Protein AF-A0A6A2X2U3-F1 (afdb_monomer)

pLDDT: mean 80.84, std 17.58, range [35.91, 98.75]

Mean predicted aligned error: 11.23 Å

InterPro domains:
  IPR001087 GDSL lipase/esterase [PF00657] (99-297)
  IPR036514 SGNH hydrolase superfamily [G3DSA:3.40.50.1110] (88-307)
  IPR051238 GDSL esterase/lipase [PTHR45650] (95-307)

Radius of gyration: 24.6 Å; Cα contacts (8 Å, |Δi|>4): 732; chains: 1; bounding box: 71×50×64 Å

Solvent-accessible surface area (backbone atoms only — not comparable to full-atom values): 21151 Å² total; per-residue (Å²): 94,79,47,57,79,91,69,77,51,69,67,60,55,51,57,52,50,53,50,51,46,56,50,51,58,55,55,56,53,72,72,69,52,85,81,70,88,70,76,79,75,85,73,80,83,71,89,75,70,47,60,88,83,22,41,35,42,49,70,55,65,50,74,38,86,92,75,30,38,26,34,38,36,33,41,35,20,41,38,85,63,50,80,75,50,70,53,73,43,78,71,36,45,72,41,64,64,22,45,34,37,40,26,10,35,74,60,14,57,34,47,34,70,82,47,71,44,80,51,54,36,63,41,47,53,28,12,70,74,30,96,85,43,48,54,24,31,56,19,33,32,56,41,39,62,51,52,48,37,52,77,50,69,48,93,64,75,68,42,25,56,82,73,57,60,79,75,59,50,68,46,17,38,26,42,9,8,23,40,14,8,68,46,76,79,20,28,66,66,50,62,42,20,49,70,52,31,52,53,52,47,49,53,50,49,52,53,40,18,75,74,61,36,57,71,53,31,50,56,50,42,19,50,18,43,36,38,38,44,53,41,57,21,41,38,73,45,24,37,74,30,67,91,84,30,64,50,54,81,75,35,56,73,70,56,44,53,54,50,50,51,56,55,43,51,53,54,52,48,52,45,40,76,74,33,50,53,40,57,29,39,30,50,70,72,74,64,68,48,24,30,38,40,27,72,75,73,46,69,91,92,55,59,84,50,35,63,47,42,40,31,52,58,33,98,85,43,49,46,56,33,79,71,42,78,55,52,92,73,58,73,78,28,40,20,27,23,21,70,34,46,12,30,52,38,25,52,56,50,34,51,39,18,36,73,36,90,46,56,60,49,12,26,91,46,18,52,50,57,50,46,48,50,57,40,68,47,80,84,60,87,40,75,88,59,78,91,53,80,73,78,67,75,118

Secondary structure (DSSP, 8-state):
-EE-TTS--HHHHHHHHHHHHHHHHHHHHHTSSS-------------PPPPTT-EEEEEEEEE-TTT-EEEEEEEEE-TT--EEEEEEEEEEE-S---EEEEESTTT-SSTTTTSSSS----STTTTTTSTT---S-SSSS--HHHHHHHHTT-SSPPPBTTT--GGGGGG--B---TT--SSTT-SSSS---HHHHHHHHHHHHHHHHHHH-HHHHHHHHTTSEEEEE--HHHIIIIIT-TTT--HHHH--HHHHHHHHHHHHHHHHHHHHHTT--EEEEPPPP-GGGSHHHHHHH--TT--GGGSSBSSPB-TTSSSBPTTPPPPS--TT-SBSSSSSBPHHHHHHHHHHHHHS--TTTSBSS-HHHHHHHHHH-SSS-STT----GGGG--

Structure (mmCIF, N/CA/C/O backbone):
data_AF-A0A6A2X2U3-F1
#
_entry.id   AF-A0A6A2X2U3-F1
#
loop_
_atom_site.group_PDB
_atom_site.id
_atom_site.type_symbol
_atom_site.label_atom_id
_atom_site.label_alt_id
_atom_site.label_comp_id
_atom_site.label_asym_id
_atom_site.label_entity_id
_atom_site.label_seq_id
_atom_site.pdbx_PDB_ins_code
_atom_site.Cartn_x
_atom_site.Cartn_y
_atom_site.Cartn_z
_atom_site.occupancy
_atom_site.B_iso_or_equiv
_atom_site.auth_seq_id
_atom_site.auth_comp_id
_atom_site.auth_asym_id
_atom_site.auth_atom_id
_atom_site.pdbx_PDB_model_num
ATOM 1 N N . MET A 1 1 ? -27.324 -20.670 22.900 1.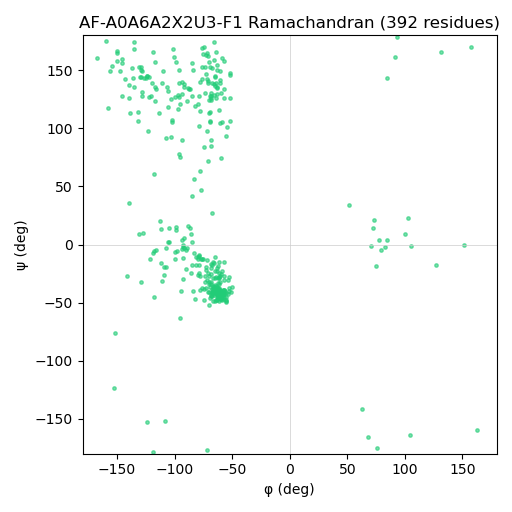00 55.88 1 MET A N 1
ATOM 2 C CA . MET A 1 1 ? -26.498 -21.735 23.526 1.00 55.88 1 MET A CA 1
ATOM 3 C C . MET A 1 1 ? -27.253 -22.321 24.722 1.00 55.88 1 MET A C 1
ATOM 5 O O . MET A 1 1 ? -28.111 -21.627 25.259 1.00 55.88 1 MET A O 1
ATOM 9 N N . ILE A 1 2 ? -26.998 -23.580 25.097 1.00 48.19 2 ILE A N 1
ATOM 10 C CA . ILE A 1 2 ? -27.663 -24.288 26.213 1.00 48.19 2 ILE A CA 1
ATOM 11 C C . ILE A 1 2 ? -26.578 -24.692 27.224 1.00 48.19 2 ILE A C 1
ATOM 13 O O . ILE A 1 2 ? -25.584 -25.285 26.809 1.00 48.19 2 ILE A O 1
ATOM 17 N N . PHE A 1 3 ? -26.740 -24.352 28.509 1.00 48.88 3 PHE A N 1
ATOM 18 C CA . PHE A 1 3 ? -25.723 -24.582 29.550 1.00 48.88 3 PHE A CA 1
ATOM 19 C C . PHE A 1 3 ? -26.286 -25.288 30.783 1.00 48.88 3 PHE A C 1
ATOM 21 O O . PHE A 1 3 ? -27.420 -25.026 31.195 1.00 48.88 3 PHE A O 1
ATOM 28 N N . SER A 1 4 ? -25.461 -26.154 31.380 1.00 45.06 4 SER A N 1
ATOM 29 C CA . SER A 1 4 ? -25.748 -26.778 32.670 1.00 45.06 4 SER A CA 1
ATOM 30 C C . SER A 1 4 ? -25.469 -25.764 33.785 1.00 45.06 4 SER A C 1
ATOM 32 O O . SER A 1 4 ? -24.451 -25.063 33.708 1.00 45.06 4 SER A O 1
ATOM 34 N N . PRO A 1 5 ? -26.302 -25.698 34.839 1.00 43.38 5 PRO A N 1
ATOM 35 C CA . PRO A 1 5 ? -26.158 -24.732 35.932 1.00 43.38 5 PRO A CA 1
ATOM 36 C C . PRO A 1 5 ? -24.805 -24.781 36.666 1.00 43.38 5 PRO A C 1
ATOM 38 O O . PRO A 1 5 ? -24.460 -23.829 37.351 1.00 43.38 5 PRO A O 1
ATOM 41 N N . HIS A 1 6 ? -24.005 -25.838 36.488 1.00 48.50 6 HIS A N 1
ATOM 42 C CA . HIS A 1 6 ? -22.693 -26.003 37.133 1.00 48.50 6 HIS A CA 1
ATOM 43 C C . HIS A 1 6 ? -21.511 -25.464 36.295 1.00 48.50 6 HIS A C 1
ATOM 45 O O . HIS A 1 6 ? -20.361 -25.666 36.662 1.00 48.50 6 HIS A O 1
ATOM 51 N N . SER A 1 7 ? -21.770 -24.811 35.153 1.00 48.62 7 SER A N 1
ATOM 52 C CA . SER A 1 7 ? -20.733 -24.416 34.172 1.00 48.62 7 SER A CA 1
ATOM 53 C C . SER A 1 7 ? -20.808 -22.956 33.707 1.00 48.62 7 SER A C 1
ATOM 55 O O . SER A 1 7 ? -20.141 -22.567 32.749 1.00 48.62 7 SER A O 1
ATOM 57 N N . MET A 1 8 ? -21.654 -22.139 34.338 1.00 47.50 8 MET A N 1
ATOM 58 C CA . MET A 1 8 ? -22.009 -20.818 33.821 1.00 47.50 8 MET A CA 1
ATOM 59 C C . MET A 1 8 ? -21.137 -19.709 34.432 1.00 47.50 8 MET A C 1
ATOM 61 O O . MET A 1 8 ? -21.593 -18.936 35.267 1.00 47.50 8 MET A O 1
ATOM 65 N N . GLU A 1 9 ? -19.882 -19.598 33.993 1.00 56.22 9 GLU A N 1
ATOM 66 C CA . GLU A 1 9 ? -19.089 -18.387 34.240 1.00 56.22 9 GLU A CA 1
ATOM 67 C C . GLU A 1 9 ? -19.475 -17.297 33.234 1.00 56.22 9 GLU A C 1
ATOM 69 O O . GLU A 1 9 ? -19.340 -17.476 32.019 1.00 56.22 9 GLU A O 1
ATOM 74 N N . VAL A 1 10 ? -19.937 -16.150 33.738 1.00 48.91 10 VAL A N 1
ATOM 75 C CA . VAL A 1 10 ? -20.360 -14.979 32.943 1.00 48.91 10 VAL A CA 1
ATOM 76 C C . VAL A 1 10 ? -19.276 -14.546 31.948 1.00 48.91 10 VAL A C 1
ATOM 78 O O . VAL A 1 10 ? -19.573 -14.197 30.803 1.00 48.91 10 VAL A O 1
ATOM 81 N N . GLU A 1 11 ? -18.008 -14.631 32.346 1.00 45.41 11 GLU A N 1
ATOM 82 C CA . GLU A 1 11 ? -16.863 -14.260 31.517 1.00 45.41 11 GLU A CA 1
ATOM 83 C C . GLU A 1 11 ? -16.690 -15.186 30.298 1.00 45.41 11 GLU A C 1
ATOM 85 O O . GLU A 1 11 ? -16.454 -14.714 29.181 1.00 45.41 11 GLU A O 1
ATOM 90 N N . SER A 1 12 ? -16.939 -16.489 30.465 1.00 52.69 12 SER A N 1
ATOM 91 C CA . SER A 1 12 ? -16.893 -17.471 29.372 1.00 52.69 12 SER A CA 1
ATOM 92 C C . SER A 1 12 ? -17.976 -17.215 28.312 1.00 52.69 12 SER A C 1
ATOM 94 O O . SER A 1 12 ? -17.721 -17.315 27.107 1.00 52.69 12 SER A O 1
ATOM 96 N N . VAL A 1 13 ? -19.177 -16.811 28.744 1.00 52.16 13 VAL A N 1
ATOM 97 C CA . VAL A 1 13 ? -20.322 -16.509 27.870 1.00 52.16 13 VAL A CA 1
ATOM 98 C C . VAL A 1 13 ? -20.067 -15.230 27.076 1.00 52.16 13 VAL A C 1
ATOM 100 O O . VAL A 1 13 ? -20.326 -15.186 25.870 1.00 52.16 13 VAL A O 1
ATOM 103 N N . VAL A 1 14 ? -19.484 -14.213 27.714 1.00 49.09 14 VAL A N 1
ATOM 104 C CA . VAL A 1 14 ? -19.066 -12.969 27.057 1.00 49.09 14 VAL A CA 1
ATOM 105 C C . VAL A 1 14 ? -18.014 -13.239 25.980 1.00 49.09 14 VAL A C 1
ATOM 107 O O . VAL A 1 14 ? -18.177 -12.787 24.847 1.00 49.09 14 VAL A O 1
ATOM 110 N N . GLN A 1 15 ? -16.965 -14.006 26.288 1.00 50.81 15 GLN A N 1
ATOM 111 C CA . GLN A 1 15 ? -15.899 -14.308 25.324 1.00 50.81 15 GLN A CA 1
ATOM 112 C C . GLN A 1 15 ? -16.407 -15.100 24.113 1.00 50.81 15 GLN A C 1
ATOM 114 O O . GLN A 1 15 ? -15.981 -14.872 22.978 1.00 50.81 15 GLN A O 1
ATOM 119 N N . ARG A 1 16 ? -17.362 -16.011 24.319 1.00 55.75 16 ARG A N 1
ATOM 120 C CA . ARG A 1 16 ? -17.980 -16.779 23.228 1.00 55.75 16 ARG A CA 1
ATOM 121 C C . ARG A 1 16 ? -18.924 -15.925 22.380 1.00 55.75 16 ARG A C 1
ATOM 123 O O . ARG A 1 16 ? -18.927 -16.059 21.159 1.00 55.75 16 ARG A O 1
ATOM 130 N N . SER A 1 17 ? -19.656 -15.005 23.008 1.00 49.09 17 SER A N 1
ATOM 131 C CA . SER A 1 17 ? -20.518 -14.034 22.319 1.00 49.09 17 SER A CA 1
ATOM 132 C C . SER A 1 17 ? -19.698 -13.053 21.477 1.00 49.09 17 SER A C 1
ATOM 134 O O . SER A 1 17 ? -20.058 -12.788 20.334 1.00 49.09 17 SER A O 1
ATOM 136 N N . LYS A 1 18 ? -18.540 -12.596 21.983 1.00 51.84 18 LYS A N 1
ATOM 137 C CA . LYS A 1 18 ? -17.572 -11.803 21.205 1.00 51.84 18 LYS A CA 1
ATOM 138 C C . LYS A 1 18 ? -17.141 -12.530 19.929 1.00 51.84 18 LYS A C 1
ATOM 140 O O . LYS A 1 18 ? -17.209 -11.947 18.852 1.00 51.84 18 LYS A O 1
ATOM 145 N N . ARG A 1 19 ? -16.761 -13.812 20.027 1.00 53.75 19 ARG A N 1
ATOM 146 C CA . ARG A 1 19 ? -16.397 -14.617 18.846 1.00 53.75 19 ARG A CA 1
ATOM 147 C C . ARG A 1 19 ? -17.550 -14.733 17.853 1.00 53.75 19 ARG A C 1
ATOM 149 O O . ARG A 1 19 ? -17.322 -14.547 16.670 1.00 53.75 19 ARG A O 1
ATOM 156 N N . LEU A 1 20 ? -18.774 -14.988 18.316 1.00 53.91 20 LEU A N 1
ATOM 157 C CA . LEU A 1 20 ? -19.942 -15.104 17.436 1.00 53.91 20 LEU A CA 1
ATOM 158 C C . LEU A 1 20 ? -20.249 -13.807 16.678 1.00 53.91 20 LEU A C 1
ATOM 160 O O . LEU A 1 20 ? -20.569 -13.878 15.499 1.00 53.91 20 LEU A O 1
ATOM 164 N N . VAL A 1 21 ? -20.113 -12.637 17.310 1.00 53.34 21 VAL A N 1
ATOM 165 C CA . VAL A 1 21 ? -20.295 -11.340 16.629 1.00 53.34 21 VAL A CA 1
ATOM 166 C C . VAL A 1 21 ? -19.186 -11.092 15.604 1.00 53.34 21 VAL A C 1
ATOM 168 O O . VAL A 1 21 ? -19.468 -10.654 14.491 1.00 53.34 21 VAL A O 1
ATOM 171 N N . ILE A 1 22 ? -17.938 -11.432 15.939 1.00 52.25 22 ILE A N 1
ATOM 172 C CA . ILE A 1 22 ? -16.806 -11.358 15.003 1.00 52.25 22 ILE A CA 1
ATOM 173 C C . ILE A 1 22 ? -17.035 -12.284 13.796 1.00 52.25 22 ILE A C 1
ATOM 175 O O . ILE A 1 22 ? -16.857 -11.854 12.660 1.00 52.25 22 ILE A O 1
ATOM 179 N N . GLU A 1 23 ? -17.463 -13.529 14.015 1.00 52.78 23 GLU A N 1
ATOM 180 C CA . GLU A 1 23 ? -17.752 -14.488 12.939 1.00 52.78 23 GLU A CA 1
ATOM 181 C C . GLU A 1 23 ? -18.994 -14.101 12.118 1.00 52.78 23 GLU A C 1
ATOM 183 O O . GLU A 1 23 ? -18.986 -14.242 10.898 1.00 52.78 23 GLU A O 1
ATOM 188 N N . ALA A 1 24 ? -20.039 -13.550 12.740 1.00 50.00 24 ALA A N 1
ATOM 189 C CA . ALA A 1 24 ? -21.219 -13.052 12.029 1.00 50.00 24 ALA A CA 1
ATOM 190 C C . ALA A 1 24 ? -20.881 -11.858 11.117 1.00 50.00 24 ALA A C 1
ATOM 192 O O . ALA A 1 24 ? -21.387 -11.776 9.998 1.00 50.00 24 ALA A O 1
ATOM 193 N N . ASN A 1 25 ? -19.980 -10.971 11.557 1.00 48.16 25 ASN A N 1
ATOM 194 C CA . ASN A 1 25 ? -19.471 -9.880 10.725 1.00 48.16 25 ASN A CA 1
ATOM 195 C C . ASN A 1 25 ? -18.648 -10.402 9.535 1.00 48.16 25 ASN A C 1
ATOM 197 O O . ASN A 1 25 ? -18.836 -9.916 8.423 1.00 48.16 25 ASN A O 1
ATOM 201 N N . LYS A 1 26 ? -17.822 -11.440 9.729 1.00 46.94 26 LYS A N 1
ATOM 202 C CA . LYS A 1 26 ? -17.119 -12.119 8.623 1.00 46.94 26 LYS A CA 1
ATOM 203 C C . LYS A 1 26 ? -18.092 -12.787 7.642 1.00 46.94 26 LYS A C 1
ATOM 205 O O . LYS A 1 26 ? -17.928 -12.676 6.433 1.00 46.94 26 LYS A O 1
ATOM 210 N N . ALA A 1 27 ? -19.142 -13.447 8.138 1.00 43.47 27 ALA A N 1
ATOM 211 C CA . ALA A 1 27 ? -20.135 -14.126 7.301 1.00 43.47 27 ALA A CA 1
ATOM 212 C C . ALA A 1 27 ? -20.971 -13.156 6.446 1.00 43.47 27 ALA A C 1
ATOM 214 O O . ALA A 1 27 ? -21.380 -13.505 5.340 1.00 43.47 27 ALA A O 1
ATOM 215 N N . ARG A 1 28 ? -21.183 -11.915 6.908 1.00 40.94 28 ARG A N 1
ATOM 216 C CA . ARG A 1 28 ? -21.839 -10.861 6.117 1.00 40.94 28 ARG A CA 1
ATOM 217 C C . ARG A 1 28 ? -21.071 -10.526 4.830 1.00 40.94 28 ARG A C 1
ATOM 219 O O . ARG A 1 28 ? -21.701 -10.125 3.858 1.00 40.94 28 ARG A O 1
ATOM 226 N N . GLN A 1 29 ? -19.753 -10.723 4.782 1.00 41.22 29 GLN A N 1
ATOM 227 C CA . GLN A 1 29 ? -18.959 -10.485 3.570 1.00 41.22 29 GLN A CA 1
ATOM 228 C C . GLN A 1 29 ? -19.063 -11.596 2.528 1.00 41.22 29 GLN A C 1
ATOM 230 O O . GLN A 1 29 ? -18.995 -11.307 1.337 1.00 41.22 29 GLN A O 1
ATOM 235 N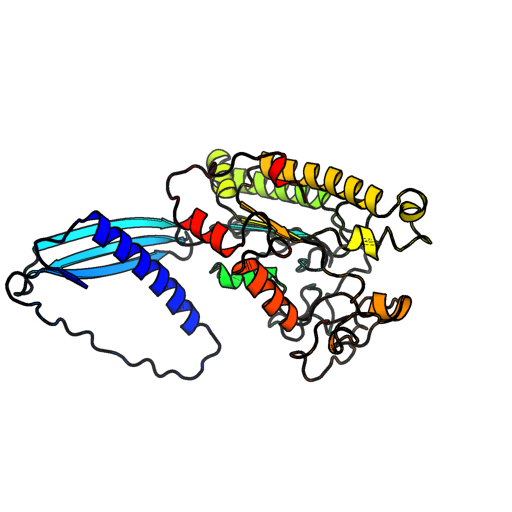 N . LEU A 1 30 ? -19.339 -12.841 2.934 1.00 40.59 30 LEU A N 1
ATOM 236 C CA . LEU A 1 30 ? -19.655 -13.915 1.981 1.00 40.59 30 LEU A CA 1
ATOM 237 C C . LEU A 1 30 ? -20.934 -13.614 1.175 1.00 40.59 30 LEU A C 1
ATOM 239 O O . LEU A 1 30 ? -21.131 -14.175 0.103 1.00 40.59 30 LEU A O 1
ATOM 243 N N . LEU A 1 31 ? -21.777 -12.694 1.658 1.00 39.88 31 LEU A N 1
ATOM 244 C CA . LEU A 1 31 ? -22.985 -12.216 0.978 1.00 39.88 31 LEU A CA 1
ATOM 245 C C . LEU A 1 31 ? -22.738 -11.009 0.046 1.00 39.88 31 LEU A C 1
ATOM 247 O O . LEU A 1 31 ? -23.683 -10.555 -0.599 1.00 39.88 31 LEU A O 1
ATOM 251 N N . LEU A 1 32 ? -21.506 -10.482 -0.020 1.00 39.59 32 LEU A N 1
ATOM 252 C CA . LEU A 1 32 ? -21.112 -9.351 -0.877 1.00 39.59 32 LEU A CA 1
ATOM 253 C C . LEU A 1 32 ? -20.236 -9.761 -2.077 1.00 39.59 32 LEU A C 1
ATOM 255 O O . LEU A 1 32 ? -19.942 -8.918 -2.922 1.00 39.59 32 LEU A O 1
ATOM 259 N N . ALA A 1 33 ? -19.864 -11.041 -2.197 1.00 35.91 33 ALA A N 1
ATOM 260 C CA . ALA A 1 33 ? -19.330 -11.600 -3.440 1.00 35.91 33 ALA A CA 1
ATOM 261 C C . ALA A 1 33 ? -20.398 -11.542 -4.561 1.00 35.91 33 ALA A C 1
ATOM 263 O O . ALA A 1 33 ? -21.597 -11.525 -4.251 1.00 35.91 33 ALA A O 1
ATOM 264 N N . PRO A 1 34 ? -20.012 -11.513 -5.857 1.00 36.78 34 PRO A N 1
ATOM 265 C CA . PRO A 1 34 ? -20.964 -11.453 -6.963 1.00 36.78 34 PRO A CA 1
ATOM 266 C C . PRO A 1 34 ? -21.997 -12.566 -6.804 1.00 36.78 34 PRO A C 1
ATOM 268 O O . PRO A 1 34 ? -21.643 -13.729 -6.612 1.00 36.78 34 PRO A O 1
ATOM 271 N N . ARG A 1 35 ? -23.279 -12.188 -6.813 1.00 37.81 35 ARG A N 1
ATOM 272 C CA . ARG A 1 35 ? -24.403 -13.079 -6.515 1.00 37.81 35 ARG A CA 1
ATOM 273 C C . ARG A 1 35 ? -24.367 -14.319 -7.412 1.00 37.81 35 ARG A C 1
ATOM 275 O O . ARG A 1 35 ? -24.903 -14.299 -8.514 1.00 37.81 35 ARG A O 1
ATOM 282 N N . ILE A 1 36 ? -23.887 -15.440 -6.881 1.00 37.91 36 ILE A N 1
ATOM 283 C CA . ILE A 1 36 ? -24.574 -16.703 -7.134 1.00 37.91 36 ILE A CA 1
ATOM 284 C C . ILE A 1 36 ? -25.896 -16.566 -6.388 1.00 37.91 36 ILE A C 1
ATOM 286 O O . ILE A 1 36 ? -25.910 -16.203 -5.212 1.00 37.91 36 ILE A O 1
ATOM 290 N N . SER A 1 37 ? -27.006 -16.772 -7.089 1.00 38.12 37 SER A N 1
ATOM 291 C CA . SER A 1 37 ? -28.370 -16.722 -6.568 1.00 38.12 37 SER A CA 1
ATOM 292 C C . SER A 1 37 ? -28.575 -17.744 -5.444 1.00 38.12 37 SER A C 1
ATOM 294 O O . SER A 1 37 ? -29.207 -18.782 -5.634 1.00 38.12 37 SER A O 1
ATOM 296 N N . GLN A 1 38 ? -28.040 -17.479 -4.256 1.00 43.69 38 GLN A N 1
ATOM 297 C CA . GLN A 1 38 ? -28.439 -18.190 -3.060 1.00 43.69 38 GLN A CA 1
ATOM 298 C C . GLN A 1 38 ? -29.760 -17.582 -2.620 1.00 43.69 38 GLN A C 1
ATOM 300 O O . GLN A 1 38 ? -29.827 -16.483 -2.070 1.00 43.69 38 GLN A O 1
ATOM 305 N N . VAL A 1 39 ? -30.833 -18.302 -2.934 1.00 41.09 39 VAL A N 1
ATOM 306 C CA . VAL A 1 39 ? -32.145 -18.104 -2.333 1.00 41.09 39 VAL A CA 1
ATOM 307 C C . VAL A 1 39 ? -31.933 -18.126 -0.823 1.00 41.09 39 VAL A C 1
ATOM 309 O O . VAL A 1 39 ? -31.643 -19.175 -0.250 1.00 41.09 39 VAL A O 1
ATOM 312 N N . GLY A 1 40 ? -32.010 -16.961 -0.181 1.00 40.34 40 GLY A N 1
ATOM 313 C CA . GLY A 1 40 ? -31.912 -16.867 1.267 1.00 40.34 40 GLY A CA 1
ATOM 314 C C . GLY A 1 40 ? -33.025 -17.706 1.883 1.00 40.34 40 GLY A C 1
ATOM 315 O O . GLY A 1 40 ? -34.192 -17.319 1.840 1.00 40.34 40 GLY A O 1
ATOM 316 N N . SER A 1 41 ? -32.687 -18.875 2.429 1.00 42.56 41 SER A N 1
ATOM 317 C CA . SER A 1 41 ? -33.669 -19.690 3.130 1.00 42.56 41 SER A CA 1
ATOM 318 C C . SER A 1 41 ? -34.011 -18.975 4.430 1.00 42.56 41 SER A C 1
ATOM 320 O O . SER A 1 41 ? -33.161 -18.842 5.316 1.00 42.56 41 SER A O 1
ATOM 322 N N . ARG A 1 42 ? -35.250 -18.501 4.558 1.00 45.25 42 ARG A N 1
ATOM 323 C CA . ARG A 1 42 ? -35.768 -17.978 5.820 1.00 45.25 42 ARG A CA 1
ATOM 324 C C . ARG A 1 42 ? -35.903 -19.158 6.785 1.00 45.25 42 ARG A C 1
ATOM 326 O O . ARG A 1 42 ? -36.925 -19.833 6.799 1.00 45.25 42 ARG A O 1
ATOM 333 N N . GLN A 1 43 ? -34.850 -19.450 7.545 1.00 47.59 43 GLN A N 1
ATOM 334 C CA . GLN A 1 43 ? -34.925 -20.455 8.598 1.00 47.59 43 GLN A CA 1
ATOM 335 C C . GLN A 1 43 ? -35.627 -19.848 9.805 1.00 47.59 43 GLN A C 1
ATOM 337 O O . GLN A 1 43 ? -35.140 -18.907 10.433 1.00 47.59 43 GLN A O 1
ATOM 342 N N . GLU A 1 44 ? -36.798 -20.385 10.122 1.00 45.50 44 GLU A N 1
ATOM 343 C CA . GLU A 1 44 ? -37.494 -20.059 11.352 1.00 45.50 44 GLU A CA 1
ATOM 344 C C . GLU A 1 44 ? -36.731 -20.701 12.519 1.00 45.50 44 GLU A C 1
ATOM 346 O O . GLU A 1 44 ? -36.863 -21.892 12.801 1.00 45.50 44 GLU A O 1
ATOM 351 N N . VAL A 1 45 ? -35.888 -19.917 13.194 1.00 49.91 45 VAL A N 1
ATOM 352 C CA . VAL A 1 45 ? -35.209 -20.363 14.415 1.00 49.91 45 VAL A CA 1
ATOM 353 C C . VAL A 1 45 ? -36.238 -20.374 15.544 1.00 49.91 45 VAL A C 1
ATOM 355 O O . VAL A 1 45 ? -36.380 -19.411 16.299 1.00 49.91 45 VAL A O 1
ATOM 358 N N . ARG A 1 46 ? -37.006 -21.462 15.644 1.00 57.22 46 ARG A N 1
ATOM 359 C CA . ARG A 1 46 ? -37.976 -21.638 16.729 1.00 57.22 46 ARG A CA 1
ATOM 360 C C . ARG A 1 46 ? -37.254 -21.796 18.059 1.00 57.22 46 ARG A C 1
ATOM 362 O O . ARG A 1 46 ? -36.237 -22.484 18.188 1.00 57.22 46 ARG A O 1
ATOM 369 N N . TRP A 1 47 ? -37.796 -21.162 19.091 1.00 63.69 47 TRP A N 1
ATOM 370 C CA . TRP A 1 47 ? -37.322 -21.386 20.445 1.00 63.69 47 TRP A CA 1
ATOM 371 C C . TRP A 1 47 ? -37.699 -22.810 20.886 1.00 63.69 47 TRP A C 1
ATOM 373 O O . TRP A 1 47 ? -38.853 -23.083 21.184 1.00 63.69 47 TRP A O 1
ATOM 383 N N . CYS A 1 48 ? -36.724 -23.721 20.939 1.00 73.19 48 CYS A N 1
ATOM 384 C CA . CYS A 1 48 ? -36.884 -25.002 21.638 1.00 73.19 48 CYS A CA 1
ATOM 385 C C . CYS A 1 48 ? -36.572 -24.836 23.131 1.00 73.19 48 CYS A C 1
ATOM 387 O O . CYS A 1 48 ? -35.500 -24.316 23.472 1.00 73.19 48 CYS A O 1
ATOM 389 N N . SER A 1 49 ? -37.489 -25.271 23.995 1.00 78.56 49 SER A N 1
ATOM 390 C CA . SER A 1 49 ? -37.280 -25.317 25.446 1.00 78.56 49 SER A CA 1
ATOM 391 C C . SER A 1 49 ? -36.080 -26.225 25.783 1.00 78.56 49 SER A C 1
ATOM 393 O O . SER A 1 49 ? -35.989 -27.326 25.231 1.00 78.56 49 SER A O 1
ATOM 395 N N . PRO A 1 50 ? -35.117 -25.776 26.613 1.00 80.44 50 PRO A N 1
ATOM 396 C CA . PRO A 1 50 ? -34.040 -26.636 27.100 1.00 80.44 50 PRO A CA 1
ATOM 397 C C . PRO A 1 50 ? -34.567 -27.651 28.141 1.00 80.44 50 PRO A C 1
ATOM 399 O O . PRO A 1 50 ? -35.659 -27.465 28.678 1.00 80.44 50 PRO A O 1
ATOM 402 N N . PRO A 1 51 ? -33.810 -28.713 28.478 1.00 87.00 51 PRO A N 1
ATOM 403 C CA . PRO A 1 51 ? -34.219 -29.665 29.513 1.00 87.00 51 PRO A CA 1
ATOM 404 C C . PRO A 1 51 ? -34.479 -29.001 30.876 1.00 87.00 51 PRO A C 1
ATOM 406 O O . PRO A 1 51 ? -33.971 -27.920 31.172 1.00 87.00 51 PRO A O 1
ATOM 409 N N . SER A 1 52 ? -35.260 -29.655 31.738 1.00 86.12 52 SER A N 1
ATOM 410 C CA . SER A 1 52 ? -35.574 -29.113 33.068 1.00 86.12 52 SER A CA 1
ATOM 411 C C . SER A 1 52 ? -34.313 -28.836 33.892 1.00 86.12 52 SER A C 1
ATOM 413 O O . SER A 1 52 ? -33.405 -29.664 33.933 1.00 86.12 52 SER A O 1
ATOM 415 N N . GLY A 1 53 ? -34.250 -27.660 34.523 1.00 82.50 53 GLY A N 1
ATOM 416 C CA . GLY A 1 53 ? -33.076 -27.185 35.267 1.00 82.50 53 GLY A CA 1
ATOM 417 C C . GLY A 1 53 ? -31.982 -26.531 34.412 1.00 82.50 53 GLY A C 1
ATOM 418 O O . GLY A 1 53 ? -30.997 -26.047 34.964 1.00 82.50 53 GLY A O 1
ATOM 419 N N . TRP A 1 54 ? -32.141 -26.480 33.086 1.00 81.94 54 TRP A N 1
ATOM 420 C CA . TRP A 1 54 ? -31.188 -25.830 32.186 1.00 81.94 54 TRP A CA 1
ATOM 421 C C . TRP A 1 54 ? -31.598 -24.401 31.844 1.00 81.94 54 TRP A C 1
ATOM 423 O O . TRP A 1 54 ? -32.781 -24.070 31.740 1.00 81.94 54 TRP A O 1
ATOM 433 N N . VAL A 1 55 ? -30.586 -23.572 31.593 1.00 80.38 55 VAL A N 1
ATOM 434 C CA . VAL A 1 55 ? -30.753 -22.189 31.148 1.00 80.38 55 VAL A CA 1
ATOM 435 C C . VAL A 1 55 ? -30.396 -22.089 29.671 1.00 80.38 55 VAL A C 1
ATOM 437 O O . VAL A 1 55 ? -29.350 -22.568 29.216 1.00 80.38 55 VAL A O 1
ATOM 440 N N . LYS A 1 56 ? -31.273 -21.441 28.907 1.00 80.94 56 LYS A N 1
ATOM 441 C CA . LYS A 1 56 ? -31.032 -21.090 27.512 1.00 80.94 56 LYS A CA 1
ATOM 442 C C . LYS A 1 56 ? -30.619 -19.631 27.416 1.00 80.94 56 LYS A C 1
ATOM 444 O O . LYS A 1 56 ? -31.327 -18.742 27.881 1.00 80.94 56 LYS A O 1
ATOM 449 N N . VAL A 1 57 ? -29.486 -19.407 26.760 1.00 80.81 57 VAL A N 1
ATOM 450 C CA . VAL A 1 57 ? -28.948 -18.072 26.496 1.00 80.81 57 VAL A CA 1
ATOM 451 C C . VAL A 1 57 ? -29.168 -17.743 25.025 1.00 80.81 57 VAL A C 1
ATOM 453 O O . VAL A 1 57 ? -28.656 -18.439 24.134 1.00 80.81 57 VAL A O 1
ATOM 456 N N . ASN A 1 58 ? -29.939 -16.688 24.777 1.00 80.31 58 ASN A N 1
ATOM 457 C CA . ASN A 1 58 ? -30.079 -16.047 23.475 1.00 80.31 58 ASN A CA 1
ATOM 458 C C . ASN A 1 58 ? -29.125 -14.857 23.433 1.00 80.31 58 ASN A C 1
ATOM 460 O O . ASN A 1 58 ? -29.187 -14.027 24.329 1.00 80.31 58 ASN A O 1
ATOM 464 N N . THR A 1 59 ? -28.269 -14.777 22.419 1.00 76.25 59 THR A N 1
ATOM 465 C CA . THR A 1 59 ? -27.300 -13.687 22.263 1.00 76.25 59 THR A CA 1
ATOM 466 C C . THR A 1 59 ? -27.463 -13.038 20.903 1.00 76.25 59 THR A C 1
ATOM 468 O O . THR A 1 59 ? -27.678 -13.747 19.918 1.00 76.25 59 THR A O 1
ATOM 471 N N . ASP A 1 60 ? -27.299 -11.729 20.845 1.00 76.81 60 ASP A N 1
ATOM 472 C CA . ASP A 1 60 ? -27.250 -10.940 19.622 1.00 76.81 60 ASP A CA 1
ATOM 473 C C . ASP A 1 60 ? -26.094 -9.931 19.679 1.00 76.81 60 ASP A C 1
ATOM 475 O O . ASP A 1 60 ? -25.354 -9.828 20.665 1.00 76.81 60 ASP A O 1
ATOM 479 N N . GLY A 1 61 ? -25.879 -9.234 18.568 1.00 77.62 61 GLY A N 1
ATOM 480 C CA . GLY A 1 61 ? -24.853 -8.213 18.461 1.00 77.62 61 GLY A CA 1
ATOM 481 C C . GLY A 1 61 ? -25.279 -7.098 17.528 1.00 77.62 61 GLY A C 1
ATOM 482 O O . GLY A 1 61 ? -26.013 -7.320 16.567 1.00 77.62 61 GLY A O 1
ATOM 483 N N . ALA A 1 62 ? -24.787 -5.901 17.818 1.00 74.56 62 ALA A N 1
ATOM 484 C CA . ALA A 1 62 ? -24.938 -4.729 16.979 1.00 74.56 62 ALA A CA 1
ATOM 485 C C . ALA A 1 62 ? -23.552 -4.237 16.564 1.00 74.56 62 ALA A C 1
ATOM 487 O O . ALA A 1 62 ? -22.627 -4.208 17.379 1.00 74.56 62 ALA A O 1
ATOM 488 N N . HIS A 1 63 ? -23.423 -3.841 15.302 1.00 67.00 63 HIS A N 1
ATOM 489 C CA . HIS A 1 63 ? -22.210 -3.260 14.745 1.00 67.00 63 HIS A CA 1
ATOM 490 C C . HIS A 1 63 ? -22.553 -1.950 14.045 1.00 67.00 63 HIS A C 1
ATOM 492 O O . HIS A 1 63 ? -23.480 -1.890 13.235 1.00 67.00 63 HIS A O 1
ATOM 498 N N . ARG A 1 64 ? -21.787 -0.910 14.353 1.00 64.31 64 ARG A N 1
ATOM 499 C CA . ARG A 1 64 ? -21.858 0.393 13.706 1.00 64.31 64 ARG A CA 1
ATOM 500 C C . ARG A 1 64 ? -20.701 0.524 12.719 1.00 64.31 64 ARG A C 1
ATOM 502 O O . ARG A 1 64 ? -19.557 0.675 13.132 1.00 64.31 64 ARG A O 1
ATOM 509 N N . SER A 1 65 ? -21.004 0.458 11.424 1.00 53.22 65 SER A N 1
ATOM 510 C CA . SER A 1 65 ? -20.008 0.439 10.339 1.00 53.22 65 SER A CA 1
ATOM 511 C C . SER A 1 65 ? -19.190 1.728 10.214 1.00 53.22 65 SER A C 1
ATOM 513 O O . SER A 1 65 ? -18.036 1.685 9.805 1.00 53.22 65 SER A O 1
ATOM 515 N N . ASP A 1 66 ? -19.758 2.869 10.605 1.00 53.78 66 ASP A N 1
ATOM 516 C CA . ASP A 1 66 ? -19.089 4.176 10.606 1.00 53.78 66 ASP A CA 1
ATOM 517 C C . ASP A 1 66 ? -17.916 4.229 11.606 1.00 53.78 66 ASP A C 1
ATOM 519 O O . ASP A 1 66 ? -16.787 4.608 11.280 1.00 53.78 66 ASP A O 1
ATOM 523 N N . SER A 1 67 ? -18.187 3.782 12.828 1.00 57.28 67 SER A N 1
ATOM 524 C CA . SER A 1 67 ? -17.311 3.876 13.998 1.00 57.28 67 SER A CA 1
ATOM 525 C C . SER A 1 67 ? -16.544 2.585 14.289 1.00 57.28 67 SER A C 1
ATOM 527 O O . SER A 1 67 ? -15.634 2.584 15.113 1.00 57.28 67 SER A O 1
ATOM 529 N N . GLY A 1 68 ? -16.916 1.468 13.658 1.00 62.12 68 GLY A N 1
ATOM 530 C CA . GLY A 1 68 ? -16.380 0.137 13.953 1.00 62.12 68 GLY A CA 1
ATOM 531 C C . GLY A 1 68 ? -16.832 -0.433 15.304 1.00 62.12 68 GLY A C 1
ATOM 532 O O . GLY A 1 68 ? -16.463 -1.560 15.661 1.00 62.12 68 GLY A O 1
ATOM 533 N N . LEU A 1 69 ? -17.621 0.332 16.070 1.00 67.62 69 LEU A N 1
ATOM 534 C CA . LEU A 1 69 ? -18.069 -0.029 17.407 1.00 67.62 69 LEU A CA 1
ATOM 535 C C . LEU A 1 69 ? -19.042 -1.193 17.335 1.00 67.62 69 LEU A C 1
ATOM 537 O O . LEU A 1 69 ? -20.019 -1.181 16.586 1.00 67.62 69 LEU A O 1
ATOM 541 N N . SER A 1 70 ? -18.774 -2.193 18.160 1.00 75.88 70 SER A N 1
ATOM 542 C CA . SER A 1 70 ? -19.642 -3.346 18.308 1.00 75.88 70 SER A CA 1
ATOM 543 C C . SER A 1 70 ? -20.042 -3.512 19.764 1.00 75.88 70 SER A C 1
ATOM 545 O O . SER A 1 70 ? -19.264 -3.251 20.687 1.00 75.88 70 SER A O 1
ATOM 547 N N . ALA A 1 71 ? -21.268 -3.962 19.967 1.00 78.06 71 ALA A N 1
ATOM 548 C CA . ALA A 1 71 ? -21.795 -4.363 21.258 1.00 78.06 71 ALA A CA 1
ATOM 549 C C . ALA A 1 71 ? -22.456 -5.731 21.108 1.00 78.06 71 ALA A C 1
ATOM 551 O O . ALA A 1 71 ? -22.918 -6.094 20.025 1.00 78.06 71 ALA A O 1
ATOM 552 N N . CYS A 1 72 ? -22.486 -6.496 22.190 1.00 81.06 72 CYS A N 1
ATOM 553 C CA . CYS A 1 72 ? -23.218 -7.748 22.246 1.00 81.06 72 CYS A CA 1
ATOM 554 C C . CYS A 1 72 ? -24.132 -7.766 23.461 1.00 81.06 72 CYS A C 1
ATOM 556 O O . CYS A 1 72 ? -23.840 -7.155 24.492 1.00 81.06 72 CYS A O 1
ATOM 558 N N . GLY A 1 73 ? -25.247 -8.465 23.319 1.00 82.88 73 GLY A N 1
ATOM 559 C CA . GLY A 1 73 ? -26.235 -8.617 24.364 1.00 82.88 73 GLY A CA 1
ATOM 560 C C . GLY A 1 73 ? -26.704 -10.051 24.468 1.00 82.88 73 GLY A C 1
ATOM 561 O O . GLY A 1 73 ? -26.417 -10.904 23.621 1.00 82.88 73 GLY A O 1
ATOM 562 N N . GLY A 1 74 ? -27.421 -10.330 25.544 1.00 87.12 74 GLY A N 1
ATOM 563 C CA . GLY A 1 74 ? -28.090 -11.602 25.673 1.00 87.12 74 GLY A CA 1
ATOM 564 C C . GLY A 1 74 ? -29.101 -11.660 26.797 1.00 87.12 74 GLY A C 1
ATOM 565 O O . GLY A 1 74 ? -29.096 -10.864 27.735 1.00 87.12 74 GLY A O 1
ATOM 566 N N . VAL A 1 75 ? -29.986 -12.639 26.671 1.00 86.75 75 VAL A N 1
ATOM 567 C CA . VAL A 1 75 ? -31.102 -12.886 27.575 1.00 86.75 75 VAL A CA 1
ATOM 568 C C . VAL A 1 75 ? -31.056 -14.344 28.013 1.00 86.75 75 VAL A C 1
ATOM 570 O O . VAL A 1 75 ? -31.015 -15.250 27.175 1.00 86.75 75 VAL A O 1
ATOM 573 N N . ASN A 1 76 ? -31.098 -14.559 29.324 1.00 86.38 76 ASN A N 1
ATOM 574 C CA . ASN A 1 76 ? -31.116 -15.872 29.953 1.00 86.38 76 ASN A CA 1
ATOM 575 C C . ASN A 1 76 ? -32.561 -16.249 30.279 1.00 86.38 76 ASN A C 1
ATOM 577 O O . ASN A 1 76 ? -33.287 -15.466 30.899 1.00 86.38 76 ASN A O 1
ATOM 581 N N . ARG A 1 77 ? -32.982 -17.445 29.866 1.00 87.38 77 ARG A N 1
ATOM 582 C CA . ARG A 1 77 ? -34.318 -17.981 30.146 1.00 87.38 77 ARG A CA 1
ATOM 583 C C . ARG A 1 77 ? -34.240 -19.395 30.703 1.00 87.38 77 ARG A C 1
ATOM 585 O O . ARG A 1 77 ? -33.380 -20.166 30.276 1.00 87.38 77 ARG A O 1
ATOM 592 N N . ASP A 1 78 ? -35.133 -19.732 31.626 1.00 87.75 78 ASP A N 1
ATOM 593 C CA . ASP A 1 78 ? -35.288 -21.106 32.114 1.00 87.75 78 ASP A CA 1
ATOM 594 C C . ASP A 1 78 ? -35.935 -22.024 31.052 1.00 87.75 78 ASP A C 1
ATOM 596 O O . ASP A 1 78 ? -36.241 -21.616 29.923 1.00 87.75 78 ASP A O 1
ATOM 600 N N . ASN A 1 79 ? -36.175 -23.283 31.419 1.00 86.00 79 ASN A N 1
ATOM 601 C CA . ASN A 1 79 ? -36.856 -24.252 30.565 1.00 86.00 79 ASN A CA 1
ATOM 602 C C . ASN A 1 79 ? -38.331 -23.923 30.277 1.00 86.00 79 ASN A C 1
ATOM 604 O O . ASN A 1 79 ? -38.903 -24.458 29.331 1.00 86.00 79 ASN A O 1
ATOM 608 N N . ARG A 1 80 ? -38.959 -23.027 31.036 1.00 89.06 80 ARG A N 1
ATOM 609 C CA . ARG A 1 80 ? -40.332 -22.553 30.800 1.00 89.06 80 ARG A CA 1
ATOM 610 C C . ARG A 1 80 ? -40.369 -21.270 29.966 1.00 89.06 80 ARG A C 1
ATOM 612 O O . ARG A 1 80 ? -41.446 -20.811 29.608 1.00 89.06 80 ARG A O 1
ATOM 619 N N . GLY A 1 81 ? -39.206 -20.711 29.628 1.00 85.38 81 GLY A N 1
ATOM 620 C CA . GLY A 1 81 ? -39.086 -19.442 28.917 1.00 85.38 81 GLY A CA 1
ATOM 621 C C . GLY A 1 81 ? -39.136 -18.215 29.832 1.00 85.38 81 GLY A C 1
ATOM 622 O O . GLY A 1 81 ? -39.073 -17.095 29.321 1.00 85.38 81 GLY A O 1
ATOM 623 N N . SER A 1 82 ? -39.202 -18.398 31.155 1.00 89.62 82 SER A N 1
ATOM 624 C CA . SER A 1 82 ? -39.189 -17.305 32.128 1.00 89.62 82 SER A CA 1
ATOM 625 C C . SER A 1 82 ? -37.848 -16.582 32.072 1.00 89.62 82 SER A C 1
ATOM 627 O O . SER A 1 82 ? -36.791 -17.213 32.007 1.00 89.62 82 SER A O 1
ATOM 629 N N . TRP A 1 83 ? -37.880 -15.252 32.097 1.00 88.25 83 TRP A N 1
ATOM 630 C CA . TRP A 1 83 ? -36.672 -14.437 32.118 1.00 88.25 83 TRP A CA 1
ATOM 631 C C . TRP A 1 83 ? -35.945 -14.573 33.458 1.00 88.25 83 TRP A C 1
ATOM 633 O O . TRP A 1 83 ? -36.547 -14.378 34.509 1.00 88.25 83 TRP A O 1
ATOM 643 N N . LEU A 1 84 ? -34.651 -14.888 33.408 1.00 86.06 84 LEU A N 1
ATOM 644 C CA . LEU A 1 84 ? -33.797 -15.019 34.593 1.00 86.06 84 LEU A CA 1
ATOM 645 C C . LEU A 1 84 ? -32.803 -13.860 34.742 1.00 86.06 84 LEU A C 1
ATOM 647 O O . LEU A 1 84 ? -32.234 -13.666 35.810 1.00 86.06 84 LEU A O 1
ATOM 651 N N . GLY A 1 85 ? -32.544 -13.121 33.663 1.00 83.38 85 GLY A N 1
ATOM 652 C CA . GLY A 1 85 ? -31.541 -12.062 33.627 1.00 83.38 85 GLY A CA 1
ATOM 653 C C . GLY A 1 85 ? -31.066 -11.769 32.207 1.00 83.38 85 GLY A C 1
ATOM 654 O O . GLY A 1 85 ? -31.379 -12.494 31.258 1.00 83.38 85 GLY A O 1
ATOM 655 N N . GLY A 1 86 ? -30.304 -10.695 32.041 1.00 86.00 86 GLY A N 1
ATOM 656 C CA . GLY A 1 86 ? -29.724 -10.321 30.757 1.00 86.00 86 GLY A CA 1
ATOM 657 C C . GLY A 1 86 ? -28.403 -9.592 30.928 1.00 86.00 86 GLY A C 1
ATOM 658 O O . GLY A 1 86 ? -28.051 -9.172 32.029 1.00 86.00 86 GLY A O 1
ATOM 659 N N . PHE A 1 87 ? -27.671 -9.457 29.832 1.00 81.62 87 PHE A N 1
ATOM 660 C CA . PHE A 1 87 ? -26.441 -8.684 29.787 1.00 81.62 87 PHE A CA 1
ATOM 661 C C . PHE A 1 87 ? -26.393 -7.851 28.512 1.00 81.62 87 PHE A C 1
ATOM 663 O O . PHE A 1 87 ? -26.947 -8.223 27.480 1.00 81.62 87 PHE A O 1
ATOM 670 N N . SER A 1 88 ? -25.691 -6.730 28.597 1.00 82.44 88 SER A N 1
ATOM 671 C CA . SER A 1 88 ? -25.234 -5.954 27.455 1.00 82.44 88 SER A CA 1
ATOM 672 C C . SER A 1 88 ? -23.791 -5.570 27.731 1.00 82.44 88 SER A C 1
ATOM 674 O O . SER A 1 88 ? -23.446 -5.210 28.859 1.00 82.44 88 SER A O 1
ATOM 676 N N . LYS A 1 89 ? -22.928 -5.706 26.729 1.00 74.94 89 LYS A N 1
ATOM 677 C CA . LYS A 1 89 ? -21.520 -5.355 26.838 1.00 74.94 89 LYS A CA 1
ATOM 678 C C . LYS A 1 89 ? -21.059 -4.685 25.559 1.00 74.94 89 LYS A C 1
ATOM 680 O O . LYS A 1 89 ? -21.165 -5.248 24.469 1.00 74.94 89 LYS A O 1
ATOM 685 N N . THR A 1 90 ? -20.476 -3.503 25.709 1.00 71.56 90 THR A N 1
ATOM 686 C CA . THR A 1 90 ? -19.675 -2.898 24.650 1.00 71.56 90 THR A CA 1
ATOM 687 C C . THR A 1 90 ? -18.509 -3.836 24.366 1.00 71.56 90 THR A C 1
ATOM 689 O O . THR A 1 90 ? -17.692 -4.115 25.245 1.00 71.56 90 THR A O 1
ATOM 692 N N . VAL A 1 91 ? -18.465 -4.384 23.152 1.00 66.06 91 VAL A N 1
ATOM 693 C CA . VAL A 1 91 ? -17.340 -5.208 22.707 1.00 66.06 91 VAL A CA 1
ATOM 694 C C . VAL A 1 91 ? -16.162 -4.295 22.420 1.00 66.06 91 VAL A C 1
ATOM 696 O O . VAL A 1 91 ? -15.059 -4.648 22.800 1.00 66.06 91 VAL A O 1
ATOM 699 N N . GLY A 1 92 ? -16.415 -3.114 21.852 1.00 62.66 92 GLY A N 1
ATOM 700 C CA . GLY A 1 92 ? -15.403 -2.157 21.413 1.00 62.66 92 GLY A CA 1
ATOM 701 C C . GLY A 1 92 ? -15.275 -2.174 19.891 1.00 62.66 92 GLY A C 1
ATOM 702 O O . GLY A 1 92 ? -16.163 -2.669 19.192 1.00 62.66 92 GLY A O 1
ATOM 703 N N . MET A 1 93 ? -14.188 -1.622 19.359 1.00 64.25 93 MET A N 1
ATOM 704 C CA . MET A 1 93 ? -13.921 -1.688 17.921 1.00 64.25 93 MET A CA 1
ATOM 705 C C . MET A 1 93 ? -13.604 -3.120 17.495 1.00 64.25 93 MET A C 1
ATOM 707 O O . MET A 1 93 ? -12.690 -3.742 18.028 1.00 64.25 93 MET A O 1
ATOM 711 N N . CYS A 1 94 ? -14.363 -3.634 16.528 1.00 63.97 94 CYS A N 1
ATOM 712 C CA . CYS A 1 94 ? -14.127 -4.954 15.931 1.00 63.97 94 CYS A CA 1
ATOM 713 C C . CYS A 1 94 ? -13.514 -4.876 14.525 1.00 63.97 94 CYS A C 1
ATOM 715 O O . CYS A 1 94 ? -13.284 -5.915 13.909 1.00 63.97 94 CYS A O 1
ATOM 717 N N . SER A 1 95 ? -13.240 -3.664 14.039 1.00 72.00 95 SER A N 1
ATOM 718 C CA . SER A 1 95 ? -12.580 -3.375 12.768 1.00 72.00 95 SER A CA 1
ATOM 719 C C . SER A 1 95 ? -11.256 -2.652 13.008 1.00 72.00 95 SER A C 1
ATOM 721 O O . SER A 1 95 ? -11.062 -2.008 14.044 1.00 72.00 95 SER A O 1
ATOM 723 N N . VAL A 1 96 ? -10.346 -2.742 12.039 1.00 85.06 96 VAL A N 1
ATOM 724 C CA . VAL A 1 96 ? -9.168 -1.868 12.016 1.00 85.06 96 VAL A CA 1
ATOM 725 C C . VAL A 1 96 ? -9.666 -0.442 11.735 1.00 85.06 96 VAL A C 1
ATOM 727 O O . VAL A 1 96 ? -10.458 -0.266 10.810 1.00 85.06 96 VAL A O 1
ATOM 730 N N . PRO A 1 97 ? -9.304 0.571 12.545 1.00 87.06 97 PRO A N 1
ATOM 731 C CA . PRO A 1 97 ? -9.838 1.924 12.377 1.00 87.06 97 PRO A CA 1
ATOM 732 C C . PRO A 1 97 ? -9.362 2.605 11.098 1.00 87.06 97 PRO A C 1
ATOM 734 O O . PRO A 1 97 ? -10.126 3.348 10.484 1.00 87.06 97 PRO A O 1
ATOM 737 N N . CYS A 1 98 ? -8.096 2.380 10.755 1.00 93.31 98 CYS A N 1
ATOM 738 C CA . CYS A 1 98 ? -7.379 3.128 9.739 1.00 93.31 98 CYS A CA 1
ATOM 739 C C . CYS A 1 98 ? -6.217 2.319 9.173 1.00 93.31 98 CYS A C 1
ATOM 741 O O . CYS A 1 98 ? -5.614 1.501 9.879 1.00 93.31 98 CYS A O 1
ATOM 743 N N . TYR A 1 99 ? -5.913 2.576 7.905 1.00 96.94 99 TYR A N 1
ATOM 744 C CA . TYR A 1 99 ? -4.862 1.900 7.165 1.00 96.94 99 TYR A CA 1
ATOM 745 C C . TYR A 1 99 ? -4.073 2.884 6.294 1.00 96.94 99 TYR A C 1
ATOM 747 O O . TYR A 1 99 ? -4.618 3.467 5.360 1.00 96.94 99 TYR A O 1
ATOM 755 N N . PHE A 1 100 ? -2.799 3.100 6.620 1.00 98.44 100 PHE A N 1
ATOM 756 C CA . PHE A 1 100 ? -1.913 4.020 5.901 1.00 98.44 100 PHE A CA 1
ATOM 757 C C . PHE A 1 100 ? -0.905 3.248 5.058 1.00 98.44 100 PHE A C 1
ATOM 759 O O . PHE A 1 100 ? -0.313 2.284 5.538 1.00 98.44 100 PHE A O 1
ATOM 766 N N . ILE A 1 101 ? -0.696 3.687 3.819 1.00 98.75 101 ILE A N 1
ATOM 767 C CA . ILE A 1 101 ? 0.104 2.960 2.827 1.00 98.75 101 ILE A CA 1
ATOM 768 C C . ILE A 1 101 ? 1.247 3.853 2.352 1.00 98.75 101 ILE A C 1
ATOM 770 O O . ILE A 1 101 ? 1.013 4.974 1.904 1.00 98.75 101 ILE A O 1
ATOM 774 N N . PHE A 1 102 ? 2.469 3.340 2.419 1.00 98.69 102 PHE A N 1
ATOM 775 C CA . PHE A 1 102 ? 3.687 3.951 1.896 1.00 98.69 102 PHE A CA 1
ATOM 776 C C . PHE A 1 102 ? 4.316 2.992 0.895 1.00 98.69 102 PHE A C 1
ATOM 778 O O . PHE A 1 102 ? 4.297 1.779 1.106 1.00 98.69 102 PHE A O 1
ATOM 785 N N . GLY A 1 103 ? 4.914 3.515 -0.168 1.00 97.94 103 GLY A N 1
ATOM 786 C CA . GLY A 1 103 ? 5.556 2.636 -1.131 1.00 97.94 103 GLY A CA 1
ATOM 787 C C . GLY A 1 103 ? 5.846 3.235 -2.490 1.00 97.94 103 GLY A C 1
ATOM 788 O O . GLY A 1 103 ? 5.924 4.454 -2.651 1.00 97.94 103 GLY A O 1
ATOM 789 N N . ASP A 1 104 ? 6.023 2.347 -3.458 1.00 96.56 104 ASP A N 1
ATOM 790 C CA . ASP A 1 104 ? 6.323 2.675 -4.847 1.00 96.56 104 ASP A CA 1
ATOM 791 C C . ASP A 1 104 ? 5.130 2.416 -5.788 1.00 96.56 104 ASP A C 1
ATOM 793 O O . ASP A 1 104 ? 3.966 2.500 -5.386 1.00 96.56 104 ASP A O 1
ATOM 797 N N . SER A 1 105 ? 5.403 2.123 -7.061 1.00 96.06 105 SER A N 1
ATOM 798 C CA . SER A 1 105 ? 4.393 1.813 -8.073 1.00 96.06 105 SER A CA 1
ATOM 799 C C . SER A 1 105 ? 3.543 0.591 -7.731 1.00 96.06 105 SER A C 1
ATOM 801 O O . SER A 1 105 ? 2.398 0.527 -8.172 1.00 96.06 105 SER A O 1
ATOM 803 N N . LEU A 1 106 ? 4.043 -0.352 -6.926 1.00 95.81 106 LEU A N 1
ATOM 804 C CA . LEU A 1 106 ? 3.275 -1.532 -6.512 1.00 95.81 106 LEU A CA 1
ATOM 805 C C . LEU A 1 106 ? 2.067 -1.170 -5.640 1.00 95.81 106 LEU A C 1
ATOM 807 O O . LEU A 1 106 ? 1.094 -1.925 -5.595 1.00 95.81 106 LEU A O 1
ATOM 811 N N . SER A 1 107 ? 2.121 -0.007 -4.991 1.00 97.38 107 SER A N 1
ATOM 812 C CA . SER A 1 107 ? 1.086 0.477 -4.082 1.00 97.38 107 SER A CA 1
ATOM 813 C C . SER A 1 107 ? 0.440 1.786 -4.538 1.00 97.38 107 SER A C 1
ATOM 815 O O . SER A 1 107 ? -0.523 2.210 -3.904 1.00 97.38 107 SER A O 1
ATOM 817 N N . ASP A 1 108 ? 0.934 2.452 -5.588 1.00 97.56 108 ASP A N 1
ATOM 818 C CA . ASP A 1 108 ? 0.367 3.719 -6.066 1.00 97.56 108 ASP A CA 1
ATOM 819 C C . ASP A 1 108 ? -1.049 3.518 -6.626 1.00 97.56 108 ASP A C 1
ATOM 821 O O . ASP A 1 108 ? -1.355 2.553 -7.330 1.00 97.56 108 ASP A O 1
ATOM 825 N N . VAL A 1 109 ? -1.930 4.457 -6.291 1.00 95.75 109 VAL A N 1
ATOM 826 C CA . VAL A 1 109 ? -3.334 4.454 -6.692 1.00 95.75 109 VAL A CA 1
ATOM 827 C C . VAL A 1 109 ? -3.783 5.759 -7.353 1.00 95.75 109 VAL A C 1
ATOM 829 O O . VAL A 1 109 ? -4.997 5.873 -7.505 1.00 95.75 109 VAL A O 1
ATOM 832 N N . ASN A 1 110 ? -2.873 6.708 -7.696 1.00 95.62 110 ASN A N 1
ATOM 833 C CA . ASN A 1 110 ? -3.059 7.953 -8.512 1.00 95.62 110 ASN A CA 1
ATOM 834 C C . ASN A 1 110 ? -2.076 9.088 -8.118 1.00 95.62 110 ASN A C 1
ATOM 836 O O . ASN A 1 110 ? -2.123 10.171 -8.699 1.00 95.62 110 ASN A O 1
ATOM 840 N N . ASN A 1 111 ? -1.189 8.922 -7.135 1.00 97.50 111 ASN A N 1
ATOM 841 C CA . ASN A 1 111 ? -0.334 10.028 -6.684 1.00 97.50 111 ASN A CA 1
ATOM 842 C C . ASN A 1 111 ? 0.591 10.549 -7.798 1.00 97.50 111 ASN A C 1
ATOM 844 O O . ASN A 1 111 ? 0.889 11.745 -7.837 1.00 97.50 111 ASN A O 1
ATOM 848 N N . ASN A 1 112 ? 0.959 9.699 -8.760 1.00 96.31 112 ASN A N 1
ATOM 849 C CA . ASN A 1 112 ? 1.799 10.095 -9.886 1.00 96.31 112 ASN A CA 1
ATOM 850 C C . ASN A 1 112 ? 1.073 10.854 -11.005 1.00 96.31 112 ASN A C 1
ATOM 852 O O . ASN A 1 112 ? 1.726 11.527 -11.804 1.00 96.31 112 ASN A O 1
ATOM 856 N N . ASN A 1 113 ? -0.259 10.817 -11.092 1.00 95.12 113 ASN A N 1
ATOM 857 C CA . ASN A 1 113 ? -0.968 11.262 -12.301 1.00 95.12 113 ASN A CA 1
ATOM 858 C C . ASN A 1 113 ? -0.757 12.752 -12.631 1.00 95.12 113 ASN A C 1
ATOM 860 O O . ASN A 1 113 ? -0.756 13.133 -13.806 1.00 95.12 113 ASN A O 1
ATOM 864 N N . LYS A 1 114 ? -0.519 13.594 -11.616 1.00 93.81 114 LYS A N 1
ATOM 865 C CA . LYS A 1 114 ? -0.270 15.040 -11.775 1.00 93.81 114 LYS A CA 1
ATOM 866 C C . LYS A 1 114 ? 1.211 15.447 -11.778 1.00 93.81 114 LYS A C 1
ATOM 868 O O . LYS A 1 114 ? 1.489 16.616 -12.019 1.00 93.81 114 LYS A O 1
ATOM 873 N N . LEU A 1 115 ? 2.142 14.524 -11.535 1.00 94.81 115 LEU A N 1
ATOM 874 C CA . LEU A 1 115 ? 3.590 14.800 -11.537 1.00 94.81 115 LEU A CA 1
ATOM 875 C C . LEU A 1 115 ? 4.131 14.947 -12.965 1.00 94.81 115 LEU A C 1
ATOM 877 O O . LEU A 1 115 ? 3.463 14.527 -13.896 1.00 94.81 115 LEU A O 1
ATOM 881 N N . VAL A 1 116 ? 5.315 15.498 -13.214 1.00 92.94 116 VAL A N 1
ATOM 882 C CA . VAL A 1 116 ? 5.926 15.421 -14.555 1.00 92.94 116 VAL A CA 1
ATOM 883 C C . VAL A 1 116 ? 6.853 14.205 -14.604 1.00 92.94 116 VAL A C 1
ATOM 885 O O . VAL A 1 116 ? 8.026 14.268 -14.251 1.00 92.94 116 VAL A O 1
ATOM 888 N N . THR A 1 117 ? 6.304 13.052 -14.995 1.00 91.19 117 THR A N 1
ATOM 889 C CA . THR A 1 117 ? 7.016 11.763 -14.948 1.00 91.19 117 THR A CA 1
ATOM 890 C C . THR A 1 117 ? 6.482 10.763 -15.969 1.00 91.19 117 THR A C 1
ATOM 892 O O . THR A 1 117 ? 5.312 10.835 -16.358 1.00 91.19 117 THR A O 1
ATOM 895 N N . THR A 1 118 ? 7.342 9.836 -16.394 1.00 88.31 118 THR A N 1
ATOM 896 C CA . THR A 1 118 ? 6.992 8.667 -17.218 1.00 88.31 118 THR A CA 1
ATOM 897 C C . THR A 1 118 ? 6.415 7.523 -16.386 1.00 88.31 118 THR A C 1
ATOM 899 O O . THR A 1 118 ? 5.720 6.671 -16.929 1.00 88.31 118 THR A O 1
ATOM 902 N N . ALA A 1 119 ? 6.621 7.527 -15.064 1.00 91.44 119 ALA A N 1
ATOM 903 C CA . ALA A 1 119 ? 6.028 6.570 -14.136 1.00 91.44 119 ALA A CA 1
ATOM 904 C C . ALA A 1 119 ? 4.558 6.921 -13.851 1.00 91.44 119 ALA A C 1
ATOM 906 O O . ALA A 1 119 ? 4.197 7.282 -12.730 1.00 91.44 119 ALA A O 1
ATOM 907 N N . LYS A 1 120 ? 3.712 6.869 -14.883 1.00 91.94 120 LYS A N 1
ATOM 908 C CA . LYS A 1 120 ? 2.260 7.063 -14.801 1.00 91.94 120 LYS A CA 1
ATOM 909 C C . LYS A 1 120 ? 1.559 6.016 -15.636 1.00 91.94 120 LYS A C 1
ATOM 911 O O . LYS A 1 120 ? 2.023 5.691 -16.723 1.00 91.94 120 LYS A O 1
ATOM 916 N N . VAL A 1 121 ? 0.415 5.557 -15.149 1.00 93.75 121 VAL A N 1
ATOM 917 C CA . VAL A 1 121 ? -0.356 4.466 -15.761 1.00 93.75 121 VAL A CA 1
ATOM 918 C C . VAL A 1 121 ? -1.861 4.745 -15.728 1.00 93.75 121 VAL A C 1
ATOM 920 O O . VAL A 1 121 ? -2.694 3.867 -15.536 1.00 93.75 121 VAL A O 1
ATOM 923 N N . ASN A 1 122 ? -2.245 6.011 -15.899 1.00 93.75 122 ASN A N 1
ATOM 924 C CA . ASN A 1 122 ? -3.642 6.442 -15.998 1.00 93.75 122 ASN A CA 1
ATOM 925 C C . ASN A 1 122 ? -4.199 6.312 -17.428 1.00 93.75 122 ASN A C 1
ATOM 927 O O . ASN A 1 122 ? -4.898 7.200 -17.918 1.00 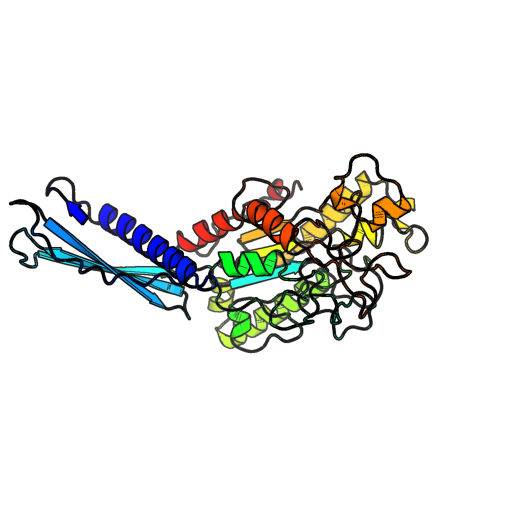93.75 122 ASN A O 1
ATOM 931 N N . TYR A 1 123 ? -3.872 5.208 -18.099 1.00 94.19 123 TYR A N 1
ATOM 932 C CA . TYR A 1 123 ? -4.288 4.889 -19.462 1.00 94.19 123 TYR A CA 1
ATOM 933 C C . TYR A 1 123 ? -4.504 3.377 -19.639 1.00 94.19 123 TYR A C 1
ATOM 935 O O . TYR A 1 123 ? -3.985 2.568 -18.875 1.00 94.19 123 TYR A O 1
ATOM 943 N N . SER A 1 124 ? -5.267 2.991 -20.664 1.00 93.19 124 SER A N 1
ATOM 944 C CA . SER A 1 124 ? -5.481 1.583 -21.043 1.00 93.19 124 SER A CA 1
ATOM 945 C C . SER A 1 124 ? -4.167 0.918 -21.498 1.00 93.19 124 SER A C 1
ATOM 947 O O . SER A 1 124 ? -3.442 1.571 -22.253 1.00 93.19 124 SER A O 1
ATOM 949 N N . PRO A 1 125 ? -3.850 -0.341 -21.127 1.00 93.62 125 PRO A N 1
ATOM 950 C CA . PRO A 1 125 ? -4.737 -1.354 -20.536 1.00 93.62 125 PRO A CA 1
ATOM 951 C C . PRO A 1 125 ? -4.652 -1.495 -19.008 1.00 93.62 125 PRO A C 1
ATOM 953 O O . PRO A 1 125 ? -5.170 -2.467 -18.454 1.00 93.62 125 PRO A O 1
ATOM 956 N N . TYR A 1 126 ? -4.006 -0.562 -18.305 1.00 94.50 126 TYR A N 1
ATOM 957 C CA . TYR A 1 126 ? -3.959 -0.624 -16.847 1.00 94.50 126 TYR A CA 1
ATOM 958 C C . TYR A 1 126 ? -5.363 -0.567 -16.256 1.00 94.50 126 TYR A C 1
ATOM 960 O O . TYR A 1 126 ? -6.231 0.165 -16.740 1.00 94.50 126 TYR A O 1
ATOM 968 N N . VAL A 1 127 ? -5.555 -1.356 -15.198 1.00 91.44 127 VAL A N 1
ATOM 969 C CA . VAL A 1 127 ? -6.804 -1.519 -14.450 1.00 91.44 127 VAL A CA 1
ATOM 970 C C . VAL A 1 127 ? -8.032 -1.833 -15.313 1.00 91.44 127 VAL A C 1
ATOM 972 O O . VAL A 1 127 ? -9.147 -1.427 -14.988 1.00 91.44 127 VAL A O 1
ATOM 975 N N . ILE A 1 128 ? -7.836 -2.584 -16.402 1.00 90.38 128 ILE A N 1
ATOM 976 C CA . ILE A 1 128 ? -8.912 -3.069 -17.279 1.00 90.38 128 ILE A CA 1
ATOM 977 C C . ILE A 1 128 ? -9.973 -3.899 -16.536 1.00 90.38 128 ILE A C 1
ATOM 979 O O . ILE A 1 128 ? -11.146 -3.842 -16.897 1.00 90.38 128 ILE A O 1
ATOM 983 N N . ASP A 1 129 ? -9.588 -4.609 -15.473 1.00 86.62 129 ASP A N 1
ATOM 984 C CA . ASP A 1 129 ? -10.489 -5.426 -14.649 1.00 86.62 129 ASP A CA 1
ATOM 985 C C . ASP A 1 129 ? -11.041 -4.657 -13.436 1.00 86.62 129 ASP A C 1
ATOM 987 O O . ASP A 1 129 ? -11.848 -5.172 -12.657 1.00 86.62 129 ASP A O 1
ATOM 991 N N . PHE A 1 130 ? -10.627 -3.400 -13.256 1.00 87.75 130 PHE A N 1
ATOM 992 C CA . PHE A 1 130 ? -11.066 -2.572 -12.144 1.00 87.75 130 PHE A CA 1
ATOM 993 C C . PHE A 1 130 ? -12.286 -1.723 -12.544 1.00 87.75 130 PHE A C 1
ATOM 995 O O . PHE A 1 130 ? -12.227 -0.979 -13.526 1.00 87.75 130 PHE A O 1
ATOM 1002 N N . PRO A 1 131 ? -13.385 -1.724 -11.763 1.00 82.81 131 PRO A N 1
ATOM 1003 C CA . PRO A 1 131 ? -14.644 -1.087 -12.170 1.00 82.81 131 PRO A CA 1
ATOM 1004 C C . PRO A 1 131 ? -14.576 0.415 -12.484 1.00 82.81 131 PRO A C 1
ATOM 1006 O O . PRO A 1 131 ? -15.454 0.935 -13.166 1.00 82.81 131 PRO A O 1
ATOM 1009 N N . GLN A 1 132 ? -13.583 1.133 -11.950 1.00 82.75 132 GLN A N 1
ATOM 1010 C CA . GLN A 1 132 ? -13.454 2.588 -12.101 1.00 82.75 132 GLN A CA 1
ATOM 1011 C C . GLN A 1 132 ? -12.585 3.016 -13.298 1.00 82.75 132 GLN A C 1
ATOM 1013 O O . GLN A 1 132 ? -12.433 4.215 -13.531 1.00 82.75 132 GLN A O 1
ATOM 1018 N N . GLY A 1 133 ? -12.041 2.067 -14.068 1.00 81.94 133 GLY A N 1
ATOM 1019 C CA . GLY A 1 133 ? -11.126 2.352 -15.174 1.00 81.94 133 GLY A CA 1
ATOM 1020 C C . GLY A 1 133 ? -9.765 2.899 -14.710 1.00 81.94 133 GLY A C 1
ATOM 1021 O O . GLY A 1 133 ? -9.450 2.800 -13.524 1.00 81.94 133 GLY A O 1
ATOM 1022 N N . PRO A 1 134 ? -8.945 3.471 -15.620 1.00 85.75 134 PRO A N 1
ATOM 1023 C CA . PRO A 1 134 ? -7.570 3.916 -15.356 1.00 85.75 134 PRO A CA 1
ATOM 1024 C C . PRO A 1 134 ? -7.407 4.904 -14.193 1.00 85.75 134 PRO A C 1
ATOM 1026 O O . PRO A 1 134 ? -7.484 6.118 -14.368 1.00 85.75 134 PRO A O 1
ATOM 1029 N N . THR A 1 135 ? -7.119 4.390 -12.995 1.00 87.00 135 THR A N 1
ATOM 1030 C CA . THR A 1 135 ? -6.883 5.209 -11.795 1.00 87.00 135 THR A CA 1
ATOM 1031 C C . THR A 1 135 ? -5.418 5.600 -11.609 1.00 87.00 135 THR A C 1
ATOM 1033 O O . THR A 1 135 ? -5.139 6.567 -10.910 1.00 87.00 135 THR A O 1
ATOM 1036 N N . GLY A 1 136 ? -4.474 4.879 -12.221 1.00 93.31 136 GLY A N 1
ATOM 1037 C CA . GLY A 1 136 ? -3.037 5.008 -11.938 1.00 93.31 136 GLY A CA 1
ATOM 1038 C C . GLY A 1 136 ? -2.464 3.894 -11.053 1.00 93.31 136 GLY A C 1
ATOM 1039 O O . GLY A 1 136 ? -1.437 4.108 -10.422 1.00 93.31 136 GLY A O 1
ATOM 1040 N N . ARG A 1 137 ? -3.116 2.722 -10.995 1.00 96.62 137 ARG A N 1
ATOM 1041 C CA . ARG A 1 137 ? -2.534 1.510 -10.394 1.00 96.62 137 ARG A CA 1
ATOM 1042 C C . ARG A 1 137 ? -1.734 0.755 -11.444 1.00 96.62 137 ARG A C 1
ATOM 1044 O O . ARG A 1 137 ? -2.230 0.525 -12.546 1.00 96.62 137 ARG A O 1
ATOM 1051 N N . PHE A 1 138 ? -0.534 0.321 -11.086 1.00 96.12 138 PHE A N 1
ATOM 1052 C CA . PHE A 1 138 ? 0.383 -0.383 -11.981 1.00 96.12 138 PHE A CA 1
ATOM 1053 C C . PHE A 1 138 ? 0.050 -1.878 -12.055 1.00 96.12 138 PHE A C 1
ATOM 1055 O O . PHE A 1 138 ? 0.854 -2.735 -11.723 1.00 96.12 138 PHE A O 1
ATOM 1062 N N . THR A 1 139 ? -1.181 -2.215 -12.422 1.00 95.62 139 THR A N 1
ATOM 1063 C CA . THR A 1 139 ? -1.636 -3.601 -12.589 1.00 95.62 139 THR A CA 1
ATOM 1064 C C . THR A 1 139 ? -2.886 -3.629 -13.474 1.00 95.62 139 THR A C 1
ATOM 1066 O O . THR A 1 139 ? -3.416 -2.577 -13.834 1.00 95.62 139 THR A O 1
ATOM 1069 N N . ASN A 1 140 ? -3.386 -4.811 -13.824 1.00 94.12 140 ASN A N 1
ATOM 1070 C CA . ASN A 1 140 ? -4.632 -4.979 -14.572 1.00 94.12 140 ASN A CA 1
ATOM 1071 C C . ASN A 1 140 ? -5.902 -4.854 -13.706 1.00 94.12 140 ASN A C 1
ATOM 1073 O O . ASN A 1 140 ? -6.980 -4.690 -14.268 1.00 94.12 140 ASN A O 1
ATOM 1077 N N . GLY A 1 141 ? -5.789 -4.865 -12.372 1.00 94.50 141 GLY A N 1
ATOM 1078 C CA . GLY A 1 141 ? -6.928 -4.791 -11.444 1.00 94.50 141 GLY A CA 1
ATOM 1079 C C . GLY A 1 141 ? -6.578 -4.181 -10.079 1.00 94.50 141 GLY A C 1
ATOM 1080 O O . GLY A 1 141 ? -6.103 -3.048 -10.001 1.00 94.50 141 GLY A O 1
ATOM 1081 N N . ARG A 1 142 ? -6.835 -4.906 -8.982 1.00 95.44 142 ARG A N 1
ATOM 1082 C CA . ARG A 1 142 ? -6.490 -4.481 -7.610 1.00 95.44 142 ARG A CA 1
ATOM 1083 C C . ARG A 1 142 ? -4.995 -4.637 -7.296 1.00 95.44 142 ARG A C 1
ATOM 1085 O O . ARG A 1 142 ? -4.367 -5.632 -7.671 1.00 95.44 142 ARG A O 1
ATOM 1092 N N . THR A 1 143 ? -4.442 -3.690 -6.536 1.00 96.88 143 THR A N 1
ATOM 1093 C CA . THR A 1 143 ? -3.128 -3.855 -5.889 1.00 96.88 143 THR A CA 1
ATOM 1094 C C . THR A 1 143 ? -3.231 -4.794 -4.682 1.00 96.88 143 THR A C 1
ATOM 1096 O O . THR A 1 143 ? -4.326 -5.129 -4.221 1.00 96.88 143 THR A O 1
ATOM 1099 N N . ILE A 1 144 ? -2.088 -5.197 -4.117 1.00 95.00 144 ILE A N 1
ATOM 1100 C CA . ILE A 1 144 ? -2.039 -5.947 -2.848 1.00 95.00 144 ILE A CA 1
ATOM 1101 C C . ILE A 1 144 ? -2.806 -5.192 -1.750 1.00 95.00 144 ILE A C 1
ATOM 1103 O O . ILE A 1 144 ? -3.611 -5.771 -1.019 1.00 95.00 144 ILE A O 1
ATOM 1107 N N . GLN A 1 145 ? -2.621 -3.875 -1.686 1.00 96.81 145 GLN A N 1
ATOM 1108 C CA . GLN A 1 145 ? -3.230 -3.013 -0.681 1.00 96.81 145 GLN A CA 1
ATOM 1109 C C . GLN A 1 145 ? -4.745 -2.943 -0.829 1.00 96.81 145 GLN A C 1
ATOM 1111 O O . GLN A 1 145 ? -5.449 -3.006 0.174 1.00 96.81 145 GLN A O 1
ATOM 1116 N N . ASP A 1 146 ? -5.265 -2.874 -2.053 1.00 95.94 146 ASP A N 1
ATOM 1117 C CA . ASP A 1 146 ? -6.709 -2.902 -2.292 1.00 95.94 146 ASP A CA 1
ATOM 1118 C C . ASP A 1 146 ? -7.344 -4.201 -1.773 1.00 95.94 146 ASP A C 1
ATOM 1120 O O . ASP A 1 146 ? -8.399 -4.177 -1.134 1.00 95.94 146 ASP A O 1
ATOM 1124 N N . ILE A 1 147 ? -6.689 -5.343 -2.008 1.00 94.81 147 ILE A N 1
ATOM 1125 C CA . ILE A 1 147 ? -7.167 -6.651 -1.542 1.00 94.81 147 ILE A CA 1
ATOM 1126 C C . ILE A 1 147 ? -7.092 -6.717 -0.009 1.00 94.81 147 ILE A C 1
ATOM 1128 O O . ILE A 1 147 ? -8.037 -7.167 0.641 1.00 94.81 147 ILE A O 1
ATOM 1132 N N . ILE A 1 148 ? -6.013 -6.212 0.599 1.00 94.19 148 ILE A N 1
ATOM 1133 C CA . ILE A 1 148 ? -5.878 -6.118 2.062 1.00 94.19 148 ILE A CA 1
ATOM 1134 C C . ILE A 1 148 ? -6.983 -5.253 2.668 1.00 94.19 148 ILE A C 1
ATOM 1136 O O . ILE A 1 148 ? -7.573 -5.640 3.674 1.00 94.19 148 ILE A O 1
ATOM 1140 N N . VAL A 1 149 ? -7.293 -4.108 2.064 1.00 93.19 149 VAL A N 1
ATOM 1141 C CA . VAL A 1 149 ? -8.356 -3.199 2.516 1.00 93.19 149 VAL A CA 1
ATOM 1142 C C . VAL A 1 149 ? -9.702 -3.924 2.569 1.00 93.19 149 VAL A C 1
ATOM 1144 O O . VAL A 1 149 ? -10.414 -3.826 3.573 1.00 93.19 149 VAL A O 1
ATOM 1147 N N . GLN A 1 150 ? -10.005 -4.739 1.555 1.00 88.62 150 GLN A N 1
ATOM 1148 C CA . GLN A 1 150 ? -11.192 -5.598 1.548 1.00 88.62 150 GLN A CA 1
ATOM 1149 C C . GLN A 1 150 ? -11.146 -6.648 2.672 1.00 88.62 150 GLN A C 1
ATOM 1151 O O . GLN A 1 150 ? -12.120 -6.802 3.408 1.00 88.62 150 GLN A O 1
ATOM 1156 N N . LEU A 1 151 ? -10.005 -7.319 2.869 1.00 87.69 151 LEU A N 1
ATOM 1157 C CA . LEU A 1 151 ? -9.801 -8.302 3.948 1.00 87.69 151 LEU A CA 1
ATOM 1158 C C . LEU A 1 151 ? -9.803 -7.691 5.362 1.00 87.69 151 LEU A C 1
ATOM 1160 O O . LEU A 1 151 ? -9.920 -8.414 6.356 1.00 87.69 151 LEU A O 1
ATOM 1164 N N . LEU A 1 152 ? -9.619 -6.376 5.479 1.00 87.94 152 LEU A N 1
ATOM 1165 C CA . LEU A 1 152 ? -9.688 -5.623 6.731 1.00 87.94 152 LEU A CA 1
ATOM 1166 C C . LEU A 1 152 ? -11.078 -5.032 7.008 1.00 87.94 152 LEU A C 1
ATOM 1168 O O . LEU A 1 152 ? -11.259 -4.389 8.045 1.00 87.94 152 LEU A O 1
ATOM 1172 N N . ASP A 1 153 ? -12.056 -5.321 6.148 1.00 81.44 153 ASP A N 1
ATOM 1173 C CA . ASP A 1 153 ? -13.464 -4.928 6.262 1.00 81.44 153 ASP A CA 1
ATOM 1174 C C . ASP A 1 153 ? -13.752 -3.438 5.989 1.00 81.44 153 ASP A C 1
ATOM 1176 O O . ASP A 1 153 ? -14.803 -2.920 6.388 1.00 81.44 153 ASP A O 1
ATOM 1180 N N . PHE A 1 154 ? -12.857 -2.736 5.288 1.00 85.69 154 PHE A N 1
ATOM 1181 C CA . PHE A 1 154 ? -13.127 -1.372 4.829 1.00 85.69 154 PHE A CA 1
ATOM 1182 C C . PHE A 1 154 ? -14.174 -1.379 3.706 1.00 85.69 154 PHE A C 1
ATOM 1184 O O . PHE A 1 154 ? -14.189 -2.260 2.849 1.00 85.69 154 PHE A O 1
ATOM 1191 N N . GLN A 1 155 ? -15.074 -0.392 3.725 1.00 83.50 155 GLN A N 1
ATOM 1192 C CA . GLN A 1 155 ? -16.139 -0.261 2.719 1.00 83.50 155 GLN A CA 1
ATOM 1193 C C . GLN A 1 155 ? -15.645 0.373 1.414 1.00 83.50 155 GLN A C 1
ATOM 1195 O O . GLN A 1 155 ? -16.219 0.129 0.357 1.00 83.50 155 GLN A O 1
ATOM 1200 N N . GLU A 1 156 ? -14.593 1.183 1.500 1.00 89.19 156 GLU A N 1
ATOM 1201 C CA . GLU A 1 156 ? -14.013 1.941 0.396 1.00 89.19 156 GLU A CA 1
ATOM 1202 C C . GLU A 1 156 ? -12.502 1.697 0.353 1.00 89.19 156 GLU A C 1
ATOM 1204 O O . GLU A 1 156 ? -11.885 1.395 1.380 1.00 89.19 156 GLU A O 1
ATOM 1209 N N . PHE A 1 157 ? -11.910 1.819 -0.837 1.00 93.50 157 PHE A N 1
ATOM 1210 C CA . PHE A 1 157 ? -10.458 1.773 -0.993 1.00 93.50 157 PHE A CA 1
ATOM 1211 C C . PHE A 1 157 ? -9.797 2.989 -0.341 1.00 93.50 157 PHE A C 1
ATOM 1213 O O . PHE A 1 157 ? -10.393 4.061 -0.266 1.00 93.50 157 PHE A O 1
ATOM 1220 N N . ILE A 1 158 ? -8.550 2.833 0.107 1.00 96.81 158 ILE A N 1
ATOM 1221 C CA . ILE A 1 158 ? -7.810 3.943 0.710 1.00 96.81 158 ILE A CA 1
ATOM 1222 C C . ILE A 1 158 ? -7.445 4.966 -0.377 1.00 96.81 158 ILE A C 1
ATOM 1224 O O . ILE A 1 158 ? -6.797 4.598 -1.363 1.00 96.81 158 ILE A O 1
ATOM 1228 N N . PRO A 1 159 ? -7.836 6.244 -0.218 1.00 96.69 159 PRO A N 1
ATOM 1229 C CA . PRO A 1 159 ? -7.612 7.260 -1.236 1.00 96.69 159 PRO A CA 1
ATOM 1230 C C . PRO A 1 159 ? -6.134 7.686 -1.320 1.00 96.69 159 PRO A C 1
ATOM 1232 O O . PRO A 1 159 ? -5.413 7.645 -0.318 1.00 96.69 159 PRO A O 1
ATOM 1235 N N . PRO A 1 160 ? -5.676 8.153 -2.494 1.00 97.69 160 PRO A N 1
ATOM 1236 C CA . PRO A 1 160 ? -4.345 8.725 -2.680 1.00 97.69 160 PRO A CA 1
ATOM 1237 C C . PRO A 1 160 ? -4.247 10.103 -2.015 1.00 97.69 160 PRO A C 1
ATOM 1239 O O . PRO A 1 160 ? -5.159 10.925 -2.140 1.00 97.69 160 PRO A O 1
ATOM 1242 N N . PHE A 1 161 ? -3.099 10.413 -1.412 1.00 98.31 161 PHE A N 1
ATOM 1243 C CA . PHE A 1 161 ? -2.823 11.717 -0.796 1.00 98.31 161 PHE A CA 1
ATOM 1244 C C . PHE A 1 161 ? -3.142 12.906 -1.717 1.00 98.31 161 PHE A C 1
ATOM 1246 O O . PHE A 1 161 ? -3.657 13.936 -1.268 1.00 98.31 161 PHE A O 1
ATOM 1253 N N . ALA A 1 162 ? -2.892 12.754 -3.022 1.00 96.50 162 ALA A N 1
ATOM 1254 C CA . ALA A 1 162 ? -3.168 13.775 -4.027 1.00 96.50 162 ALA A CA 1
ATOM 1255 C C . ALA A 1 162 ? -4.625 14.287 -4.013 1.00 96.50 162 ALA A C 1
ATOM 1257 O O . ALA A 1 162 ? -4.861 15.460 -4.331 1.00 96.50 162 ALA A O 1
ATOM 1258 N N . THR A 1 163 ? -5.595 13.446 -3.631 1.00 95.31 163 THR A N 1
ATOM 1259 C CA . THR A 1 163 ? -7.025 13.795 -3.632 1.00 95.31 163 THR A CA 1
ATOM 1260 C C . THR A 1 163 ? -7.713 13.689 -2.274 1.00 95.31 163 THR A C 1
ATOM 1262 O O . THR A 1 163 ? -8.808 14.228 -2.163 1.00 95.31 163 THR A O 1
ATOM 1265 N N . SER A 1 164 ? -7.109 13.068 -1.253 1.00 96.12 164 SER A N 1
ATOM 1266 C CA . SER A 1 164 ? -7.758 12.863 0.055 1.00 96.12 164 SER A CA 1
ATOM 1267 C C . SER A 1 164 ? -8.086 14.170 0.787 1.00 96.12 164 SER A C 1
ATOM 1269 O O . SER A 1 164 ? -7.200 15.008 0.973 1.00 96.12 164 SER A O 1
ATOM 1271 N N . ARG A 1 165 ? -9.321 14.354 1.269 1.00 93.12 165 ARG A N 1
ATOM 1272 C CA . ARG A 1 165 ? -9.771 15.544 2.024 1.00 93.12 165 ARG A CA 1
ATOM 1273 C C . ARG A 1 165 ? -10.802 15.184 3.099 1.00 93.12 165 ARG A C 1
ATOM 1275 O O . ARG A 1 165 ? -11.544 14.227 2.975 1.00 93.12 165 ARG A O 1
ATOM 1282 N N . GLY A 1 166 ? -10.943 16.006 4.138 1.00 93.19 166 GLY A N 1
ATOM 1283 C CA . GLY A 1 166 ? -12.041 15.850 5.103 1.00 93.19 166 GLY A CA 1
ATOM 1284 C C . GLY A 1 166 ? -12.002 14.521 5.872 1.00 93.19 166 GLY A C 1
ATOM 1285 O O . GLY A 1 166 ? -10.939 14.075 6.282 1.00 93.19 166 GLY A O 1
ATOM 1286 N N . GLN A 1 167 ? -13.163 13.902 6.121 1.00 91.44 167 GLN A N 1
ATOM 1287 C CA . GLN A 1 167 ? -13.273 12.752 7.037 1.00 91.44 167 GLN A CA 1
ATOM 1288 C C . GLN A 1 167 ? -12.686 11.435 6.508 1.00 91.44 167 GLN A C 1
ATOM 1290 O O . GLN A 1 167 ? -12.345 10.581 7.325 1.00 91.44 167 GLN A O 1
ATOM 1295 N N . GLU A 1 168 ? -12.523 11.254 5.193 1.00 93.00 168 GLU A N 1
ATOM 1296 C CA . GLU A 1 168 ? -11.926 10.022 4.636 1.00 93.00 168 GLU A CA 1
ATOM 1297 C C . GLU A 1 168 ? -10.481 9.813 5.112 1.00 93.00 168 GLU A C 1
ATOM 1299 O O . GLU A 1 168 ? -10.073 8.675 5.334 1.00 93.00 168 GLU A O 1
ATOM 1304 N N . ILE A 1 169 ? -9.742 10.893 5.409 1.00 96.19 169 ILE A N 1
ATOM 1305 C CA . ILE A 1 169 ? -8.358 10.799 5.905 1.00 96.19 169 ILE A CA 1
ATOM 1306 C C . ILE A 1 169 ? -8.275 10.056 7.247 1.00 96.19 169 ILE A C 1
ATOM 1308 O O . ILE A 1 169 ? -7.244 9.471 7.567 1.00 96.19 169 ILE A O 1
ATOM 1312 N N . LEU A 1 170 ? -9.370 10.038 8.023 1.00 94.38 170 LEU A N 1
ATOM 1313 C CA . LEU A 1 170 ? -9.455 9.327 9.302 1.00 94.38 170 LEU A CA 1
ATOM 1314 C C . LEU A 1 170 ? -9.434 7.804 9.131 1.00 94.38 170 LEU A C 1
ATOM 1316 O O . LEU A 1 170 ? -9.151 7.094 10.094 1.00 94.38 170 LEU A O 1
ATOM 1320 N N . LYS A 1 171 ? -9.758 7.300 7.934 1.00 94.19 171 LYS A N 1
ATOM 1321 C CA . LYS A 1 171 ? -9.702 5.874 7.582 1.00 94.19 171 LYS A CA 1
ATOM 1322 C C . LYS A 1 171 ? -8.369 5.480 6.956 1.00 94.19 171 LYS A C 1
ATOM 1324 O O . LYS A 1 171 ? -8.077 4.290 6.878 1.00 94.19 171 LYS A O 1
ATOM 1329 N N . GLY A 1 172 ? -7.539 6.445 6.578 1.00 97.06 172 GLY A N 1
ATOM 1330 C CA . GLY A 1 172 ? -6.240 6.190 5.981 1.00 97.06 172 GLY A CA 1
ATOM 1331 C C . GLY A 1 172 ? -6.001 6.999 4.719 1.00 97.06 172 GLY A C 1
ATOM 1332 O O . GLY A 1 172 ? -6.922 7.564 4.132 1.00 97.06 172 GLY A O 1
ATOM 1333 N N . VAL A 1 173 ? -4.739 7.037 4.307 1.00 98.56 173 VAL A N 1
ATOM 1334 C CA . VAL A 1 173 ? -4.282 7.686 3.077 1.00 98.56 173 VAL A CA 1
ATOM 1335 C C . VAL A 1 173 ? -3.159 6.848 2.476 1.00 98.56 173 VAL A C 1
ATOM 1337 O O . VAL A 1 173 ? -2.325 6.295 3.198 1.00 98.56 173 VAL A O 1
ATOM 1340 N N . ASN A 1 174 ? -3.149 6.764 1.150 1.00 98.75 174 ASN A N 1
ATOM 1341 C CA . ASN A 1 174 ? -2.096 6.137 0.376 1.00 98.75 174 ASN A CA 1
ATOM 1342 C C . ASN A 1 174 ? -1.115 7.202 -0.129 1.00 98.75 174 ASN A C 1
ATOM 1344 O O . ASN A 1 174 ? -1.483 8.095 -0.897 1.00 98.75 174 ASN A O 1
ATOM 1348 N N . TYR A 1 175 ? 0.133 7.114 0.321 1.00 98.69 175 TYR A N 1
ATOM 1349 C CA . TYR A 1 175 ? 1.222 8.026 -0.022 1.00 98.69 175 TYR A CA 1
ATOM 1350 C C . TYR A 1 175 ? 2.148 7.472 -1.107 1.00 98.69 175 TYR A C 1
ATOM 1352 O O . TYR A 1 175 ? 3.040 8.194 -1.546 1.00 98.69 175 TYR A O 1
ATOM 1360 N N . ALA A 1 176 ? 1.958 6.218 -1.523 1.00 98.44 176 ALA A N 1
ATOM 1361 C CA . ALA A 1 176 ? 2.843 5.541 -2.456 1.00 98.44 176 ALA A CA 1
ATOM 1362 C C . ALA A 1 176 ? 2.920 6.261 -3.803 1.00 98.44 176 ALA A C 1
ATOM 1364 O O . ALA A 1 176 ? 1.964 6.913 -4.225 1.00 98.44 176 ALA A O 1
ATOM 1365 N N . SER A 1 177 ? 4.067 6.156 -4.466 1.00 97.81 177 SER A N 1
ATOM 1366 C CA . SER A 1 177 ? 4.346 6.890 -5.696 1.00 97.81 177 SER A CA 1
ATOM 1367 C C . SER A 1 177 ? 5.203 6.053 -6.629 1.00 97.81 177 SER A C 1
ATOM 1369 O O . SER A 1 177 ? 6.264 5.572 -6.240 1.00 97.81 177 SER A O 1
ATOM 1371 N N . GLY A 1 178 ? 4.766 5.893 -7.877 1.00 95.69 178 GLY A N 1
ATOM 1372 C CA . GLY A 1 178 ? 5.571 5.234 -8.901 1.00 95.69 178 GLY A CA 1
ATOM 1373 C C . GLY A 1 178 ? 6.980 5.826 -9.010 1.00 95.69 178 GLY A C 1
ATOM 1374 O O . GLY A 1 178 ? 7.159 7.033 -8.842 1.00 95.69 178 GLY A O 1
ATOM 1375 N N . SER A 1 179 ? 7.966 4.974 -9.316 1.00 93.38 179 SER A N 1
ATOM 1376 C CA . SER A 1 179 ? 9.410 5.290 -9.348 1.00 93.38 179 SER A CA 1
ATOM 1377 C C . SER A 1 179 ? 10.086 5.422 -7.971 1.00 93.38 179 SER A C 1
ATOM 1379 O O . SER A 1 179 ? 11.305 5.270 -7.895 1.00 93.38 179 SER A O 1
ATOM 1381 N N . ALA A 1 180 ? 9.332 5.619 -6.879 1.00 96.88 180 ALA A N 1
ATOM 1382 C CA . ALA A 1 180 ? 9.910 5.898 -5.563 1.00 96.88 180 ALA A CA 1
ATOM 1383 C C . ALA A 1 180 ? 10.816 4.769 -5.047 1.00 96.88 180 ALA A C 1
ATOM 1385 O O . ALA A 1 180 ? 10.493 3.585 -5.138 1.00 96.88 180 ALA A O 1
ATOM 1386 N N . GLY A 1 181 ? 11.943 5.148 -4.447 1.00 95.44 181 GLY A N 1
ATOM 1387 C CA . GLY A 1 181 ? 12.795 4.259 -3.658 1.00 95.44 181 GLY A CA 1
ATOM 1388 C C . GLY A 1 181 ? 12.922 4.724 -2.208 1.00 95.44 181 GLY A C 1
ATOM 1389 O O . GLY A 1 181 ? 12.348 5.737 -1.798 1.00 95.44 181 GLY A O 1
ATOM 1390 N N . ILE A 1 182 ? 13.708 3.978 -1.435 1.00 96.44 182 ILE A N 1
ATOM 1391 C CA . ILE A 1 182 ? 14.170 4.362 -0.095 1.00 96.44 182 ILE A CA 1
ATOM 1392 C C . ILE A 1 182 ? 14.958 5.673 -0.189 1.00 96.44 182 ILE A C 1
ATOM 1394 O O . ILE A 1 182 ? 14.790 6.572 0.642 1.00 96.44 182 ILE A O 1
ATOM 1398 N N . LEU A 1 183 ? 15.814 5.787 -1.207 1.00 95.62 183 LEU A N 1
ATOM 1399 C CA . LEU A 1 183 ? 16.602 6.982 -1.475 1.00 95.62 183 LEU A CA 1
ATOM 1400 C C . LEU A 1 183 ? 15.797 8.004 -2.285 1.00 95.62 183 LEU A C 1
ATOM 1402 O O . LEU A 1 183 ? 14.938 7.657 -3.095 1.00 95.62 183 LEU A O 1
ATOM 1406 N N . ASN A 1 184 ? 16.095 9.290 -2.088 1.00 93.88 184 ASN A N 1
ATOM 1407 C CA . ASN A 1 184 ? 15.400 10.363 -2.804 1.00 93.88 184 ASN A CA 1
ATOM 1408 C C . ASN A 1 184 ? 15.734 10.361 -4.301 1.00 93.88 184 ASN A C 1
ATOM 1410 O O . ASN A 1 184 ? 14.890 10.725 -5.116 1.00 93.88 184 ASN A O 1
ATOM 1414 N N . GLU A 1 185 ? 16.965 9.981 -4.632 1.00 90.06 185 GLU A N 1
ATOM 1415 C CA . GLU A 1 185 ? 17.533 9.941 -5.978 1.00 90.06 185 GLU A CA 1
ATOM 1416 C C . GLU A 1 185 ? 17.192 8.673 -6.773 1.00 90.06 185 GLU A C 1
ATOM 1418 O O . GLU A 1 185 ? 17.558 8.571 -7.945 1.00 90.06 185 GLU A O 1
ATOM 1423 N N . SER A 1 186 ? 16.552 7.687 -6.143 1.00 88.56 186 SER A N 1
ATOM 1424 C CA . SER A 1 186 ? 16.096 6.472 -6.822 1.00 88.56 186 SER A CA 1
ATOM 1425 C C . SER A 1 186 ? 14.920 6.794 -7.729 1.00 88.56 186 SER A C 1
ATOM 1427 O O . SER A 1 186 ? 14.055 7.552 -7.314 1.00 88.56 186 SER A O 1
ATOM 1429 N N . GLY A 1 187 ? 14.870 6.214 -8.929 1.00 82.19 187 GLY A N 1
ATOM 1430 C CA . GLY A 1 187 ? 13.808 6.516 -9.889 1.00 82.19 187 GLY A CA 1
ATOM 1431 C C . GLY A 1 187 ? 14.154 7.655 -10.853 1.00 82.19 187 GLY A C 1
ATOM 1432 O O . GLY A 1 187 ? 15.064 8.454 -10.626 1.00 82.19 187 GLY A O 1
ATOM 1433 N N . GLN A 1 188 ? 13.423 7.712 -11.966 1.00 73.19 188 GLN A N 1
ATOM 1434 C CA . GLN A 1 188 ? 13.503 8.787 -12.959 1.00 73.19 188 GLN A CA 1
ATOM 1435 C C . GLN A 1 188 ? 12.232 9.646 -12.950 1.00 73.19 188 GLN A C 1
ATOM 1437 O O . GLN A 1 188 ? 11.134 9.137 -12.710 1.00 73.19 188 GLN A O 1
ATOM 1442 N N . GLY A 1 189 ? 12.389 10.934 -13.273 1.00 85.12 189 GLY A N 1
ATOM 1443 C CA . GLY A 1 189 ? 11.300 11.915 -13.317 1.00 85.12 189 GLY A CA 1
ATOM 1444 C C . GLY A 1 189 ? 10.838 12.388 -11.937 1.00 85.12 189 GLY A C 1
ATOM 1445 O O . GLY A 1 189 ? 11.420 12.033 -10.912 1.00 85.12 189 GLY A O 1
ATOM 1446 N N . ASP A 1 190 ? 9.783 13.205 -11.914 1.00 91.00 190 ASP A N 1
ATOM 1447 C CA . ASP A 1 190 ? 9.160 13.616 -10.658 1.00 91.00 190 ASP A CA 1
ATOM 1448 C C . ASP A 1 190 ? 8.568 12.403 -9.927 1.00 91.00 190 ASP A C 1
ATOM 1450 O O . ASP A 1 190 ? 7.865 11.577 -10.514 1.00 91.00 190 ASP A O 1
ATOM 1454 N N . GLN A 1 191 ? 8.806 12.335 -8.621 1.00 93.50 191 GLN A N 1
ATOM 1455 C CA . GLN A 1 191 ? 8.276 11.299 -7.742 1.00 93.50 191 GLN A CA 1
ATOM 1456 C C . GLN A 1 191 ? 8.075 11.832 -6.324 1.00 93.50 191 GLN A C 1
ATOM 1458 O O . GLN A 1 191 ? 8.646 12.854 -5.932 1.00 93.50 191 GLN A O 1
ATOM 1463 N N . ILE A 1 192 ? 7.316 11.096 -5.515 1.00 96.81 192 ILE A N 1
ATOM 1464 C CA . ILE A 1 192 ? 7.190 11.356 -4.081 1.00 96.81 192 ILE A CA 1
ATOM 1465 C C . ILE A 1 192 ? 8.054 10.325 -3.350 1.00 96.81 192 ILE A C 1
ATOM 1467 O O . ILE A 1 192 ? 7.607 9.217 -3.056 1.00 96.81 192 ILE A O 1
ATOM 1471 N N . SER A 1 193 ? 9.308 10.690 -3.065 1.00 96.00 193 SER A N 1
ATOM 1472 C CA . SER A 1 193 ? 10.230 9.836 -2.302 1.00 96.00 193 SER A CA 1
ATOM 1473 C C . SER A 1 193 ? 9.677 9.501 -0.917 1.00 96.00 193 SER A C 1
ATOM 1475 O O . SER A 1 193 ? 8.851 10.248 -0.393 1.00 96.00 193 SER A O 1
ATOM 1477 N N . VAL A 1 194 ? 10.177 8.444 -0.265 1.00 96.88 194 VAL A N 1
ATOM 1478 C CA . VAL A 1 194 ? 9.723 8.077 1.092 1.00 96.88 194 VAL A CA 1
ATOM 1479 C C . VAL A 1 194 ? 9.802 9.260 2.058 1.00 96.88 194 VAL A C 1
ATOM 1481 O O . VAL A 1 194 ? 8.865 9.480 2.816 1.00 96.88 194 VAL A O 1
ATOM 1484 N N . ASN A 1 195 ? 10.845 10.092 1.992 1.00 97.25 195 ASN A N 1
ATOM 1485 C CA . ASN A 1 195 ? 10.928 11.293 2.830 1.00 97.25 195 ASN A CA 1
ATOM 1486 C C . ASN A 1 195 ? 9.760 12.264 2.578 1.00 97.25 195 ASN A C 1
ATOM 1488 O O . ASN A 1 195 ? 9.164 12.762 3.531 1.00 97.25 195 ASN A O 1
ATOM 1492 N N . ASN A 1 196 ? 9.374 12.474 1.318 1.00 97.75 196 ASN A N 1
ATOM 1493 C CA . ASN A 1 196 ? 8.206 13.287 0.981 1.00 97.75 196 ASN A CA 1
ATOM 1494 C C . ASN A 1 196 ? 6.892 12.596 1.384 1.00 97.75 196 ASN A C 1
ATOM 1496 O O . ASN A 1 196 ? 5.960 13.269 1.818 1.00 97.75 196 ASN A O 1
ATOM 1500 N N . GLN A 1 197 ? 6.811 11.263 1.313 1.00 98.56 197 GLN A N 1
ATOM 1501 C CA . GLN A 1 197 ? 5.659 10.502 1.814 1.00 98.56 197 GLN A CA 1
ATOM 1502 C C . GLN A 1 197 ? 5.501 10.671 3.334 1.00 98.56 197 GLN A C 1
ATOM 1504 O O . GLN A 1 197 ? 4.389 10.873 3.819 1.00 98.56 197 GLN A O 1
ATOM 1509 N N . LEU A 1 198 ? 6.605 10.674 4.090 1.00 98.50 198 LEU A N 1
ATOM 1510 C CA . LEU A 1 198 ? 6.611 10.964 5.528 1.00 98.50 198 LEU A CA 1
ATOM 1511 C C . LEU A 1 198 ? 6.133 12.391 5.822 1.00 98.50 198 LEU A C 1
ATOM 1513 O O . LEU A 1 198 ? 5.311 12.584 6.719 1.00 98.50 198 LEU A O 1
ATOM 1517 N N . SER A 1 199 ? 6.593 13.382 5.054 1.00 98.19 199 SER A N 1
ATOM 1518 C CA . SER A 1 199 ? 6.102 14.762 5.167 1.00 98.19 199 SER A CA 1
ATOM 1519 C C . SER A 1 199 ? 4.607 14.866 4.851 1.00 98.19 199 SER A C 1
ATOM 1521 O O . SER A 1 199 ? 3.865 15.514 5.587 1.00 98.19 199 SER A O 1
ATOM 1523 N N . ASN A 1 200 ? 4.129 14.165 3.821 1.00 98.50 200 ASN A N 1
ATOM 1524 C CA . ASN A 1 200 ? 2.703 14.093 3.497 1.00 98.50 200 ASN A CA 1
ATOM 1525 C C . ASN A 1 200 ? 1.893 13.453 4.635 1.00 98.50 200 ASN A C 1
ATOM 1527 O O . ASN A 1 200 ? 0.792 13.910 4.945 1.00 98.50 200 ASN A O 1
ATOM 1531 N N . HIS A 1 201 ? 2.441 12.442 5.313 1.00 98.25 201 HIS A N 1
ATOM 1532 C CA . HIS A 1 201 ? 1.804 11.862 6.492 1.00 98.25 201 HIS A CA 1
ATOM 1533 C C . HIS A 1 201 ? 1.720 12.845 7.661 1.00 98.25 201 HIS A C 1
ATOM 1535 O O . HIS A 1 201 ? 0.680 12.919 8.311 1.00 98.25 201 HIS A O 1
ATOM 1541 N N . GLN A 1 202 ? 2.759 13.652 7.895 1.00 97.19 202 GLN A N 1
ATOM 1542 C CA . GLN A 1 202 ? 2.714 14.711 8.909 1.00 97.19 202 GLN A CA 1
ATOM 1543 C C . GLN A 1 202 ? 1.621 15.744 8.608 1.00 97.19 202 GLN A C 1
ATOM 1545 O O . GLN A 1 202 ? 0.906 16.146 9.521 1.00 97.19 202 GLN A O 1
ATOM 1550 N N . ILE A 1 203 ? 1.421 16.113 7.337 1.00 97.81 203 ILE A N 1
ATOM 1551 C CA . ILE A 1 203 ? 0.320 17.002 6.925 1.00 97.81 203 ILE A CA 1
ATOM 1552 C C . ILE A 1 203 ? -1.042 16.376 7.254 1.00 97.81 203 ILE A C 1
ATOM 1554 O O . ILE A 1 203 ? -1.920 17.050 7.801 1.00 97.81 203 ILE A O 1
ATOM 1558 N N . ILE A 1 204 ? -1.222 15.085 6.953 1.00 97.81 204 ILE A N 1
ATOM 1559 C CA . ILE A 1 204 ? -2.454 14.366 7.301 1.00 97.81 204 ILE A CA 1
ATOM 1560 C C . ILE A 1 204 ? -2.641 14.319 8.815 1.00 97.81 204 ILE A C 1
ATOM 1562 O O . ILE A 1 204 ? -3.732 14.627 9.280 1.00 97.81 204 ILE A O 1
ATOM 1566 N N . PHE A 1 205 ? -1.598 14.021 9.590 1.00 95.69 205 PHE A N 1
ATOM 1567 C CA . PHE A 1 205 ? -1.688 14.014 11.048 1.00 95.69 205 PHE A CA 1
ATOM 1568 C C . PHE A 1 205 ? -2.110 15.375 11.610 1.00 95.69 205 PHE A C 1
ATOM 1570 O O . PHE A 1 205 ? -3.052 15.420 12.399 1.00 95.69 205 PHE A O 1
ATOM 1577 N N . SER A 1 206 ? -1.491 16.473 11.169 1.00 96.44 206 SER A N 1
ATOM 1578 C CA . SER A 1 206 ? -1.890 17.823 11.587 1.00 96.44 206 SER A CA 1
ATOM 1579 C C . SER A 1 206 ? -3.354 18.100 11.247 1.00 96.44 206 SER A C 1
ATOM 1581 O O . SER A 1 206 ? -4.111 18.556 12.095 1.00 96.44 206 SER A O 1
ATOM 1583 N N . THR A 1 207 ? -3.794 17.708 10.048 1.00 96.81 207 THR A N 1
ATOM 1584 C CA . THR A 1 207 ? -5.198 17.858 9.636 1.00 96.81 207 THR A CA 1
ATOM 1585 C C . THR A 1 207 ? -6.138 17.032 10.527 1.00 96.81 207 THR A C 1
ATOM 1587 O O . THR A 1 207 ? -7.195 17.505 10.934 1.00 96.81 207 THR A O 1
ATOM 1590 N N . MET A 1 208 ? -5.759 15.801 10.883 1.00 95.25 208 MET A N 1
ATOM 1591 C CA . MET A 1 208 ? -6.524 14.965 11.815 1.00 95.25 208 MET A CA 1
ATOM 1592 C C . MET A 1 208 ? -6.576 15.576 13.219 1.00 95.25 208 MET A C 1
ATOM 1594 O O . MET A 1 208 ? -7.617 15.508 13.871 1.00 95.25 208 MET A O 1
ATOM 1598 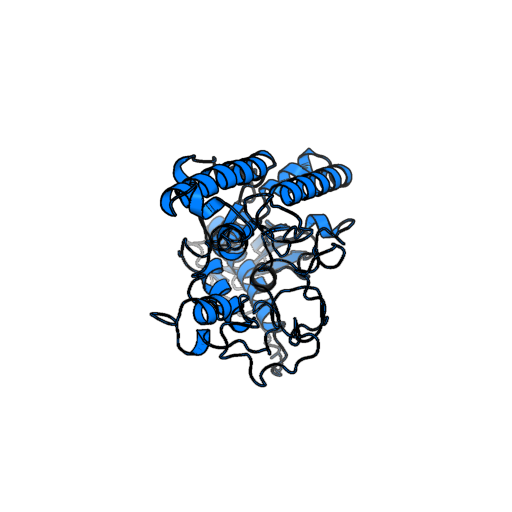N N . ALA A 1 209 ? -5.472 16.164 13.684 1.00 94.88 209 ALA A N 1
ATOM 1599 C CA . ALA A 1 209 ? -5.391 16.852 14.967 1.00 94.88 209 ALA A CA 1
ATOM 1600 C C . ALA A 1 209 ? -6.286 18.098 14.997 1.00 94.88 209 ALA A C 1
ATOM 1602 O O . ALA A 1 209 ? -6.987 18.298 15.985 1.00 94.88 209 ALA A O 1
ATOM 1603 N N . ASP A 1 210 ? -6.356 18.862 13.907 1.00 95.12 210 ASP A N 1
ATOM 1604 C CA . ASP A 1 210 ? -7.279 19.996 13.780 1.00 95.12 210 ASP A CA 1
ATOM 1605 C C . ASP A 1 210 ? -8.751 19.545 13.817 1.00 95.12 210 ASP A C 1
ATOM 1607 O O . ASP A 1 210 ? -9.607 20.225 14.381 1.00 95.12 210 ASP A O 1
ATOM 1611 N N . MET A 1 211 ? -9.059 18.375 13.245 1.00 92.00 211 MET A N 1
ATOM 1612 C CA . MET A 1 211 ? -10.423 17.831 13.198 1.00 92.00 211 MET A CA 1
ATOM 1613 C C . MET A 1 211 ? -10.885 17.193 14.513 1.00 92.00 211 MET A C 1
ATOM 1615 O O . MET A 1 211 ? -12.062 17.285 14.861 1.00 92.00 211 MET A O 1
ATOM 1619 N N . LEU A 1 212 ? -9.995 16.477 15.204 1.00 90.06 212 LEU A N 1
ATOM 1620 C CA . LEU A 1 212 ? -10.334 15.620 16.349 1.00 90.06 212 LEU A CA 1
ATOM 1621 C C . LEU A 1 212 ? -9.794 16.135 17.690 1.00 90.06 212 LEU A C 1
ATOM 1623 O O . LEU A 1 212 ? -10.209 15.651 18.744 1.00 90.06 212 LEU A O 1
ATOM 1627 N N . GLY A 1 213 ? -8.845 17.067 17.656 1.00 90.44 213 GLY A N 1
ATOM 1628 C CA . GLY A 1 213 ? -7.933 17.356 18.755 1.00 90.44 213 GLY A CA 1
ATOM 1629 C C . GLY A 1 213 ? -6.715 16.424 18.750 1.00 90.44 213 GLY A C 1
ATOM 1630 O O . GLY A 1 213 ? -6.813 15.224 18.479 1.00 90.44 213 GLY A O 1
ATOM 1631 N N . GLU A 1 214 ? -5.554 16.972 19.109 1.00 87.81 214 GLU A N 1
ATOM 1632 C CA . GLU A 1 214 ? -4.248 16.299 19.049 1.00 87.81 214 GLU A CA 1
ATOM 1633 C C . GLU A 1 214 ? -4.206 14.971 19.823 1.00 87.81 214 GLU A C 1
ATOM 1635 O O . GLU A 1 214 ? -3.758 13.950 19.300 1.00 87.81 214 GLU A O 1
ATOM 1640 N N . CYS A 1 215 ? -4.738 14.949 21.049 1.00 87.69 215 CYS A N 1
ATOM 1641 C CA . CYS A 1 215 ? -4.756 13.749 21.890 1.00 87.69 215 CYS A CA 1
ATOM 1642 C C . CYS A 1 215 ? -5.540 12.599 21.234 1.00 87.69 215 CYS A C 1
ATOM 1644 O O . CYS A 1 215 ? -5.062 11.461 21.174 1.00 87.69 215 CYS A O 1
ATOM 1646 N N . LEU A 1 216 ? -6.725 12.892 20.686 1.00 85.38 216 LEU A N 1
ATOM 1647 C CA . LEU A 1 216 ? -7.568 11.882 20.051 1.00 85.38 216 LEU A CA 1
ATOM 1648 C C . LEU A 1 216 ? -6.977 11.412 18.718 1.00 85.38 216 LEU A C 1
ATOM 1650 O O . LEU A 1 216 ? -6.961 10.209 18.460 1.00 85.38 216 LEU A O 1
ATOM 1654 N N . ALA A 1 217 ? -6.439 12.329 17.908 1.00 89.25 217 ALA A N 1
ATOM 1655 C CA . ALA A 1 217 ? -5.741 11.988 16.670 1.00 89.25 217 ALA A CA 1
ATOM 1656 C C . ALA A 1 217 ? -4.533 11.077 16.944 1.00 89.25 217 ALA A C 1
ATOM 1658 O O . ALA A 1 217 ? -4.397 10.019 16.332 1.00 89.25 217 ALA A O 1
ATOM 1659 N N . SER A 1 218 ? -3.713 11.422 17.938 1.00 88.88 218 SER A N 1
ATOM 1660 C CA . SER A 1 218 ? -2.564 10.618 18.361 1.00 88.88 218 SER A CA 1
ATOM 1661 C C . SER A 1 218 ? -2.986 9.224 18.853 1.00 88.88 218 SER A C 1
ATOM 1663 O O . SER A 1 218 ? -2.349 8.218 18.530 1.00 88.88 218 SER A O 1
ATOM 1665 N N . LYS A 1 219 ? -4.088 9.123 19.610 1.00 84.69 219 LYS A N 1
ATOM 1666 C CA . LYS A 1 219 ? -4.640 7.833 20.061 1.00 84.69 219 LYS A CA 1
ATOM 1667 C C . LYS A 1 219 ? -5.183 6.990 18.905 1.00 84.69 219 LYS A C 1
ATOM 1669 O O . LYS A 1 219 ? -5.061 5.766 18.944 1.00 84.69 219 LYS A O 1
ATOM 1674 N N . LEU A 1 220 ? -5.773 7.625 17.892 1.00 87.62 220 LEU A N 1
ATOM 1675 C CA . LEU A 1 220 ? -6.252 6.954 16.686 1.00 87.62 220 LEU A CA 1
ATOM 1676 C C . LEU A 1 220 ? -5.086 6.379 15.873 1.00 87.62 220 LEU A C 1
ATOM 1678 O O . LEU A 1 220 ? -5.124 5.195 15.546 1.00 87.62 220 LEU A O 1
ATOM 1682 N N . LEU A 1 221 ? -4.032 7.169 15.625 1.00 90.75 221 LEU A N 1
ATOM 1683 C CA . LEU A 1 221 ? -2.860 6.735 14.849 1.00 90.75 221 LEU A CA 1
ATOM 1684 C C . LEU A 1 221 ? -2.178 5.491 15.432 1.00 90.75 221 LEU A C 1
ATOM 1686 O O . LEU A 1 221 ? -1.880 4.550 14.698 1.00 90.75 221 LEU A O 1
ATOM 1690 N N . ARG A 1 222 ? -2.039 5.415 16.763 1.00 88.69 222 ARG A N 1
ATOM 1691 C CA . ARG A 1 222 ? -1.487 4.228 17.449 1.00 88.69 222 ARG A CA 1
ATOM 1692 C C . ARG A 1 222 ? -2.310 2.951 17.244 1.00 88.69 222 ARG A C 1
ATOM 1694 O O . ARG A 1 222 ? -1.829 1.860 17.543 1.00 88.69 222 ARG A O 1
ATOM 1701 N N . LYS A 1 223 ? -3.549 3.071 16.758 1.00 86.94 223 LYS A N 1
ATOM 1702 C CA . LYS A 1 223 ? -4.454 1.953 16.463 1.00 86.94 223 LYS A CA 1
ATOM 1703 C C . LYS A 1 223 ? -4.600 1.672 14.963 1.00 86.94 223 LYS A C 1
ATOM 1705 O O . LYS A 1 223 ? -5.366 0.778 14.609 1.00 86.94 223 LYS A O 1
ATOM 1710 N N . CYS A 1 224 ? -3.902 2.401 14.092 1.00 92.25 224 CYS A N 1
ATOM 1711 C CA . CYS A 1 224 ? -3.890 2.138 12.654 1.00 92.25 224 CYS A CA 1
ATOM 1712 C C . CYS A 1 224 ? -2.859 1.069 12.288 1.00 92.25 224 CYS A C 1
ATOM 1714 O O . CYS A 1 224 ? -1.860 0.890 12.987 1.00 92.25 224 CYS A O 1
ATOM 1716 N N . ILE A 1 225 ? -3.080 0.408 11.152 1.00 94.44 225 ILE A N 1
ATOM 1717 C CA . ILE A 1 225 ? -2.041 -0.375 10.478 1.00 94.44 225 ILE A CA 1
ATOM 1718 C C . ILE A 1 225 ? -1.338 0.535 9.466 1.00 94.44 225 ILE A C 1
ATOM 1720 O O . ILE A 1 225 ? -1.981 1.319 8.770 1.00 94.44 225 ILE A O 1
ATOM 1724 N N . TYR A 1 226 ? -0.020 0.427 9.411 1.00 97.00 226 TYR A N 1
ATOM 1725 C CA . TYR A 1 226 ? 0.858 1.109 8.477 1.00 97.00 226 TYR A CA 1
ATOM 1726 C C . TYR A 1 226 ? 1.535 0.052 7.626 1.00 97.00 226 TYR A C 1
ATOM 1728 O O . TYR A 1 226 ? 2.186 -0.833 8.170 1.00 97.00 226 TYR A O 1
ATOM 1736 N N . GLU A 1 227 ? 1.407 0.141 6.316 1.00 95.88 227 GLU A N 1
ATOM 1737 C CA . GLU A 1 227 ? 2.123 -0.729 5.395 1.00 95.88 227 GLU A CA 1
ATOM 1738 C C . GLU A 1 227 ? 3.179 0.059 4.632 1.00 95.88 227 GLU A C 1
ATOM 1740 O O . GLU A 1 227 ? 2.937 1.197 4.223 1.00 95.88 227 GLU A O 1
ATOM 1745 N N . VAL A 1 228 ? 4.351 -0.550 4.456 1.00 96.94 228 VAL A N 1
ATOM 1746 C CA . VAL A 1 228 ? 5.447 0.018 3.680 1.00 96.94 228 VAL A CA 1
ATOM 1747 C C . VAL A 1 228 ? 5.982 -1.027 2.704 1.00 96.94 228 VAL A C 1
ATOM 1749 O O . VAL A 1 228 ? 6.570 -2.023 3.127 1.00 96.94 228 VAL A O 1
ATOM 1752 N N . GLN A 1 229 ? 5.813 -0.774 1.407 1.00 95.19 229 GLN A N 1
ATOM 1753 C CA . GLN A 1 229 ? 6.348 -1.597 0.320 1.00 95.19 229 GLN A CA 1
ATOM 1754 C C . GLN A 1 229 ? 7.224 -0.736 -0.594 1.00 95.19 229 GLN A C 1
ATOM 1756 O O . GLN A 1 229 ? 6.727 0.005 -1.436 1.00 95.19 229 GLN A O 1
ATOM 1761 N N . ILE A 1 230 ? 8.539 -0.790 -0.385 1.00 95.62 230 ILE A N 1
ATOM 1762 C CA . ILE A 1 230 ? 9.507 0.080 -1.060 1.00 95.62 230 ILE A CA 1
ATOM 1763 C C . ILE A 1 230 ? 10.849 -0.640 -1.222 1.00 95.62 230 ILE A C 1
ATOM 1765 O O . ILE A 1 230 ? 11.171 -1.555 -0.466 1.00 95.62 230 ILE A O 1
ATOM 1769 N N . GLY A 1 231 ? 11.663 -0.190 -2.173 1.00 92.75 231 GLY A N 1
ATOM 1770 C CA . GLY A 1 231 ? 13.071 -0.576 -2.286 1.00 92.75 231 GLY A CA 1
ATOM 1771 C C . GLY A 1 231 ? 13.450 -1.099 -3.664 1.00 92.75 231 GLY A C 1
ATOM 1772 O O . GLY A 1 231 ? 14.627 -1.134 -4.013 1.00 92.75 231 GLY A O 1
ATOM 1773 N N . ILE A 1 232 ? 12.465 -1.494 -4.477 1.00 90.25 232 ILE A N 1
ATOM 1774 C CA . ILE A 1 232 ? 12.727 -2.093 -5.788 1.00 90.25 232 ILE A CA 1
ATOM 1775 C C . ILE A 1 232 ? 13.450 -1.106 -6.716 1.00 90.25 232 ILE A C 1
ATOM 1777 O O . ILE A 1 232 ? 14.407 -1.481 -7.397 1.00 90.25 232 ILE A O 1
ATOM 1781 N N . ASN A 1 233 ? 13.056 0.171 -6.675 1.00 93.81 233 ASN A N 1
ATOM 1782 C CA . ASN A 1 233 ? 13.595 1.235 -7.522 1.00 93.81 233 ASN A CA 1
ATOM 1783 C C . ASN A 1 233 ? 15.031 1.633 -7.170 1.00 93.81 233 ASN A C 1
ATOM 1785 O O . ASN A 1 233 ? 15.764 2.059 -8.060 1.00 93.81 233 ASN A O 1
ATOM 1789 N N . ASP A 1 234 ? 15.474 1.414 -5.928 1.00 95.31 234 ASP A N 1
ATOM 1790 C CA . ASP A 1 234 ? 16.882 1.569 -5.544 1.00 95.31 234 ASP A CA 1
ATOM 1791 C C . ASP A 1 234 ? 17.784 0.571 -6.296 1.00 95.31 234 ASP A C 1
ATOM 1793 O O . ASP A 1 234 ? 18.966 0.821 -6.530 1.00 95.31 234 ASP A O 1
ATOM 1797 N N . TYR A 1 235 ? 17.221 -0.542 -6.772 1.00 91.88 235 TYR A N 1
ATOM 1798 C CA . TYR A 1 235 ? 17.927 -1.486 -7.631 1.00 91.88 235 TYR A CA 1
ATOM 1799 C C . TYR A 1 235 ? 17.663 -1.226 -9.111 1.00 91.88 235 TYR A C 1
ATOM 1801 O O . TYR A 1 235 ? 18.596 -0.908 -9.851 1.00 91.88 235 TYR A O 1
ATOM 1809 N N . ILE A 1 236 ? 16.409 -1.366 -9.553 1.00 88.25 236 ILE A N 1
ATOM 1810 C CA . ILE A 1 236 ? 16.074 -1.395 -10.987 1.00 88.25 236 ILE A CA 1
ATOM 1811 C C . ILE A 1 236 ? 16.248 -0.031 -11.659 1.00 88.25 236 ILE A C 1
ATOM 1813 O O . ILE A 1 236 ? 16.662 0.031 -12.810 1.00 88.25 236 ILE A O 1
ATOM 1817 N N . ASN A 1 237 ? 16.012 1.054 -10.919 1.00 89.62 237 ASN A N 1
ATOM 1818 C CA . ASN A 1 237 ? 16.084 2.427 -11.410 1.00 89.62 237 ASN A CA 1
ATOM 1819 C C . ASN A 1 237 ? 17.245 3.210 -10.779 1.00 89.62 237 ASN A C 1
ATOM 1821 O O . ASN A 1 237 ? 17.235 4.439 -10.787 1.00 89.62 237 ASN A O 1
ATOM 1825 N N . ASN A 1 238 ? 18.247 2.514 -10.227 1.00 93.38 238 ASN A N 1
ATOM 1826 C CA . ASN A 1 238 ? 19.446 3.143 -9.679 1.00 93.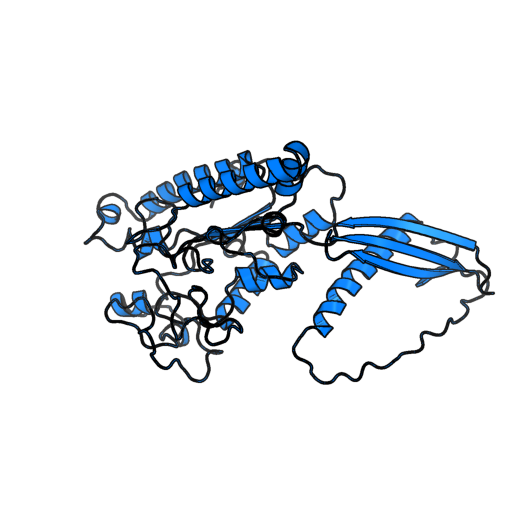38 238 ASN A CA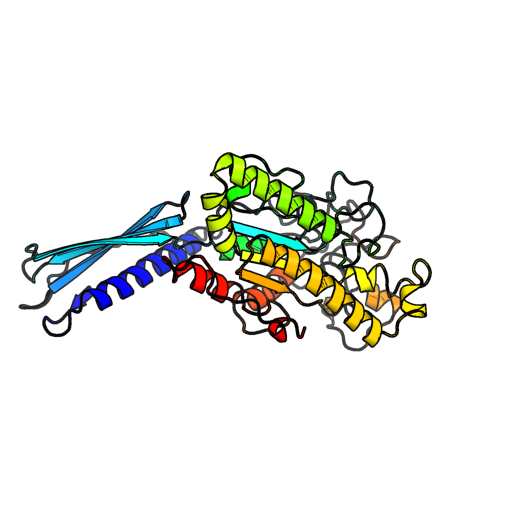 1
ATOM 1827 C C . ASN A 1 238 ? 20.673 2.209 -9.744 1.00 93.38 238 ASN A C 1
ATOM 1829 O O . ASN A 1 238 ? 21.510 2.377 -10.632 1.00 93.38 238 ASN A O 1
ATOM 1833 N N . TYR A 1 239 ? 20.786 1.199 -8.871 1.00 93.38 239 TYR A N 1
ATOM 1834 C CA . TYR A 1 239 ? 21.984 0.346 -8.784 1.00 93.38 239 TYR A CA 1
ATOM 1835 C C . TYR A 1 239 ? 22.345 -0.346 -10.112 1.00 93.38 239 TYR A C 1
ATOM 1837 O O . TYR A 1 239 ? 23.507 -0.330 -10.533 1.00 93.38 239 TYR A O 1
ATOM 1845 N N . PHE A 1 240 ? 21.349 -0.908 -10.803 1.00 89.88 240 PHE A N 1
ATOM 1846 C CA . PHE A 1 240 ? 21.515 -1.602 -12.086 1.00 89.88 240 PHE A CA 1
ATOM 1847 C C . PHE A 1 240 ? 21.451 -0.675 -13.308 1.00 89.88 240 PHE A C 1
ATOM 1849 O O . PHE A 1 240 ? 21.370 -1.156 -14.436 1.00 89.88 240 PHE A O 1
ATOM 1856 N N . MET A 1 241 ? 21.553 0.641 -13.098 1.00 89.06 241 MET A N 1
ATOM 1857 C CA . MET A 1 241 ? 21.558 1.661 -14.149 1.00 89.06 241 MET A CA 1
ATOM 1858 C C . MET A 1 241 ? 22.885 2.452 -14.165 1.00 89.06 241 MET A C 1
ATOM 1860 O O . MET A 1 241 ? 22.883 3.676 -13.994 1.00 89.06 241 MET A O 1
ATOM 1864 N N . PRO A 1 242 ? 24.045 1.787 -14.382 1.00 91.12 242 PRO A N 1
ATOM 1865 C CA . PRO A 1 242 ? 25.382 2.393 -14.295 1.00 91.12 242 PRO A CA 1
ATOM 1866 C C . PRO A 1 242 ? 25.668 3.485 -15.341 1.00 91.12 242 PRO A C 1
ATOM 1868 O O . PRO A 1 242 ? 26.697 4.162 -15.272 1.00 91.12 242 PRO A O 1
ATOM 1871 N N . GLN A 1 243 ? 24.803 3.623 -16.346 1.00 90.62 243 GLN A N 1
ATOM 1872 C CA . GLN A 1 243 ? 24.839 4.685 -17.346 1.00 90.62 243 GLN A CA 1
ATOM 1873 C C . GLN A 1 243 ? 24.268 6.012 -16.822 1.00 90.62 243 GLN A C 1
ATOM 1875 O O . GLN A 1 243 ? 24.654 7.066 -17.319 1.00 90.62 243 GLN A O 1
ATOM 1880 N N . TYR A 1 244 ? 23.390 5.963 -15.814 1.00 89.75 244 TYR A N 1
ATOM 1881 C CA . TYR A 1 244 ? 22.761 7.142 -15.208 1.00 89.75 244 TYR A CA 1
ATOM 1882 C C . TYR A 1 244 ? 23.254 7.400 -13.779 1.00 89.75 244 TYR A C 1
ATOM 1884 O O . TYR A 1 244 ? 23.356 8.554 -13.369 1.00 89.75 244 TYR A O 1
ATOM 1892 N N . TYR A 1 245 ? 23.612 6.347 -13.036 1.00 92.50 245 TYR A N 1
ATOM 1893 C CA . TYR A 1 245 ? 24.005 6.434 -11.630 1.00 92.50 245 TYR A CA 1
ATOM 1894 C C . TYR A 1 245 ? 25.361 5.767 -11.384 1.00 92.50 245 TYR A C 1
ATOM 1896 O O . TYR A 1 245 ? 25.679 4.721 -11.940 1.00 92.50 245 TYR A O 1
ATOM 1904 N N . ASN A 1 246 ? 26.170 6.344 -10.492 1.00 94.12 246 ASN A N 1
ATOM 1905 C CA . ASN A 1 246 ? 27.470 5.774 -10.111 1.00 94.12 246 ASN A CA 1
ATOM 1906 C C . ASN A 1 246 ? 27.370 4.716 -8.997 1.00 94.12 246 ASN A C 1
ATOM 1908 O O . ASN A 1 246 ? 28.392 4.194 -8.559 1.00 94.12 246 ASN A O 1
ATOM 1912 N N . THR A 1 247 ? 26.168 4.391 -8.525 1.00 95.06 247 THR A N 1
ATOM 1913 C CA . THR A 1 247 ? 25.938 3.592 -7.315 1.00 95.06 247 THR A CA 1
ATOM 1914 C C . THR A 1 247 ? 26.644 2.237 -7.344 1.00 95.06 247 THR A C 1
ATOM 1916 O O . THR A 1 247 ? 27.378 1.921 -6.410 1.00 95.06 247 THR A O 1
ATOM 1919 N N . SER A 1 248 ? 26.528 1.473 -8.434 1.00 95.25 248 SER A N 1
ATOM 1920 C CA . SER A 1 248 ? 27.210 0.176 -8.590 1.00 95.25 248 SER A CA 1
ATOM 1921 C C . SER A 1 248 ? 28.724 0.276 -8.802 1.00 95.25 248 SER A C 1
ATOM 1923 O O . SER A 1 248 ? 29.429 -0.719 -8.659 1.00 95.25 248 SER A O 1
ATOM 1925 N N . ARG A 1 249 ? 29.253 1.472 -9.099 1.00 96.00 249 ARG A N 1
ATOM 1926 C CA . ARG A 1 249 ? 30.703 1.740 -9.139 1.00 96.00 249 ARG A CA 1
ATOM 1927 C C . ARG A 1 249 ? 31.265 2.090 -7.761 1.00 96.00 249 ARG A C 1
ATOM 1929 O O . ARG A 1 249 ? 32.461 1.937 -7.542 1.00 96.00 249 ARG A O 1
ATOM 1936 N N . ILE A 1 250 ? 30.416 2.587 -6.861 1.00 96.19 250 ILE A N 1
ATOM 1937 C CA . ILE A 1 250 ? 30.786 3.021 -5.507 1.00 96.19 250 ILE A CA 1
ATOM 1938 C C . ILE A 1 250 ? 30.576 1.889 -4.495 1.00 96.19 250 ILE A C 1
ATOM 1940 O O . ILE A 1 250 ? 31.404 1.697 -3.608 1.00 96.19 250 ILE A O 1
ATOM 1944 N N . PHE A 1 251 ? 29.485 1.132 -4.627 1.00 96.62 251 PHE A N 1
ATOM 1945 C CA . PHE A 1 251 ? 29.095 0.096 -3.678 1.00 96.62 251 PHE A CA 1
ATOM 1946 C C . PHE A 1 251 ? 29.116 -1.297 -4.305 1.00 96.62 251 PHE A C 1
ATOM 1948 O O . PHE A 1 251 ? 28.514 -1.544 -5.352 1.00 96.62 251 PHE A O 1
ATOM 1955 N N . THR A 1 252 ? 29.700 -2.257 -3.587 1.00 96.62 252 THR A N 1
ATOM 1956 C CA . THR A 1 252 ? 29.363 -3.676 -3.786 1.00 96.62 252 THR A CA 1
ATOM 1957 C C . THR A 1 252 ? 27.902 -3.935 -3.383 1.00 96.62 252 THR A C 1
ATOM 1959 O O . THR A 1 252 ? 27.361 -3.178 -2.570 1.00 96.62 252 THR A O 1
ATOM 1962 N N . PRO A 1 253 ? 27.257 -5.017 -3.862 1.00 90.69 253 PRO A N 1
ATOM 1963 C CA . PRO A 1 253 ? 25.863 -5.298 -3.512 1.00 90.69 253 PRO A CA 1
ATOM 1964 C C . PRO A 1 253 ? 25.622 -5.363 -1.997 1.00 90.69 253 PRO A C 1
ATOM 1966 O O . PRO A 1 253 ? 24.672 -4.774 -1.492 1.00 90.69 253 PRO A O 1
ATOM 1969 N N . HIS A 1 254 ? 26.532 -5.994 -1.246 1.00 91.75 254 HIS A N 1
ATOM 1970 C CA . HIS A 1 254 ? 26.427 -6.095 0.212 1.00 91.75 254 HIS A CA 1
ATOM 1971 C C . HIS A 1 254 ? 26.537 -4.728 0.910 1.00 91.75 254 HIS A C 1
ATOM 1973 O O . HIS A 1 254 ? 25.789 -4.441 1.843 1.00 91.75 254 HIS A O 1
ATOM 1979 N N . GLN A 1 255 ? 27.452 -3.861 0.461 1.00 96.44 255 GLN A N 1
ATOM 1980 C CA . GLN A 1 255 ? 27.564 -2.506 1.012 1.00 96.44 255 GLN A CA 1
ATOM 1981 C C . GLN A 1 255 ? 26.321 -1.669 0.704 1.00 96.44 255 GLN A C 1
ATOM 1983 O O . GLN A 1 255 ? 25.891 -0.888 1.550 1.00 96.44 255 GLN A O 1
ATOM 1988 N N . TYR A 1 256 ? 25.734 -1.848 -0.481 1.00 95.56 256 TYR A N 1
ATOM 1989 C CA . TYR A 1 256 ? 24.534 -1.121 -0.869 1.00 95.56 256 TYR A CA 1
ATOM 1990 C C . TYR A 1 256 ? 23.309 -1.549 -0.053 1.00 95.56 256 TYR A C 1
ATOM 1992 O O . TYR A 1 256 ? 22.599 -0.690 0.462 1.00 95.56 256 TYR A O 1
ATOM 2000 N N . VAL A 1 257 ? 23.121 -2.855 0.174 1.00 90.69 257 VAL A N 1
ATOM 2001 C CA . VAL A 1 257 ? 22.083 -3.378 1.083 1.00 90.69 257 VAL A CA 1
ATOM 2002 C C . VAL A 1 257 ? 22.222 -2.761 2.477 1.00 90.69 257 VAL A C 1
ATOM 2004 O O . VAL A 1 257 ? 21.254 -2.224 3.011 1.00 90.69 257 VAL A O 1
ATOM 2007 N N . ALA A 1 258 ? 23.432 -2.767 3.049 1.00 91.81 258 ALA A N 1
ATOM 2008 C CA . ALA A 1 258 ? 23.676 -2.185 4.369 1.00 91.81 258 ALA A CA 1
ATOM 2009 C C . ALA A 1 258 ? 23.364 -0.676 4.413 1.00 91.81 258 ALA A C 1
ATOM 2011 O O . ALA A 1 258 ? 22.798 -0.182 5.391 1.00 91.81 258 ALA A O 1
ATOM 2012 N N . PHE A 1 259 ? 23.694 0.054 3.343 1.00 95.38 259 PHE A N 1
ATOM 2013 C CA . PHE A 1 259 ? 23.366 1.471 3.207 1.00 95.38 259 PHE A CA 1
ATOM 2014 C C . PHE A 1 259 ? 21.849 1.709 3.151 1.00 95.38 259 PHE A C 1
ATOM 2016 O O . PHE A 1 259 ? 21.336 2.540 3.902 1.00 95.38 259 PHE A O 1
ATOM 2023 N N . LEU A 1 260 ? 21.121 0.950 2.325 1.00 94.50 260 LEU A N 1
ATOM 2024 C CA . LEU A 1 260 ? 19.663 1.049 2.213 1.00 94.50 260 LEU A CA 1
ATOM 2025 C C . LEU A 1 260 ? 18.965 0.716 3.533 1.00 94.50 260 LEU A C 1
ATOM 2027 O O . LEU A 1 260 ? 18.112 1.485 3.969 1.00 94.50 260 LEU A O 1
ATOM 2031 N N . ILE A 1 261 ? 19.369 -0.361 4.216 1.00 91.12 261 ILE A N 1
ATOM 2032 C CA . ILE A 1 261 ? 18.819 -0.730 5.530 1.00 91.12 261 ILE A CA 1
ATOM 2033 C C . ILE A 1 261 ? 19.030 0.406 6.533 1.00 91.12 261 ILE A C 1
ATOM 2035 O O . ILE A 1 261 ? 18.104 0.750 7.268 1.00 91.12 261 ILE A O 1
ATOM 2039 N N . GLN A 1 262 ? 20.209 1.039 6.556 1.00 93.56 262 GLN A N 1
ATOM 2040 C CA . GLN A 1 262 ? 20.469 2.161 7.458 1.00 93.56 262 GLN A CA 1
ATOM 2041 C C . GLN A 1 262 ? 19.526 3.345 7.193 1.00 93.56 262 GLN A C 1
ATOM 2043 O O . GLN A 1 262 ? 18.999 3.927 8.145 1.00 93.56 262 GLN A O 1
ATOM 2048 N N . GLN A 1 263 ? 19.310 3.715 5.928 1.00 95.75 263 GLN A N 1
ATOM 2049 C CA . GLN A 1 263 ? 18.415 4.823 5.583 1.00 95.75 263 GLN A CA 1
ATOM 2050 C C . GLN A 1 263 ? 16.952 4.474 5.857 1.00 95.75 263 GLN A C 1
ATOM 2052 O O . GLN A 1 263 ? 16.249 5.240 6.520 1.00 95.75 263 GLN A O 1
ATOM 2057 N N . TYR A 1 264 ? 16.519 3.284 5.450 1.00 95.94 264 TYR A N 1
ATOM 2058 C CA . TYR A 1 264 ? 15.160 2.813 5.670 1.00 95.94 264 TYR A CA 1
ATOM 2059 C C . TYR A 1 264 ? 14.823 2.721 7.162 1.00 95.94 264 TYR A C 1
ATOM 2061 O O . TYR A 1 264 ? 13.784 3.206 7.603 1.00 95.94 264 TYR A O 1
ATOM 2069 N N . SER A 1 265 ? 15.760 2.242 7.986 1.00 93.38 265 SER A N 1
ATOM 2070 C CA . SER A 1 265 ? 15.621 2.225 9.448 1.00 93.38 265 SER A CA 1
ATOM 2071 C C . SER A 1 265 ? 15.347 3.615 10.028 1.00 93.38 265 SER A C 1
ATOM 2073 O O . SER A 1 265 ? 14.537 3.756 10.943 1.00 93.38 265 SER A O 1
ATOM 2075 N N . ARG A 1 266 ? 16.001 4.665 9.508 1.00 96.00 266 ARG A N 1
ATOM 2076 C CA . ARG A 1 266 ? 15.754 6.053 9.941 1.00 96.00 266 ARG A CA 1
ATOM 2077 C C . ARG A 1 266 ? 14.353 6.517 9.547 1.00 96.00 266 ARG A C 1
ATOM 2079 O O . ARG A 1 266 ? 13.681 7.145 10.359 1.00 96.00 266 ARG A O 1
ATOM 2086 N N . GLN A 1 267 ? 13.897 6.177 8.346 1.00 96.94 267 GLN A N 1
ATOM 2087 C CA . GLN A 1 267 ? 12.557 6.523 7.862 1.00 96.94 267 GLN A CA 1
ATOM 2088 C C . GLN A 1 267 ? 11.454 5.818 8.665 1.00 96.94 267 GLN A C 1
ATOM 2090 O O . GLN A 1 267 ? 10.497 6.460 9.097 1.00 96.94 267 GLN A O 1
ATOM 2095 N N . ILE A 1 268 ? 11.623 4.528 8.971 1.00 94.81 268 ILE A N 1
ATOM 2096 C CA . ILE A 1 268 ? 10.686 3.783 9.824 1.00 94.81 268 ILE A CA 1
ATOM 2097 C C . ILE A 1 268 ? 10.680 4.325 11.261 1.00 94.81 268 ILE A C 1
ATOM 2099 O O . ILE A 1 268 ? 9.610 4.461 11.858 1.00 94.81 268 ILE A O 1
ATOM 2103 N N . LYS A 1 269 ? 11.839 4.726 11.808 1.00 93.56 269 LYS A N 1
ATOM 2104 C CA . LYS A 1 269 ? 11.913 5.423 13.108 1.00 93.56 269 LYS A CA 1
ATOM 2105 C C . LYS A 1 269 ? 11.089 6.711 13.120 1.00 93.56 269 LYS A C 1
ATOM 2107 O O . LYS A 1 269 ? 10.436 6.992 14.119 1.00 93.56 269 LYS A O 1
ATOM 2112 N N . ILE A 1 270 ? 11.086 7.480 12.030 1.00 95.19 270 ILE A N 1
ATOM 2113 C CA . ILE A 1 270 ? 10.265 8.695 11.923 1.00 95.19 270 ILE A CA 1
ATOM 2114 C C . ILE A 1 270 ? 8.771 8.345 12.007 1.00 95.19 270 ILE A C 1
ATOM 2116 O O . ILE A 1 270 ? 8.059 8.972 12.789 1.00 95.19 270 ILE A O 1
ATOM 2120 N N . LEU A 1 271 ? 8.296 7.320 11.285 1.00 93.88 271 LEU A N 1
ATOM 2121 C CA . LEU A 1 271 ? 6.900 6.859 11.401 1.00 93.88 271 LEU A CA 1
ATOM 2122 C C . LEU A 1 271 ? 6.548 6.434 12.824 1.00 93.88 271 LEU A C 1
ATOM 2124 O O . LEU A 1 271 ? 5.511 6.836 13.354 1.00 93.88 271 LEU A O 1
ATOM 2128 N N . TYR A 1 272 ? 7.418 5.646 13.453 1.00 91.06 272 TYR A N 1
ATOM 2129 C CA . TYR A 1 272 ? 7.207 5.175 14.816 1.00 91.06 272 TYR A CA 1
ATOM 2130 C C . TYR A 1 272 ? 7.136 6.337 15.821 1.00 91.06 272 TYR A C 1
ATOM 2132 O O . TYR A 1 272 ? 6.225 6.396 16.655 1.00 91.06 272 TYR A O 1
ATOM 2140 N N . ASN A 1 273 ? 8.051 7.304 15.705 1.00 89.44 273 ASN A N 1
ATOM 2141 C CA . ASN A 1 273 ? 8.070 8.506 16.541 1.00 89.44 273 ASN A CA 1
ATOM 2142 C C . ASN A 1 273 ? 6.827 9.383 16.325 1.00 89.44 273 ASN A C 1
ATOM 2144 O O . ASN A 1 273 ? 6.375 10.033 17.263 1.00 89.44 273 ASN A O 1
ATOM 2148 N N . ASN A 1 274 ? 6.225 9.330 15.134 1.00 88.50 274 ASN A N 1
ATOM 2149 C CA . ASN A 1 274 ? 4.971 10.014 14.806 1.00 88.50 274 ASN A CA 1
ATOM 2150 C C . ASN A 1 274 ? 3.710 9.202 15.174 1.00 88.50 274 ASN A C 1
ATOM 2152 O O . ASN A 1 274 ? 2.600 9.591 14.820 1.00 88.50 274 ASN A O 1
ATOM 2156 N N . GLY A 1 275 ? 3.851 8.090 15.905 1.00 86.50 275 GLY A N 1
ATOM 2157 C CA . GLY A 1 275 ? 2.728 7.353 16.494 1.00 86.50 275 GLY A CA 1
ATOM 2158 C C . GLY A 1 275 ? 2.363 6.039 15.806 1.00 86.50 275 GLY A C 1
ATOM 2159 O O . GLY A 1 275 ? 1.481 5.343 16.308 1.00 86.50 275 GLY A O 1
ATOM 2160 N N . ALA A 1 276 ? 3.042 5.647 14.723 1.00 91.38 276 ALA A N 1
ATOM 2161 C CA . ALA A 1 276 ? 2.837 4.326 14.133 1.00 91.38 276 ALA A CA 1
ATOM 2162 C C . ALA A 1 276 ? 3.240 3.218 15.126 1.00 91.38 276 ALA A C 1
ATOM 2164 O O . ALA A 1 276 ? 4.285 3.300 15.778 1.00 91.38 276 ALA A O 1
ATOM 2165 N N . ARG A 1 277 ? 2.403 2.182 15.262 1.00 88.56 277 ARG A N 1
ATOM 2166 C CA . ARG A 1 277 ? 2.651 1.034 16.163 1.00 88.56 277 ARG A CA 1
ATOM 2167 C C . ARG A 1 277 ? 2.500 -0.324 15.484 1.00 88.56 277 ARG A C 1
ATOM 2169 O O . ARG A 1 277 ? 3.226 -1.247 15.831 1.00 88.56 277 ARG A O 1
ATOM 2176 N N . MET A 1 278 ? 1.606 -0.444 14.504 1.00 89.50 278 MET A N 1
ATOM 2177 C CA . MET A 1 278 ? 1.423 -1.667 13.715 1.00 89.50 278 MET A CA 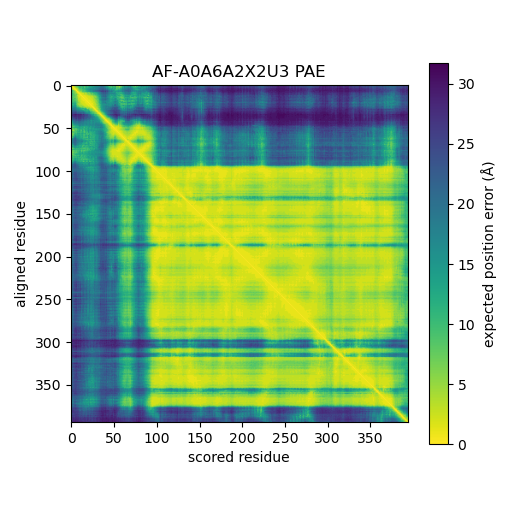1
ATOM 2178 C C . MET A 1 278 ? 1.990 -1.444 12.315 1.00 89.50 278 MET A C 1
ATOM 2180 O O . MET A 1 278 ? 1.293 -0.923 11.452 1.00 89.50 278 MET A O 1
ATOM 2184 N N . LEU A 1 279 ? 3.265 -1.781 12.120 1.00 91.88 279 LEU A N 1
ATOM 2185 C CA . LEU A 1 279 ? 3.975 -1.630 10.848 1.00 91.88 279 LEU A CA 1
ATOM 2186 C C . LEU A 1 279 ? 4.096 -2.991 10.150 1.00 91.88 279 LEU A C 1
ATOM 2188 O O . LEU A 1 279 ? 4.625 -3.936 10.732 1.00 91.88 279 LEU A O 1
ATOM 2192 N N . ALA A 1 280 ? 3.626 -3.069 8.908 1.00 92.62 280 ALA A N 1
ATOM 2193 C CA . ALA A 1 280 ? 3.843 -4.167 7.980 1.00 92.62 280 ALA A CA 1
ATOM 2194 C C . ALA A 1 280 ? 4.923 -3.742 6.978 1.00 92.62 280 ALA A C 1
ATOM 2196 O O . ALA A 1 280 ? 4.671 -2.909 6.108 1.00 92.62 280 ALA A O 1
ATOM 2197 N N . LEU A 1 281 ? 6.133 -4.278 7.119 1.00 92.62 281 LEU A N 1
ATOM 2198 C CA . LEU A 1 281 ? 7.231 -4.030 6.186 1.00 92.62 281 LEU A CA 1
ATOM 2199 C C . LEU A 1 281 ? 7.272 -5.168 5.166 1.00 92.62 281 LEU A C 1
ATOM 2201 O O . LEU A 1 281 ? 7.398 -6.334 5.548 1.00 92.62 281 LEU A O 1
ATOM 2205 N N . PHE A 1 282 ? 7.140 -4.829 3.888 1.00 90.75 282 PHE A N 1
ATOM 2206 C CA . PHE A 1 282 ? 7.187 -5.789 2.789 1.00 90.75 282 PHE A CA 1
ATOM 2207 C C . PHE A 1 282 ? 8.618 -5.909 2.274 1.00 90.75 282 PHE A C 1
ATOM 2209 O O . PHE A 1 282 ? 9.308 -4.908 2.077 1.00 90.75 282 PHE A O 1
ATOM 2216 N N . GLY A 1 283 ? 9.066 -7.143 2.047 1.00 85.69 283 GLY A N 1
ATOM 2217 C CA . GLY A 1 283 ? 10.350 -7.405 1.415 1.00 85.69 283 GLY A CA 1
ATOM 2218 C C . GLY A 1 283 ? 10.329 -7.079 -0.079 1.00 85.69 283 GLY A C 1
ATOM 2219 O O . GLY A 1 283 ? 9.279 -6.979 -0.716 1.00 85.69 283 GLY A O 1
ATOM 2220 N N . ILE A 1 284 ? 11.521 -6.951 -0.660 1.00 84.31 284 ILE A N 1
ATOM 2221 C CA . ILE A 1 284 ? 11.678 -6.749 -2.101 1.00 84.31 284 ILE A CA 1
ATOM 2222 C C . ILE A 1 284 ? 11.501 -8.102 -2.805 1.00 84.31 284 ILE A C 1
ATOM 2224 O O . ILE A 1 284 ? 12.162 -9.085 -2.462 1.00 84.31 284 ILE A O 1
ATOM 2228 N N . GLY A 1 285 ? 10.613 -8.155 -3.801 1.00 78.06 285 GLY A N 1
ATOM 2229 C CA . GLY A 1 285 ? 10.420 -9.343 -4.636 1.00 78.06 285 GLY A CA 1
ATOM 2230 C C . GLY A 1 285 ? 11.659 -9.693 -5.473 1.00 78.06 285 GLY A C 1
ATOM 2231 O O . GLY A 1 285 ? 12.574 -8.888 -5.636 1.00 78.06 285 GLY A O 1
ATOM 2232 N N . SER A 1 286 ? 11.702 -10.900 -6.042 1.00 78.25 286 SER A N 1
ATOM 2233 C CA . SER A 1 286 ? 12.821 -11.352 -6.885 1.00 78.25 286 SER A CA 1
ATOM 2234 C C . SER A 1 286 ? 12.887 -10.596 -8.220 1.00 78.25 286 SER A C 1
ATOM 2236 O O . SER A 1 286 ? 12.412 -11.078 -9.246 1.00 78.25 286 SER A O 1
ATOM 2238 N N . ILE A 1 287 ? 13.531 -9.427 -8.211 1.00 80.25 287 ILE A N 1
ATOM 2239 C CA . ILE A 1 287 ? 13.665 -8.522 -9.366 1.00 80.25 287 ILE A CA 1
ATOM 2240 C C . ILE A 1 287 ? 14.313 -9.164 -10.598 1.00 80.25 287 ILE A C 1
ATOM 2242 O O . ILE A 1 287 ? 14.022 -8.766 -11.716 1.00 80.25 287 ILE A O 1
ATOM 2246 N N . GLY A 1 288 ? 15.163 -10.181 -10.420 1.00 78.12 288 GLY A N 1
ATOM 2247 C CA . GLY A 1 288 ? 15.803 -10.889 -11.534 1.00 78.12 288 GLY A CA 1
ATOM 2248 C C . GLY A 1 288 ? 14.833 -11.698 -12.402 1.00 78.12 288 GLY A C 1
ATOM 2249 O O . GLY A 1 288 ? 15.196 -12.085 -13.507 1.00 78.12 288 GLY A O 1
ATOM 2250 N N . CYS A 1 289 ? 13.610 -11.937 -11.918 1.00 78.75 289 CYS A N 1
ATOM 2251 C CA . CYS A 1 289 ? 12.569 -12.665 -12.639 1.00 78.75 289 CYS A CA 1
ATOM 2252 C C . CYS A 1 289 ? 11.471 -11.765 -13.207 1.00 78.75 289 CYS A C 1
ATOM 2254 O O . CYS A 1 289 ? 10.421 -12.279 -13.593 1.00 78.75 289 CYS A O 1
ATOM 2256 N N . THR A 1 290 ? 11.682 -10.448 -13.273 1.00 82.44 290 THR A N 1
ATOM 2257 C CA . THR A 1 290 ? 10.795 -9.587 -14.061 1.00 82.44 290 THR A CA 1
ATOM 2258 C C . THR A 1 290 ? 11.049 -9.807 -15.558 1.00 82.44 290 THR A C 1
ATOM 2260 O O . THR A 1 290 ? 12.194 -10.066 -15.951 1.00 82.44 290 THR A O 1
ATOM 2263 N N . PRO A 1 291 ? 10.024 -9.699 -16.423 1.00 83.06 291 PRO A N 1
ATOM 2264 C CA . PRO A 1 291 ? 10.205 -9.781 -17.869 1.00 83.06 291 PRO A CA 1
ATOM 2265 C C . PRO A 1 291 ? 11.304 -8.847 -18.392 1.00 83.06 291 PRO A C 1
ATOM 2267 O O . PRO A 1 291 ? 12.123 -9.273 -19.206 1.00 83.06 291 PRO A O 1
ATOM 2270 N N . SER A 1 292 ? 11.387 -7.617 -17.873 1.00 82.44 292 SER A N 1
ATOM 2271 C CA . SER A 1 292 ? 12.435 -6.657 -18.245 1.00 82.44 292 SER A CA 1
ATOM 2272 C C . SER A 1 292 ? 13.846 -7.144 -17.887 1.00 82.44 292 SER A C 1
ATOM 2274 O O . SER A 1 292 ? 14.750 -7.094 -18.723 1.00 82.44 292 SER A O 1
ATOM 2276 N N . ALA A 1 293 ? 14.048 -7.686 -16.680 1.00 80.94 293 ALA A N 1
ATOM 2277 C CA . ALA A 1 293 ? 15.339 -8.216 -16.253 1.00 80.94 293 ALA A CA 1
ATOM 2278 C C . ALA A 1 293 ? 15.729 -9.456 -17.067 1.00 80.94 293 ALA A C 1
ATOM 2280 O O . ALA A 1 293 ? 16.872 -9.575 -17.505 1.00 80.94 293 ALA A O 1
ATOM 2281 N N . MET A 1 294 ? 14.778 -10.352 -17.337 1.00 80.94 294 MET A N 1
ATOM 2282 C CA . MET A 1 294 ? 15.033 -11.554 -18.133 1.00 80.94 294 MET A CA 1
ATOM 2283 C C . MET A 1 294 ? 15.325 -11.251 -19.604 1.00 80.94 294 MET A C 1
ATOM 2285 O O . MET A 1 294 ? 16.109 -11.973 -20.225 1.00 80.94 294 MET A O 1
ATOM 2289 N N . ALA A 1 295 ? 14.730 -10.192 -20.161 1.00 80.69 295 ALA A N 1
ATOM 2290 C CA . ALA A 1 295 ? 15.035 -9.717 -21.507 1.00 80.69 295 ALA A CA 1
ATOM 2291 C C . ALA A 1 295 ? 16.473 -9.178 -21.615 1.00 80.69 295 ALA A C 1
ATOM 2293 O O . ALA A 1 295 ? 17.132 -9.405 -22.629 1.00 80.69 295 ALA A O 1
ATOM 2294 N N . LEU A 1 296 ? 16.972 -8.513 -20.567 1.00 79.06 296 LEU A N 1
ATOM 2295 C CA . LEU A 1 296 ? 18.314 -7.919 -20.537 1.00 79.06 296 LEU A CA 1
ATOM 2296 C C . LEU A 1 296 ? 19.419 -8.912 -20.144 1.00 79.06 296 LEU A C 1
ATOM 2298 O O . LEU A 1 296 ? 20.507 -8.876 -20.716 1.00 79.06 296 LEU A O 1
ATOM 2302 N N . TYR A 1 297 ? 19.159 -9.789 -19.171 1.00 77.75 297 TYR A N 1
ATOM 2303 C CA . TYR A 1 297 ? 20.190 -10.595 -18.502 1.00 77.75 297 TYR A CA 1
ATOM 2304 C C . TYR A 1 297 ? 20.029 -12.115 -18.681 1.00 77.75 297 TYR A C 1
ATOM 2306 O O . TYR A 1 297 ? 20.912 -12.876 -18.282 1.00 77.75 297 TYR A O 1
ATOM 2314 N N . GLY A 1 298 ? 18.943 -12.582 -19.306 1.00 72.56 298 GLY A N 1
ATOM 2315 C CA . GLY A 1 298 ? 18.667 -14.007 -19.518 1.00 72.56 298 GLY A CA 1
ATOM 2316 C C . GLY A 1 298 ? 17.809 -14.657 -18.420 1.00 72.56 298 GLY A C 1
ATOM 2317 O O . GLY A 1 298 ? 17.382 -14.015 -17.470 1.00 72.56 298 GLY A O 1
ATOM 2318 N N . ARG A 1 299 ? 17.503 -15.956 -18.577 1.00 67.25 299 ARG A N 1
ATOM 2319 C CA . ARG A 1 299 ? 16.334 -16.623 -17.948 1.00 67.25 299 ARG A CA 1
ATOM 2320 C C . ARG A 1 299 ? 16.653 -17.664 -16.864 1.00 67.25 299 ARG A C 1
ATOM 2322 O O . ARG A 1 299 ? 15.803 -18.494 -16.540 1.00 67.25 299 ARG A O 1
ATOM 2329 N N . ASN A 1 300 ? 17.881 -17.720 -16.355 1.00 62.06 300 ASN A N 1
ATOM 2330 C CA . ASN A 1 300 ? 18.296 -18.841 -15.506 1.00 62.06 300 ASN A CA 1
ATOM 2331 C C . ASN A 1 300 ? 17.581 -18.816 -14.140 1.00 62.06 300 ASN A C 1
ATOM 2333 O O . ASN A 1 300 ? 17.936 -18.023 -13.275 1.00 62.06 300 ASN A O 1
ATOM 2337 N N . GLY A 1 301 ? 16.618 -19.726 -13.933 1.00 60.91 301 GLY A N 1
ATOM 2338 C CA . GLY A 1 301 ? 15.996 -19.990 -12.626 1.00 60.91 301 GLY A CA 1
ATOM 2339 C C . GLY A 1 301 ? 14.626 -19.348 -12.364 1.00 60.91 301 GLY A C 1
ATOM 2340 O O . GLY A 1 301 ? 14.149 -19.435 -11.236 1.00 60.91 301 GLY A O 1
ATOM 2341 N N . CYS A 1 302 ? 13.980 -18.740 -13.365 1.00 67.06 302 CYS A N 1
ATOM 2342 C CA . CYS A 1 302 ? 12.657 -18.111 -13.222 1.00 67.06 302 CYS A CA 1
ATOM 2343 C C . CYS A 1 302 ? 11.501 -19.008 -13.712 1.00 67.06 302 CYS A C 1
ATOM 2345 O O . CYS A 1 302 ? 11.697 -19.919 -14.518 1.00 67.06 302 CYS A O 1
ATOM 2347 N N . PHE A 1 303 ? 10.281 -18.763 -13.217 1.00 57.22 303 PHE A N 1
ATOM 2348 C CA . PHE A 1 303 ? 9.082 -19.527 -13.591 1.00 57.22 303 PHE A CA 1
ATOM 2349 C C . PHE A 1 303 ? 8.712 -19.336 -15.069 1.00 57.22 303 PHE A C 1
ATOM 2351 O O . PHE A 1 303 ? 8.796 -18.239 -15.608 1.00 57.22 303 PHE A O 1
ATOM 2358 N N . THR A 1 304 ? 8.201 -20.375 -15.730 1.00 54.97 304 THR A N 1
ATOM 2359 C CA . THR A 1 304 ? 7.920 -20.347 -17.177 1.00 54.97 304 THR A CA 1
ATOM 2360 C C . THR A 1 304 ? 6.881 -19.289 -17.586 1.00 54.97 304 THR A C 1
ATOM 2362 O O . THR A 1 304 ? 7.027 -18.691 -18.647 1.00 54.97 304 THR A O 1
ATOM 2365 N N . MET A 1 305 ? 5.883 -19.013 -16.732 1.00 52.66 305 MET A N 1
ATOM 2366 C CA . MET A 1 305 ? 4.846 -17.974 -16.916 1.00 52.66 305 MET A CA 1
ATOM 2367 C C . MET A 1 305 ? 5.211 -16.609 -16.302 1.00 52.66 305 MET A C 1
ATOM 2369 O O . MET A 1 305 ? 4.474 -15.642 -16.469 1.00 52.66 305 MET A O 1
ATOM 2373 N N . ALA A 1 306 ? 6.361 -16.501 -15.628 1.00 56.75 306 ALA A N 1
ATOM 2374 C CA . ALA A 1 306 ? 6.957 -15.207 -15.291 1.00 56.75 306 ALA A CA 1
ATOM 2375 C C . ALA A 1 306 ? 7.611 -14.550 -16.524 1.00 56.75 306 ALA A C 1
ATOM 2377 O O . ALA A 1 306 ? 7.938 -13.369 -16.494 1.00 56.75 306 ALA A O 1
ATOM 2378 N N . ASN A 1 307 ? 7.789 -15.307 -17.616 1.00 57.69 307 ASN A N 1
ATOM 2379 C CA . ASN A 1 307 ? 8.586 -14.910 -18.778 1.00 57.69 307 ASN A CA 1
ATOM 2380 C C . ASN A 1 307 ? 7.899 -13.942 -19.749 1.00 57.69 307 ASN A C 1
ATOM 2382 O O . ASN A 1 307 ? 8.554 -13.493 -20.686 1.00 57.69 307 ASN A O 1
ATOM 2386 N N . THR A 1 308 ? 6.603 -13.670 -19.588 1.00 74.38 308 THR A N 1
ATOM 2387 C CA . THR A 1 308 ? 5.835 -12.838 -20.528 1.00 74.38 308 THR A CA 1
ATOM 2388 C C . THR A 1 308 ? 4.888 -11.923 -19.761 1.00 74.38 308 THR A C 1
ATOM 2390 O O . THR A 1 308 ? 4.254 -12.359 -18.801 1.00 74.38 308 THR A O 1
ATOM 2393 N N . SER A 1 309 ? 4.797 -10.666 -20.186 1.00 86.31 309 SER A N 1
ATOM 2394 C CA . SER A 1 309 ? 3.785 -9.713 -19.732 1.00 86.31 309 SER A CA 1
ATOM 2395 C C . SER A 1 309 ? 2.432 -10.008 -20.375 1.00 86.31 309 SER A C 1
ATOM 2397 O O . SER A 1 309 ? 2.363 -10.542 -21.482 1.00 86.31 309 SER A O 1
ATOM 2399 N N . CYS A 1 310 ? 1.340 -9.642 -19.706 1.00 90.12 310 CYS A N 1
ATOM 2400 C CA . CYS A 1 310 ? 0.020 -9.716 -20.329 1.00 90.12 310 CYS A CA 1
ATOM 2401 C C . CYS A 1 310 ? -0.180 -8.633 -21.407 1.00 90.12 310 CYS A C 1
ATOM 2403 O O . CYS A 1 310 ? -0.903 -8.871 -22.368 1.00 90.12 310 CYS A O 1
ATOM 2405 N N . CYS A 1 311 ? 0.443 -7.458 -21.276 1.00 92.00 311 CYS A N 1
ATOM 2406 C CA . CYS A 1 311 ? 0.376 -6.400 -22.289 1.00 92.00 311 CYS A CA 1
ATOM 2407 C C . CYS A 1 311 ? 1.625 -6.336 -23.179 1.00 92.00 311 CYS A C 1
ATOM 2409 O O . CYS A 1 311 ? 2.703 -6.817 -22.810 1.00 92.00 311 CYS A O 1
ATOM 2411 N N . GLU A 1 312 ? 1.485 -5.679 -24.332 1.00 90.44 312 GLU A N 1
ATOM 2412 C CA . GLU A 1 312 ? 2.620 -5.262 -25.155 1.00 90.44 312 GLU A CA 1
ATOM 2413 C C . GLU A 1 312 ? 3.440 -4.207 -24.405 1.00 90.44 312 GLU A C 1
ATOM 2415 O O . GLU A 1 312 ? 2.891 -3.219 -23.918 1.00 90.44 312 GLU A O 1
ATOM 2420 N N . ILE A 1 313 ? 4.752 -4.414 -24.304 1.00 88.31 313 ILE A N 1
ATOM 2421 C CA . ILE A 1 313 ? 5.661 -3.518 -23.584 1.00 88.31 313 ILE A CA 1
ATOM 2422 C C . ILE A 1 313 ? 6.262 -2.498 -24.557 1.00 88.31 313 ILE A C 1
ATOM 2424 O O . ILE A 1 313 ? 6.623 -2.842 -25.683 1.00 88.31 313 ILE A O 1
ATOM 2428 N N . GLY A 1 314 ? 6.388 -1.246 -24.112 1.00 75.88 314 GLY A N 1
ATOM 2429 C CA . GLY A 1 314 ? 6.994 -0.163 -24.882 1.00 75.88 314 GLY A CA 1
ATOM 2430 C C . GLY A 1 314 ? 8.489 -0.342 -25.163 1.00 75.88 314 GLY A C 1
ATOM 2431 O O . GLY A 1 314 ? 9.158 -1.246 -24.665 1.00 75.88 314 GLY A O 1
ATOM 2432 N N . SER A 1 315 ? 9.050 0.571 -25.957 1.00 71.94 315 SER A N 1
ATOM 2433 C CA . SER A 1 315 ? 10.469 0.551 -26.348 1.00 71.94 315 SER A CA 1
ATOM 2434 C C . SER A 1 315 ? 11.452 0.709 -25.181 1.00 71.94 315 SER A C 1
ATOM 2436 O O . SER A 1 315 ? 12.624 0.376 -25.324 1.00 71.94 315 SER A O 1
ATOM 2438 N N . ASP A 1 316 ? 10.995 1.244 -24.047 1.00 69.81 316 ASP A N 1
ATOM 2439 C CA . ASP A 1 316 ? 11.761 1.341 -22.801 1.00 69.81 316 ASP A CA 1
ATOM 2440 C C . ASP A 1 316 ? 11.802 0.012 -22.022 1.00 69.81 316 ASP A C 1
ATOM 2442 O O . ASP A 1 316 ? 12.557 -0.121 -21.061 1.00 69.81 316 ASP A O 1
ATOM 2446 N N . GLY A 1 317 ? 11.007 -0.975 -22.442 1.00 72.75 317 GLY A N 1
ATOM 2447 C CA . GLY A 1 317 ? 10.986 -2.310 -21.869 1.00 72.75 317 GLY A CA 1
ATOM 2448 C C . GLY A 1 317 ? 10.346 -2.390 -20.483 1.00 72.75 317 GLY A C 1
ATOM 2449 O O . GLY A 1 317 ? 10.564 -3.401 -19.819 1.00 72.75 317 GLY A O 1
ATOM 2450 N N . SER A 1 318 ? 9.608 -1.365 -20.024 1.00 78.94 318 SER A N 1
ATOM 2451 C CA . SER A 1 318 ? 9.149 -1.284 -18.626 1.00 78.94 318 SER A CA 1
ATOM 2452 C C . SER A 1 318 ? 7.622 -1.286 -18.440 1.00 78.94 318 SER A C 1
ATOM 2454 O O . SER A 1 318 ? 7.116 -2.046 -17.612 1.00 78.94 318 SER A O 1
ATOM 2456 N N . LEU A 1 319 ? 6.879 -0.505 -19.230 1.00 91.44 319 LEU A N 1
ATOM 2457 C CA . LEU A 1 319 ? 5.425 -0.314 -19.095 1.00 91.44 319 LEU A CA 1
ATOM 2458 C C . LEU A 1 319 ? 4.659 -0.772 -20.344 1.00 91.44 319 LEU A C 1
ATOM 2460 O O . LEU A 1 319 ? 5.244 -0.965 -21.413 1.00 91.44 319 LEU A O 1
ATOM 2464 N N . CYS A 1 320 ? 3.336 -0.913 -20.223 1.00 93.81 320 CYS A N 1
ATOM 2465 C CA . CYS A 1 320 ? 2.471 -1.227 -21.359 1.00 93.81 320 CYS A CA 1
ATOM 2466 C C . CYS A 1 320 ? 2.461 -0.104 -22.406 1.00 93.81 320 CYS A C 1
ATOM 2468 O O . CYS A 1 320 ? 2.411 1.079 -22.063 1.00 93.81 320 CYS A O 1
ATOM 2470 N N . VAL A 1 321 ? 2.387 -0.463 -23.689 1.00 93.31 321 VAL A N 1
ATOM 2471 C CA . VAL A 1 321 ? 2.100 0.489 -24.768 1.00 93.31 321 VAL A CA 1
ATOM 2472 C C . VAL A 1 321 ? 0.685 1.056 -24.570 1.00 93.31 321 VAL A C 1
ATOM 2474 O O . VAL A 1 321 ? -0.269 0.274 -24.474 1.00 93.31 321 VAL A O 1
ATOM 2477 N N . PRO A 1 322 ? 0.503 2.392 -24.523 1.00 93.31 322 PRO A N 1
ATOM 2478 C CA . PRO A 1 322 ? -0.816 2.990 -24.352 1.00 93.31 322 PRO A CA 1
ATOM 2479 C C . PRO A 1 322 ? -1.799 2.556 -25.443 1.00 93.31 322 PRO A C 1
ATOM 2481 O O . PRO A 1 322 ? -1.536 2.717 -26.632 1.00 93.31 322 PRO A O 1
ATOM 2484 N N . GLY A 1 323 ? -2.951 2.030 -25.029 1.00 91.31 323 GLY A N 1
ATOM 2485 C CA . GLY A 1 323 ? -4.004 1.565 -25.932 1.00 91.31 323 GLY A CA 1
ATOM 2486 C C . GLY A 1 323 ? -3.745 0.206 -26.588 1.00 91.31 323 GLY A C 1
ATOM 2487 O O . GLY A 1 323 ? -4.572 -0.210 -27.397 1.00 91.31 323 GLY A O 1
ATOM 2488 N N . SER A 1 324 ? -2.650 -0.484 -26.248 1.00 92.31 324 SER A N 1
ATOM 2489 C CA . SER A 1 324 ? -2.426 -1.865 -26.690 1.00 92.31 324 SER A CA 1
ATOM 2490 C C . SER A 1 324 ? -3.490 -2.813 -26.138 1.00 92.31 324 SER A C 1
ATOM 2492 O O . SER A 1 324 ? -4.056 -2.593 -25.061 1.00 92.31 324 SER A O 1
ATOM 2494 N N . GLU A 1 325 ? -3.767 -3.872 -26.893 1.00 92.81 325 GLU A N 1
ATOM 2495 C CA . GLU A 1 325 ? -4.694 -4.918 -26.481 1.00 92.81 325 GLU A CA 1
ATOM 2496 C C . GLU A 1 325 ? -3.959 -5.901 -25.549 1.00 92.81 325 GLU A C 1
ATOM 2498 O O . GLU A 1 325 ? -2.937 -6.468 -25.946 1.00 92.81 325 GLU A O 1
ATOM 2503 N N . PRO A 1 326 ? -4.403 -6.072 -24.290 1.00 92.94 326 PRO A N 1
ATOM 2504 C CA . PRO A 1 326 ? -3.786 -7.023 -23.376 1.00 92.94 326 PRO A CA 1
ATOM 2505 C C . PRO A 1 326 ? -4.209 -8.460 -23.719 1.00 92.94 326 PRO A C 1
ATOM 2507 O O . PRO A 1 326 ? -5.145 -8.691 -24.482 1.00 92.94 326 PRO A O 1
ATOM 2510 N N . CYS A 1 327 ? -3.549 -9.437 -23.103 1.00 90.25 327 CYS A N 1
ATOM 2511 C CA . CYS A 1 327 ? -3.898 -10.850 -23.196 1.00 90.25 327 CYS A CA 1
ATOM 2512 C C . CYS A 1 327 ? -5.387 -11.113 -22.875 1.00 90.25 327 CYS A C 1
ATOM 2514 O O . CYS A 1 327 ? -5.976 -10.424 -22.044 1.00 90.25 327 CYS A O 1
ATOM 2516 N N . GLU A 1 328 ? -6.008 -12.120 -23.503 1.00 88.81 328 GLU A N 1
ATOM 2517 C CA . GLU A 1 328 ? -7.438 -12.425 -23.298 1.00 88.81 328 GLU A CA 1
ATOM 2518 C C . GLU A 1 328 ? -7.740 -12.953 -21.890 1.00 88.81 328 GLU A C 1
ATOM 2520 O O . GLU A 1 328 ? -8.681 -12.479 -21.254 1.00 88.81 328 GLU A O 1
ATOM 2525 N N . ASP A 1 329 ? -6.916 -13.869 -21.369 1.00 84.69 329 ASP A N 1
ATOM 2526 C CA . ASP A 1 329 ? -7.001 -14.401 -20.003 1.00 84.69 329 ASP A CA 1
ATOM 2527 C C . ASP A 1 329 ? -5.776 -13.965 -19.187 1.00 84.69 329 ASP A C 1
ATOM 2529 O O . ASP A 1 329 ? -4.648 -14.375 -19.456 1.00 84.69 329 ASP A O 1
ATOM 2533 N N . ARG A 1 330 ? -6.013 -13.122 -18.175 1.00 87.75 330 ARG A N 1
ATOM 2534 C CA . ARG A 1 330 ? -4.981 -12.578 -17.272 1.00 87.75 330 ARG A CA 1
ATOM 2535 C C . ARG A 1 330 ? -4.662 -13.506 -16.100 1.00 87.75 330 ARG A C 1
ATOM 2537 O O . ARG A 1 330 ? -3.618 -13.341 -15.475 1.00 87.75 330 ARG A O 1
ATOM 2544 N N . SER A 1 331 ? -5.531 -14.471 -15.792 1.00 81.88 331 SER A N 1
ATOM 2545 C CA . SER A 1 331 ? -5.409 -15.311 -14.596 1.00 81.88 331 SER A CA 1
ATOM 2546 C C . SER A 1 331 ? -4.120 -16.149 -14.502 1.00 81.88 331 SER A C 1
ATOM 2548 O O . SER A 1 331 ? -3.638 -16.325 -13.380 1.00 81.88 331 SER A O 1
ATOM 2550 N N . PRO A 1 332 ? -3.495 -16.629 -15.603 1.00 80.56 332 PRO A N 1
ATOM 2551 C CA . PRO A 1 332 ? -2.268 -17.413 -15.501 1.00 80.56 332 PRO A CA 1
ATOM 2552 C C . PRO A 1 332 ? -0.990 -16.553 -15.534 1.00 80.56 332 PRO A C 1
ATOM 2554 O O . PRO A 1 332 ? 0.109 -17.095 -15.393 1.00 80.56 332 PRO A O 1
ATOM 2557 N N . TYR A 1 333 ? -1.099 -15.235 -15.739 1.00 83.38 333 TYR A N 1
ATOM 2558 C CA . TYR A 1 333 ? 0.051 -14.338 -15.858 1.00 83.38 333 TYR A CA 1
ATOM 2559 C C . TYR A 1 333 ? 0.514 -13.846 -14.491 1.00 83.38 333 TYR A C 1
ATOM 2561 O O . TYR A 1 333 ? -0.285 -13.377 -13.684 1.00 83.38 333 TYR A O 1
ATOM 2569 N N . VAL A 1 334 ? 1.827 -13.883 -14.253 1.00 85.88 334 VAL A N 1
ATOM 2570 C CA . VAL A 1 334 ? 2.433 -13.276 -13.056 1.00 85.88 334 VAL A CA 1
ATOM 2571 C C . VAL A 1 334 ? 2.500 -11.757 -13.194 1.00 85.88 334 VAL A C 1
ATOM 2573 O O . VAL A 1 334 ? 2.278 -11.046 -12.219 1.00 85.88 334 VAL A O 1
ATOM 2576 N N . PHE A 1 335 ? 2.779 -11.259 -14.401 1.00 89.69 335 PHE A N 1
ATOM 2577 C CA . PHE A 1 335 ? 3.029 -9.844 -14.655 1.00 89.69 335 PHE A CA 1
ATOM 2578 C C . PHE A 1 335 ? 1.990 -9.227 -15.592 1.00 89.69 335 PHE A C 1
ATOM 2580 O O . PHE A 1 335 ? 1.646 -9.796 -16.630 1.00 89.69 335 PHE A O 1
ATOM 2587 N N . SER A 1 336 ? 1.518 -8.034 -15.226 1.00 92.31 336 SER A N 1
ATOM 2588 C CA . SER A 1 336 ? 0.668 -7.208 -16.083 1.00 92.31 336 SER A CA 1
ATOM 2589 C C . SER A 1 336 ? 1.503 -6.564 -17.191 1.00 92.31 336 SER A C 1
ATOM 2591 O O . SER A 1 336 ? 1.133 -6.652 -18.360 1.00 92.31 336 SER A O 1
ATOM 2593 N N . ASP A 1 337 ? 2.646 -5.979 -16.825 1.00 93.38 337 ASP A N 1
ATOM 2594 C CA . ASP A 1 337 ? 3.629 -5.375 -17.732 1.00 93.38 337 ASP A CA 1
ATOM 2595 C C . ASP A 1 337 ? 5.024 -5.997 -17.532 1.00 93.38 337 ASP A C 1
ATOM 2597 O O . ASP A 1 337 ? 5.132 -7.166 -17.167 1.00 93.38 337 ASP A O 1
ATOM 2601 N N . ALA A 1 338 ? 6.105 -5.271 -17.818 1.00 89.25 338 ALA A N 1
ATOM 2602 C CA . ALA A 1 338 ? 7.447 -5.829 -17.753 1.00 89.25 338 ALA A CA 1
ATOM 2603 C C . ALA A 1 338 ? 8.022 -5.969 -16.337 1.00 89.25 338 ALA A C 1
ATOM 2605 O O . ALA A 1 338 ? 9.074 -6.594 -16.180 1.00 89.25 338 ALA A O 1
ATOM 2606 N N . VAL A 1 339 ? 7.396 -5.357 -15.326 1.00 89.25 339 VAL A N 1
ATOM 2607 C CA . VAL A 1 339 ? 7.904 -5.326 -13.943 1.00 89.25 339 VAL A CA 1
ATOM 2608 C C . VAL A 1 339 ? 6.813 -5.461 -12.886 1.00 89.25 339 VAL A C 1
ATOM 2610 O O . VAL A 1 339 ? 7.090 -5.962 -11.796 1.00 89.25 339 VAL A O 1
ATOM 2613 N N . HIS A 1 340 ? 5.584 -5.054 -13.188 1.00 93.88 340 HIS A N 1
ATOM 2614 C CA . HIS A 1 340 ? 4.497 -5.006 -12.229 1.00 93.88 340 HIS A CA 1
ATOM 2615 C C . HIS A 1 340 ? 3.611 -6.256 -12.289 1.00 93.88 340 HIS A C 1
ATOM 2617 O O . HIS A 1 340 ? 3.287 -6.759 -13.374 1.00 93.88 340 HIS A O 1
ATOM 2623 N N . PRO A 1 341 ? 3.194 -6.768 -11.121 1.00 92.25 341 PRO A N 1
ATOM 2624 C CA . PRO A 1 341 ? 2.398 -7.977 -11.024 1.00 92.25 341 PRO A CA 1
ATOM 2625 C C . PRO A 1 341 ? 0.979 -7.796 -11.568 1.00 92.25 341 PRO A C 1
ATOM 2627 O O . PRO A 1 341 ? 0.393 -6.708 -11.542 1.00 92.25 341 PRO A O 1
ATOM 2630 N N . SER A 1 342 ? 0.402 -8.899 -12.032 1.00 92.44 342 SER A N 1
ATOM 2631 C CA . SER A 1 342 ? -1.028 -8.979 -12.305 1.00 92.44 342 SER A CA 1
ATOM 2632 C C . SER A 1 342 ? -1.833 -8.979 -11.001 1.00 92.44 342 SER A C 1
ATOM 2634 O O . SER A 1 342 ? -1.319 -9.306 -9.928 1.00 92.44 342 SER A O 1
ATOM 2636 N N . GLU A 1 343 ? -3.127 -8.683 -11.087 1.00 93.06 343 GLU A N 1
ATOM 2637 C CA . GLU A 1 343 ? -4.042 -8.834 -9.954 1.00 93.06 343 GLU A CA 1
ATOM 2638 C C . GLU A 1 343 ? -4.054 -10.277 -9.419 1.00 93.06 343 GLU A C 1
ATOM 2640 O O . GLU A 1 343 ? -4.044 -10.483 -8.206 1.00 93.06 343 GLU A O 1
ATOM 2645 N N . ALA A 1 344 ? -3.992 -11.280 -10.303 1.00 88.19 344 ALA A N 1
ATOM 2646 C CA . ALA A 1 344 ? -3.948 -12.687 -9.904 1.00 88.19 344 ALA A CA 1
ATOM 2647 C C . ALA A 1 344 ? -2.727 -12.983 -9.015 1.00 88.19 344 ALA A C 1
ATOM 2649 O O . ALA A 1 344 ? -2.831 -13.671 -7.996 1.00 88.19 344 ALA A O 1
ATOM 2650 N N . TRP A 1 345 ? -1.567 -12.411 -9.345 1.00 88.25 345 TRP A N 1
ATOM 2651 C CA . TRP A 1 345 ? -0.379 -12.538 -8.504 1.00 88.25 345 TRP A CA 1
ATOM 2652 C C . TRP A 1 345 ? -0.456 -11.692 -7.226 1.00 88.25 345 TRP A C 1
ATOM 2654 O O . TRP A 1 345 ? 0.034 -12.111 -6.169 1.00 88.25 345 TRP A O 1
ATOM 2664 N N . ASN A 1 346 ? -1.123 -10.536 -7.279 1.00 92.62 346 ASN A N 1
ATOM 2665 C CA . ASN A 1 346 ? -1.414 -9.737 -6.089 1.00 92.62 346 ASN A CA 1
ATOM 2666 C C . ASN A 1 346 ? -2.294 -10.506 -5.092 1.00 92.62 346 ASN A C 1
ATOM 2668 O O . ASN A 1 346 ? -2.040 -10.425 -3.891 1.00 92.62 346 ASN A O 1
ATOM 2672 N N . GLU A 1 347 ? -3.261 -11.312 -5.540 1.00 89.50 347 GLU A N 1
ATOM 2673 C CA . GLU A 1 347 ? -4.078 -12.172 -4.664 1.00 89.50 347 GLU A CA 1
ATOM 2674 C C . GLU A 1 347 ? -3.249 -13.260 -3.964 1.00 89.50 347 GLU A C 1
ATOM 2676 O O . GLU A 1 347 ? -3.395 -13.489 -2.754 1.00 89.50 347 GLU A O 1
ATOM 2681 N N . VAL A 1 348 ? -2.321 -13.893 -4.689 1.00 86.06 348 VAL A N 1
ATOM 2682 C CA . VAL A 1 348 ? -1.388 -14.880 -4.119 1.00 86.06 348 VAL A CA 1
ATOM 2683 C C . VAL A 1 348 ? -0.486 -14.226 -3.073 1.00 86.06 348 VAL A C 1
ATOM 2685 O O . VAL A 1 348 ? -0.347 -14.735 -1.956 1.00 86.06 348 VAL A O 1
ATOM 2688 N N . THR A 1 349 ? 0.096 -13.075 -3.412 1.00 85.75 349 THR A N 1
ATOM 2689 C CA . THR A 1 349 ? 0.990 -12.325 -2.520 1.00 85.75 349 THR A CA 1
ATOM 2690 C C . THR A 1 349 ? 0.244 -11.846 -1.275 1.00 85.75 349 THR A C 1
ATOM 2692 O O . THR A 1 349 ? 0.715 -12.037 -0.153 1.00 85.75 349 THR A O 1
ATOM 2695 N N . THR A 1 350 ? -0.978 -11.340 -1.446 1.00 88.38 350 THR A N 1
ATOM 2696 C CA . THR A 1 350 ? -1.844 -10.910 -0.343 1.00 88.38 350 THR A CA 1
ATOM 2697 C C . THR A 1 350 ? -2.192 -12.065 0.587 1.00 88.38 350 THR A C 1
ATOM 2699 O O . THR A 1 350 ? -2.146 -11.912 1.805 1.00 88.38 350 THR A O 1
ATOM 2702 N N . THR A 1 351 ? -2.487 -13.252 0.050 1.00 83.50 351 THR A N 1
ATOM 2703 C CA . THR A 1 351 ? -2.758 -14.442 0.873 1.00 83.50 351 THR A CA 1
ATOM 2704 C C . THR A 1 351 ? -1.578 -14.754 1.799 1.00 83.50 351 THR A C 1
ATOM 2706 O O . THR A 1 351 ? -1.771 -15.086 2.975 1.00 83.50 351 THR A O 1
ATOM 2709 N N . GLN A 1 352 ? -0.350 -14.583 1.301 1.00 82.31 352 GLN A N 1
ATOM 2710 C CA . GLN A 1 352 ? 0.862 -14.756 2.097 1.00 82.31 352 GLN A CA 1
ATOM 2711 C C . GLN A 1 352 ? 1.031 -13.644 3.139 1.00 82.31 352 GLN A C 1
ATOM 2713 O O . GLN A 1 352 ? 1.164 -13.962 4.325 1.00 82.31 352 GLN A O 1
ATOM 2718 N N . ALA A 1 353 ? 0.963 -12.375 2.729 1.00 83.81 353 ALA A N 1
ATOM 2719 C CA . ALA A 1 353 ? 1.120 -11.209 3.605 1.00 83.81 353 ALA A CA 1
ATOM 2720 C C . ALA A 1 353 ? 0.045 -11.126 4.704 1.00 83.81 353 ALA A C 1
ATOM 2722 O O . ALA A 1 353 ? 0.306 -10.688 5.826 1.00 83.81 353 ALA A O 1
ATOM 2723 N N . TYR A 1 354 ? -1.175 -11.575 4.405 1.00 84.38 354 TYR A N 1
ATOM 2724 C CA . TYR A 1 354 ? -2.293 -11.537 5.337 1.00 84.38 354 TYR A CA 1
ATOM 2725 C C . TYR A 1 354 ? -2.271 -12.723 6.302 1.00 84.38 354 TYR A C 1
ATOM 2727 O O . TYR A 1 354 ? -2.465 -12.540 7.501 1.00 84.38 354 TYR A O 1
ATOM 2735 N N . GLY A 1 355 ? -2.061 -13.947 5.804 1.00 74.00 355 GLY A N 1
ATOM 2736 C CA . GLY A 1 355 ? -2.338 -15.167 6.567 1.00 74.00 355 GLY A CA 1
ATOM 2737 C C . GLY A 1 355 ? -1.128 -15.968 7.046 1.00 74.00 355 GLY A C 1
ATOM 2738 O O . GLY A 1 355 ? -1.284 -16.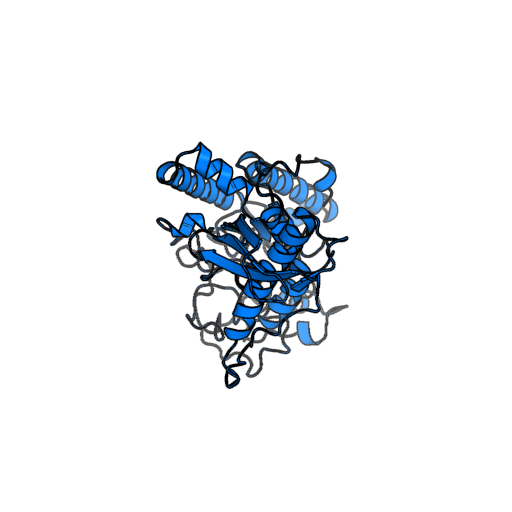788 7.953 1.00 74.00 355 GLY A O 1
ATOM 2739 N N . THR A 1 356 ? 0.053 -15.783 6.454 1.00 70.94 356 THR A N 1
ATOM 2740 C CA . THR A 1 356 ? 1.206 -16.669 6.701 1.00 70.94 356 THR A CA 1
ATOM 2741 C C . THR A 1 356 ? 2.209 -16.059 7.678 1.00 70.94 356 THR A C 1
ATOM 2743 O O . THR A 1 356 ? 2.130 -14.887 8.020 1.00 70.94 356 THR A O 1
ATOM 2746 N N . LYS A 1 357 ? 3.163 -16.856 8.169 1.00 66.88 357 LYS A N 1
ATOM 2747 C CA . LYS A 1 357 ? 4.291 -16.362 8.982 1.00 66.88 357 LYS A CA 1
ATOM 2748 C C . LYS A 1 357 ? 5.494 -15.928 8.126 1.00 66.88 357 LYS A C 1
ATOM 2750 O O . LYS A 1 357 ? 6.600 -15.851 8.648 1.00 66.88 357 LYS A O 1
ATOM 2755 N N . SER A 1 358 ? 5.307 -15.732 6.818 1.00 70.19 358 SER A N 1
ATOM 2756 C CA . SER A 1 358 ? 6.397 -15.350 5.919 1.00 70.19 358 SER A CA 1
ATOM 2757 C C . SER A 1 358 ? 6.861 -13.926 6.217 1.00 70.19 358 SER A C 1
ATOM 2759 O O . SER A 1 358 ? 6.123 -12.973 5.969 1.00 70.19 358 SER A O 1
ATOM 2761 N N . SER A 1 359 ? 8.097 -13.779 6.693 1.00 71.44 359 SER A N 1
ATOM 2762 C CA . SER A 1 359 ? 8.729 -12.472 6.903 1.00 71.44 359 SER A CA 1
ATOM 2763 C C . SER A 1 359 ? 9.036 -11.741 5.593 1.00 71.44 359 SER A C 1
ATOM 2765 O O . SER A 1 359 ? 9.227 -10.534 5.606 1.00 71.44 359 SER A O 1
ATOM 2767 N N . ALA A 1 360 ? 9.047 -12.442 4.453 1.00 71.69 360 ALA A N 1
ATOM 2768 C CA . ALA A 1 360 ? 9.304 -11.824 3.153 1.00 71.69 360 ALA A CA 1
ATOM 2769 C C . ALA A 1 360 ? 8.150 -10.926 2.678 1.00 71.69 360 ALA A C 1
ATOM 2771 O O . ALA A 1 360 ? 8.382 -10.011 1.898 1.00 71.69 360 ALA A O 1
ATOM 2772 N N . GLN A 1 361 ? 6.917 -11.197 3.123 1.00 78.25 361 GLN A N 1
ATOM 2773 C CA . GLN A 1 361 ? 5.723 -10.496 2.638 1.00 78.25 361 GLN A CA 1
ATOM 2774 C C . GLN A 1 361 ? 5.106 -9.559 3.673 1.00 78.25 361 GLN A C 1
ATOM 2776 O O . GLN A 1 361 ? 4.460 -8.601 3.293 1.00 78.25 361 GLN A O 1
ATOM 2781 N N . ALA A 1 362 ? 5.285 -9.805 4.969 1.00 83.06 362 ALA A N 1
ATOM 2782 C CA . ALA A 1 362 ? 4.934 -8.837 6.002 1.00 83.06 362 ALA A CA 1
ATOM 2783 C C . ALA A 1 362 ? 5.735 -9.136 7.273 1.00 83.06 362 ALA A C 1
ATOM 2785 O O . ALA A 1 362 ? 5.584 -10.197 7.883 1.00 83.06 362 ALA A O 1
ATOM 2786 N N . HIS A 1 363 ? 6.579 -8.191 7.676 1.00 84.62 363 HIS A N 1
ATOM 2787 C CA . HIS A 1 363 ? 7.407 -8.271 8.881 1.00 84.62 363 HIS A CA 1
ATOM 2788 C C . HIS A 1 363 ? 7.142 -7.068 9.801 1.00 84.62 363 HIS A C 1
ATOM 2790 O O . HIS A 1 363 ? 6.914 -5.970 9.291 1.00 84.62 363 HIS A O 1
ATOM 2796 N N . PRO A 1 364 ? 7.175 -7.221 11.141 1.00 82.81 364 PRO A N 1
ATOM 2797 C CA . PRO A 1 364 ? 7.435 -8.448 11.911 1.00 82.81 364 PRO A CA 1
ATOM 2798 C C . PRO A 1 364 ? 6.222 -9.371 12.073 1.00 82.81 364 PRO A C 1
ATOM 2800 O O . PRO A 1 364 ? 6.363 -10.507 12.525 1.00 82.81 364 PRO A O 1
ATOM 2803 N N . LEU A 1 365 ? 5.026 -8.902 11.718 1.00 83.94 365 LEU A N 1
ATOM 2804 C CA . LEU A 1 365 ? 3.785 -9.659 11.815 1.00 83.94 365 LEU A CA 1
ATOM 2805 C C . LEU A 1 365 ? 3.030 -9.606 10.493 1.00 83.94 365 LEU A C 1
ATOM 2807 O O . LEU A 1 365 ? 3.035 -8.589 9.806 1.00 83.94 365 LEU A O 1
ATOM 2811 N N . ASN A 1 366 ? 2.272 -10.662 10.207 1.00 87.75 366 ASN A N 1
ATOM 2812 C CA . ASN A 1 366 ? 1.269 -10.595 9.153 1.00 87.75 366 ASN A CA 1
ATOM 2813 C C . ASN A 1 366 ? 0.095 -9.691 9.546 1.00 87.75 366 ASN A C 1
ATOM 2815 O O . ASN A 1 366 ? -0.216 -9.477 10.727 1.00 87.75 366 ASN A O 1
ATOM 2819 N N . ILE A 1 367 ? -0.599 -9.203 8.525 1.00 89.44 367 ILE A N 1
ATOM 2820 C CA . ILE A 1 367 ? -1.645 -8.187 8.665 1.00 89.44 367 ILE A CA 1
ATOM 2821 C C . ILE A 1 367 ? -2.845 -8.710 9.461 1.00 89.44 367 ILE A C 1
ATOM 2823 O O . ILE A 1 367 ? -3.411 -7.981 10.278 1.00 89.44 367 ILE A O 1
ATOM 2827 N N . LYS A 1 368 ? -3.194 -9.996 9.324 1.00 87.81 368 LYS A N 1
ATOM 2828 C CA . LYS A 1 368 ? -4.265 -10.613 10.118 1.00 87.81 368 LYS A CA 1
ATOM 2829 C C . LYS A 1 368 ? -3.950 -10.598 11.611 1.00 87.81 368 LYS A C 1
ATOM 2831 O O . LYS A 1 368 ? -4.844 -10.344 12.415 1.00 87.81 368 LYS A O 1
ATOM 2836 N N . THR A 1 369 ? -2.701 -10.859 11.990 1.00 86.25 369 THR A N 1
ATOM 2837 C CA . THR A 1 369 ? -2.268 -10.858 13.394 1.00 86.25 369 THR A CA 1
ATOM 2838 C C . THR A 1 369 ? -2.317 -9.445 13.960 1.00 86.25 369 THR A C 1
ATOM 2840 O O . THR A 1 369 ? -2.878 -9.244 15.035 1.00 86.25 369 THR A O 1
ATOM 2843 N N . MET A 1 370 ? -1.830 -8.450 13.211 1.00 87.31 370 MET A N 1
ATOM 2844 C CA . MET A 1 370 ? -1.948 -7.037 13.595 1.00 87.31 370 MET A CA 1
ATOM 2845 C C . MET A 1 370 ? -3.410 -6.620 13.783 1.00 87.31 370 MET A C 1
ATOM 2847 O O . MET A 1 370 ? -3.770 -6.064 14.821 1.00 87.31 370 MET A O 1
ATOM 2851 N N . ALA A 1 371 ? -4.284 -6.971 12.837 1.00 86.25 371 ALA A N 1
ATOM 2852 C CA . ALA A 1 371 ? -5.713 -6.701 12.942 1.00 86.25 371 ALA A CA 1
ATOM 2853 C C . ALA A 1 371 ? -6.340 -7.380 14.171 1.00 86.25 371 ALA A C 1
ATOM 2855 O O . ALA A 1 371 ? -7.148 -6.771 14.868 1.00 86.25 371 ALA A O 1
ATOM 2856 N N . GLN A 1 372 ? -5.965 -8.624 14.479 1.00 81.44 372 GLN A N 1
ATOM 2857 C CA . GLN A 1 372 ? -6.444 -9.332 15.668 1.00 81.44 372 GLN A CA 1
ATOM 2858 C C . GLN A 1 372 ? -5.971 -8.680 16.971 1.00 81.44 372 GLN A C 1
ATOM 2860 O O . GLN A 1 372 ? -6.768 -8.556 17.898 1.00 81.44 372 GLN A O 1
ATOM 2865 N N . LEU A 1 373 ? -4.715 -8.233 17.044 1.00 81.06 373 LEU A N 1
ATOM 2866 C CA . LEU A 1 373 ? -4.189 -7.519 18.210 1.00 81.06 373 LEU A CA 1
ATOM 2867 C C . LEU A 1 373 ? -4.967 -6.223 18.457 1.00 81.06 373 LEU A C 1
ATOM 2869 O O . LEU A 1 373 ? -5.430 -5.991 19.573 1.00 81.06 373 LEU A O 1
ATOM 2873 N N . LEU A 1 374 ? -5.199 -5.437 17.403 1.00 80.00 374 LEU A N 1
ATOM 2874 C CA . LEU A 1 374 ? -5.990 -4.205 17.476 1.00 80.00 374 LEU A CA 1
ATOM 2875 C C . LEU A 1 374 ? -7.445 -4.459 17.898 1.00 80.00 374 LEU A C 1
ATOM 2877 O O . LEU A 1 374 ? -8.010 -3.684 18.667 1.00 80.00 374 LEU A O 1
ATOM 2881 N N . ARG A 1 375 ? -8.048 -5.558 17.426 1.00 75.50 375 ARG A N 1
ATOM 2882 C CA . ARG A 1 375 ? -9.424 -5.950 17.775 1.00 75.50 375 ARG A CA 1
ATOM 2883 C C . ARG A 1 375 ? -9.553 -6.488 19.202 1.00 75.50 375 ARG A C 1
ATOM 2885 O O . ARG A 1 375 ? -10.636 -6.401 19.765 1.00 75.50 375 ARG A O 1
ATOM 2892 N N . ASN A 1 376 ? -8.494 -7.060 19.776 1.00 67.38 376 ASN A N 1
ATOM 2893 C CA . ASN A 1 376 ? -8.542 -7.695 21.097 1.00 67.38 376 ASN A CA 1
ATOM 2894 C C . ASN A 1 376 ? -8.150 -6.745 22.242 1.00 67.38 376 ASN A C 1
ATOM 2896 O O . ASN A 1 376 ? -8.664 -6.893 23.352 1.00 67.38 376 ASN A O 1
ATOM 2900 N N . ASN A 1 377 ? -7.278 -5.765 21.988 1.00 63.94 377 ASN A N 1
ATOM 2901 C CA . ASN A 1 377 ? -6.767 -4.848 23.009 1.00 63.94 377 ASN A CA 1
ATOM 2902 C C . ASN A 1 377 ? -7.549 -3.528 23.051 1.00 63.94 377 ASN A C 1
ATOM 2904 O O . ASN A 1 377 ? -7.106 -2.485 22.571 1.00 63.94 377 ASN A O 1
ATOM 2908 N N . HIS A 1 378 ? -8.735 -3.572 23.663 1.00 53.72 378 HIS A N 1
ATOM 2909 C CA . HIS A 1 378 ? -9.617 -2.405 23.768 1.00 53.72 378 HIS A CA 1
ATOM 2910 C C . HIS A 1 378 ? -9.073 -1.286 24.686 1.00 53.72 378 HIS A C 1
ATOM 2912 O O . HIS A 1 378 ? -9.391 -0.124 24.428 1.00 53.72 378 HIS A O 1
ATOM 2918 N N . ASP A 1 379 ? -8.215 -1.615 25.664 1.00 49.81 379 ASP A N 1
ATOM 2919 C CA . ASP A 1 379 ? -7.781 -0.702 26.743 1.00 49.81 379 ASP A CA 1
ATOM 2920 C C . ASP A 1 379 ? -6.285 -0.345 26.769 1.00 49.81 379 ASP A C 1
ATOM 2922 O O . ASP A 1 379 ? -5.879 0.500 27.560 1.00 49.81 379 ASP A O 1
ATOM 2926 N N . THR A 1 380 ? -5.443 -0.923 25.909 1.00 52.00 380 THR A N 1
ATOM 2927 C CA . THR A 1 380 ? -4.039 -0.483 25.819 1.00 52.00 380 THR A CA 1
ATOM 2928 C C . THR A 1 380 ? -3.934 0.665 24.818 1.00 52.00 380 THR A C 1
ATOM 2930 O O . THR A 1 380 ? -4.473 0.553 23.713 1.00 52.00 380 THR A O 1
ATOM 2933 N N . ASP A 1 381 ? -3.209 1.736 25.144 1.00 52.41 381 ASP A N 1
ATOM 2934 C CA . ASP A 1 381 ? -2.959 2.897 24.266 1.00 52.41 381 ASP A CA 1
ATOM 2935 C C . ASP A 1 381 ? -2.079 2.583 23.027 1.00 52.41 381 ASP A C 1
ATOM 2937 O O . ASP A 1 381 ? -1.424 3.453 22.469 1.00 52.41 381 ASP A O 1
ATOM 2941 N N . GLY A 1 382 ? -2.088 1.340 22.539 1.00 50.78 382 GLY A N 1
ATOM 2942 C CA . GLY A 1 382 ? -1.325 0.892 21.371 1.00 50.78 382 GLY A CA 1
ATOM 2943 C C . GLY A 1 382 ? 0.153 0.603 21.652 1.00 50.78 382 GLY A C 1
ATOM 2944 O O . GLY A 1 382 ? 0.820 0.052 20.781 1.00 50.78 382 GLY A O 1
ATOM 2945 N N . ASP A 1 383 ? 0.648 0.867 22.865 1.00 50.75 383 ASP A N 1
ATOM 2946 C CA . ASP A 1 383 ? 2.014 0.537 23.312 1.00 50.75 383 ASP A CA 1
ATOM 2947 C C . ASP A 1 383 ? 2.171 -0.958 23.655 1.00 50.75 383 ASP A C 1
ATOM 2949 O O . ASP A 1 383 ? 2.696 -1.350 24.691 1.00 50.75 383 ASP A O 1
ATOM 2953 N N . ILE A 1 384 ? 1.685 -1.828 22.769 1.00 49.47 384 ILE A N 1
ATOM 2954 C CA . ILE A 1 384 ? 1.925 -3.279 22.843 1.00 49.47 384 ILE A CA 1
ATOM 2955 C C . ILE A 1 384 ? 3.327 -3.605 22.284 1.00 49.47 384 ILE A C 1
ATOM 2957 O O . ILE A 1 384 ? 3.816 -4.722 22.427 1.00 49.47 384 ILE A O 1
ATOM 2961 N N . TRP A 1 385 ? 3.975 -2.623 21.650 1.00 52.22 385 TRP A N 1
ATOM 2962 C CA . TRP A 1 385 ? 5.281 -2.745 21.020 1.00 52.22 385 TRP A CA 1
ATOM 2963 C C . TRP A 1 385 ? 6.173 -1.586 21.447 1.00 52.22 385 TRP A C 1
ATOM 2965 O O . TRP A 1 385 ? 5.995 -0.466 20.977 1.00 52.22 385 TRP A O 1
ATOM 2975 N N . GLU A 1 386 ? 7.147 -1.867 22.312 1.00 51.25 386 GLU A N 1
ATOM 2976 C CA . GLU A 1 386 ? 8.349 -1.044 22.386 1.00 51.25 386 GLU A CA 1
ATOM 2977 C C . GLU A 1 386 ? 9.205 -1.347 21.156 1.00 51.25 386 GLU A C 1
ATOM 2979 O O . GLU A 1 386 ? 9.450 -2.508 20.814 1.00 51.25 386 GLU A O 1
ATOM 2984 N N . TRP A 1 387 ? 9.640 -0.297 20.467 1.00 46.81 387 TRP A N 1
ATOM 2985 C CA . TRP A 1 387 ? 10.556 -0.411 19.343 1.00 46.81 387 TRP A CA 1
ATOM 2986 C C . TRP A 1 387 ? 11.876 -1.041 19.810 1.00 46.81 387 TRP A C 1
ATOM 2988 O O . TRP A 1 387 ? 12.682 -0.398 20.478 1.00 46.81 387 TRP A O 1
ATOM 2998 N N . GLN A 1 388 ? 12.086 -2.316 19.478 1.00 45.34 388 GLN A N 1
ATOM 2999 C CA . GLN A 1 388 ? 13.349 -3.006 19.722 1.00 45.34 388 GLN A CA 1
ATOM 3000 C C . GLN A 1 388 ? 14.268 -2.817 18.513 1.00 45.34 388 GLN A C 1
ATOM 3002 O O . GLN A 1 388 ? 13.913 -3.207 17.401 1.00 45.34 388 GLN A O 1
ATOM 3007 N N . GLU A 1 389 ? 15.471 -2.274 18.732 1.00 43.19 389 GLU A N 1
ATOM 3008 C CA . GLU A 1 389 ? 16.505 -2.114 17.690 1.00 43.19 389 GLU A CA 1
ATOM 3009 C C . GLU A 1 389 ? 16.804 -3.422 16.940 1.00 43.19 389 GLU A C 1
ATOM 3011 O O . GLU A 1 389 ? 17.138 -3.404 15.758 1.00 43.19 389 GLU A O 1
ATOM 3016 N N . THR A 1 390 ? 16.608 -4.563 17.601 1.00 37.81 390 THR A N 1
ATOM 3017 C CA . THR A 1 390 ? 16.794 -5.913 17.059 1.00 37.81 390 THR A CA 1
ATOM 3018 C C . THR A 1 390 ? 15.719 -6.356 16.062 1.00 37.81 390 THR A C 1
ATOM 3020 O O . THR A 1 390 ? 15.982 -7.265 15.285 1.00 37.81 390 THR A O 1
ATOM 3023 N N . LEU A 1 391 ? 14.534 -5.731 16.020 1.00 39.31 391 LEU A N 1
ATOM 3024 C CA . LEU A 1 391 ? 13.478 -6.074 15.046 1.00 39.31 391 LEU A CA 1
ATOM 3025 C C . LEU A 1 391 ? 13.767 -5.540 13.633 1.00 39.31 391 LEU A C 1
ATOM 3027 O O . LEU A 1 391 ? 13.104 -5.957 12.682 1.00 39.31 391 LEU A O 1
ATOM 3031 N N . VAL A 1 392 ? 14.759 -4.651 13.507 1.00 40.19 392 VAL A N 1
ATOM 3032 C CA . VAL A 1 392 ? 15.235 -4.067 12.242 1.00 40.19 392 VAL A CA 1
ATOM 3033 C C . VAL A 1 392 ? 16.498 -4.769 11.727 1.00 40.19 392 VAL A C 1
ATOM 3035 O O . VAL A 1 392 ? 17.149 -4.271 10.813 1.00 40.19 392 VAL A O 1
ATOM 3038 N N . SER A 1 393 ? 16.849 -5.954 12.248 1.00 36.09 393 SER A N 1
ATOM 3039 C CA . SER A 1 393 ? 17.711 -6.871 11.487 1.00 36.09 393 SER A CA 1
ATOM 3040 C C . SER A 1 393 ? 16.903 -7.437 10.306 1.00 36.09 393 SER A C 1
ATOM 3042 O O . SER A 1 393 ? 16.426 -8.572 10.361 1.00 36.09 393 SER A O 1
ATOM 3044 N N . LEU A 1 394 ? 16.653 -6.579 9.313 1.00 38.25 394 LEU A N 1
ATOM 3045 C CA . LEU A 1 394 ? 16.141 -6.915 7.984 1.00 38.25 394 LEU A CA 1
ATOM 3046 C C . LEU A 1 394 ? 17.173 -7.741 7.216 1.00 38.25 394 LEU A C 1
ATOM 3048 O O . LEU A 1 394 ? 18.377 -7.395 7.307 1.00 38.25 394 LEU A O 1
#

Foldseek 3Di:
DKDAPVPDDVVVVVVVLLVVVLVVLVVVVVVVPDDPPPPPPPDDPDDQQDPARMKDKDKDKDADLVQQWIKMKIFIAHSVRDTDDMDIGGLGRLFQFAEEEEEALLQDQAPCVPFFDPLFFQFPPDCVVDPVHRRGRQANHDHLQQVVCVVRVHPDRAEALVDDDDPSCRRYHYPYWHQEALDPPFGDGDICHLVNSLVSVVVSLVVQCVVPNNVVSLLSQLRHAYEYYHHQSCVPRECVCVVVYCNVVVDDPVRSVVVSLVSVVVSVVSSVVSRHQHYWYAADPPQCLFCLNCVVPNDPPHDPLSNDAQAPADPVQFGHDGPTDGHPDLQSHQHNGRGHGYVNVSVV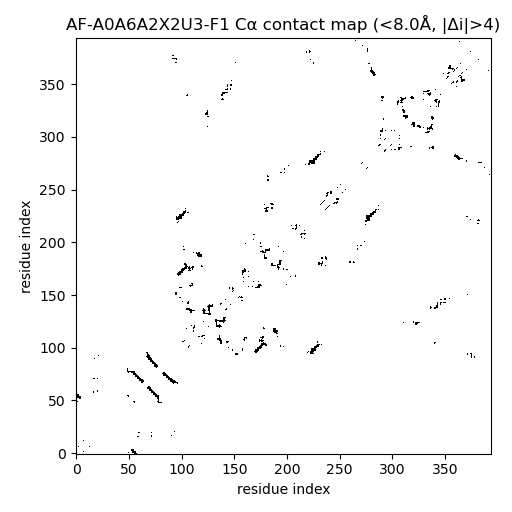LSCCQAPHCDSNNTPPDRPVVSSVVSSNCNDDSSVPDDDDPVSSPD

Sequence (394 aa):
MIFSPHSMEVESVVQRSKRLVIEANKARQLLLAPRISQVGSRQEVRWCSPPSGWVKVNTDGAHRSDSGLSACGGVNRDNRGSWLGGFSKTVGMCSVPCYFIFGDSLSDVNNNNKLVTTAKVNYSPYVIDFPQGPTGRFTNGRTIQDIIVQLLDFQEFIPPFATSRGQEILKGVNYASGSAGILNESGQGDQISVNNQLSNHQIIFSTMADMLGECLASKLLRKCIYEVQIGINDYINNYFMPQYYNTSRIFTPHQYVAFLIQQYSRQIKILYNNGARMLALFGIGSIGCTPSAMALYGRNGCFTMANTSCCEIGSDGSLCVPGSEPCEDRSPYVFSDAVHPSEAWNEVTTTQAYGTKSSAQAHPLNIKTMAQLLRNNHDTDGDIWEWQETLVSL

Organism: Hibiscus syriacus (NCBI:txid106335)

Nearest PDB structures (foldseek):
  8a26-assembly1_A  TM=6.480E-01  e=8.932E-08  Legionella pneumophila str. Corby
  7u65-assembly1_G  TM=8.201E-01  e=2.278E-01  Escherichia phage T7
  1p60-assembly1_B  TM=2.419E-01  e=8.567E+00  Homo sapiens
  1p60-assembly1_A  TM=1.946E-01  e=7.592E+00  Homo sapiens